Protein AF-A0A0G4E942-F1 (afdb_monomer)

Structure (mmCIF, N/CA/C/O backbone):
data_AF-A0A0G4E942-F1
#
_entry.id   AF-A0A0G4E942-F1
#
loop_
_atom_site.group_PDB
_atom_site.id
_atom_site.type_symbol
_atom_site.label_atom_id
_atom_site.label_alt_id
_atom_site.label_comp_id
_atom_site.label_asym_id
_atom_site.label_entity_id
_atom_site.label_seq_id
_atom_site.pdbx_PDB_ins_code
_atom_site.Cartn_x
_atom_site.Cartn_y
_atom_site.Cartn_z
_atom_site.occupancy
_atom_site.B_iso_or_equiv
_atom_site.auth_seq_id
_atom_site.auth_comp_id
_atom_site.auth_asym_id
_atom_site.auth_atom_id
_atom_site.pdbx_PDB_model_num
ATOM 1 N N . MET A 1 1 ? -21.384 -4.982 25.783 1.00 32.69 1 MET A N 1
ATOM 2 C CA . MET A 1 1 ? -20.305 -5.865 26.289 1.00 32.69 1 MET A CA 1
ATOM 3 C C . MET A 1 1 ? -19.121 -5.880 25.323 1.00 32.69 1 MET A C 1
ATOM 5 O O . MET A 1 1 ? -19.300 -6.269 24.175 1.00 32.69 1 MET A O 1
ATOM 9 N N . THR A 1 2 ? -17.884 -5.555 25.680 1.00 36.53 2 THR A N 1
ATOM 10 C CA . THR A 1 2 ? -17.347 -4.714 26.763 1.00 36.53 2 THR A CA 1
ATOM 11 C C . THR A 1 2 ? -15.890 -4.501 26.345 1.00 36.53 2 THR A C 1
ATOM 13 O O . THR A 1 2 ? -15.174 -5.492 26.202 1.00 36.53 2 THR A O 1
ATOM 16 N N . ARG A 1 3 ? -15.433 -3.266 26.097 1.00 50.38 3 ARG A N 1
ATOM 17 C CA . ARG A 1 3 ? -13.981 -3.026 26.116 1.00 50.38 3 ARG A CA 1
ATOM 18 C C . ARG A 1 3 ? -13.529 -3.217 27.571 1.00 50.38 3 ARG A C 1
ATOM 20 O O . ARG A 1 3 ? -14.278 -2.887 28.489 1.00 50.38 3 ARG A O 1
ATOM 27 N N . ALA A 1 4 ? -12.366 -3.821 27.793 1.00 58.59 4 ALA A N 1
ATOM 28 C CA . ALA A 1 4 ? -11.883 -4.058 29.150 1.00 58.59 4 ALA A CA 1
ATOM 29 C C . ALA A 1 4 ? -11.386 -2.742 29.763 1.00 58.59 4 ALA A C 1
ATOM 31 O O . ALA A 1 4 ? -10.468 -2.127 29.217 1.00 58.59 4 ALA A O 1
ATOM 32 N N . TRP A 1 5 ? -11.974 -2.334 30.890 1.00 66.88 5 TRP A N 1
ATOM 33 C CA . TRP A 1 5 ? -11.491 -1.202 31.679 1.00 66.88 5 TRP A CA 1
ATOM 34 C C . TRP A 1 5 ? -10.057 -1.460 32.144 1.00 66.88 5 TRP A C 1
ATOM 36 O O . TRP A 1 5 ? -9.740 -2.527 32.673 1.00 66.88 5 TRP A O 1
ATOM 46 N N . ARG A 1 6 ? -9.175 -0.483 31.938 1.00 71.12 6 ARG A N 1
ATOM 47 C CA . ARG A 1 6 ? -7.750 -0.585 32.263 1.00 71.12 6 ARG A CA 1
ATOM 48 C C . ARG A 1 6 ? -7.444 0.261 33.486 1.00 71.12 6 ARG A C 1
ATOM 50 O O . ARG A 1 6 ? -7.418 1.485 33.391 1.00 71.12 6 ARG A O 1
ATOM 57 N N . GLY A 1 7 ? -7.167 -0.397 34.608 1.00 70.62 7 GLY A N 1
ATOM 58 C CA . GLY A 1 7 ? -6.610 0.260 35.787 1.00 70.62 7 GLY A CA 1
ATOM 59 C C . GLY A 1 7 ? -5.262 0.913 35.463 1.00 70.62 7 GLY A C 1
ATOM 60 O O . GLY A 1 7 ? -4.386 0.305 34.838 1.00 70.62 7 GLY A O 1
ATOM 61 N N . ARG A 1 8 ? -5.093 2.167 35.873 1.00 73.62 8 ARG A N 1
ATOM 62 C CA . ARG A 1 8 ? -3.883 2.971 35.696 1.00 73.62 8 ARG A CA 1
ATOM 63 C C . ARG A 1 8 ? -3.548 3.650 37.017 1.00 73.62 8 ARG A C 1
ATOM 65 O O . ARG A 1 8 ? -4.421 4.197 37.684 1.00 73.62 8 ARG A O 1
ATOM 72 N N . ARG A 1 9 ? -2.257 3.681 37.350 1.00 67.25 9 ARG A N 1
ATOM 73 C CA . ARG A 1 9 ? -1.736 4.460 38.475 1.00 67.25 9 ARG A CA 1
ATOM 74 C C . ARG A 1 9 ? -0.484 5.230 38.090 1.00 67.25 9 ARG A C 1
ATOM 76 O O . ARG A 1 9 ? 0.413 4.692 37.441 1.00 67.25 9 ARG A O 1
ATOM 83 N N . LYS A 1 10 ? -0.408 6.479 38.539 1.00 51.34 10 LYS A N 1
ATOM 84 C CA . LYS A 1 10 ? 0.812 7.283 38.601 1.00 51.34 10 LYS A CA 1
ATOM 85 C C . LYS A 1 10 ? 0.985 7.693 40.063 1.00 51.34 10 LYS A C 1
ATOM 87 O O . LYS A 1 10 ? 0.473 8.725 40.481 1.00 51.34 10 LYS A O 1
ATOM 92 N N . LYS A 1 11 ? 1.687 6.819 40.795 1.00 54.22 11 LYS A N 1
ATOM 93 C CA . LYS A 1 11 ? 1.955 6.812 42.247 1.00 54.22 11 LYS A CA 1
ATOM 94 C C . LYS A 1 11 ? 0.771 6.541 43.191 1.00 54.22 11 LYS A C 1
ATOM 96 O O . LYS A 1 11 ? 0.967 5.743 44.098 1.00 54.22 11 LYS A O 1
ATOM 101 N N . GLY A 1 12 ? -0.419 7.088 42.931 1.00 56.59 12 GLY A N 1
ATOM 102 C CA . GLY A 1 12 ? -1.614 6.823 43.748 1.00 56.59 12 GLY A CA 1
ATOM 103 C C . GLY A 1 12 ? -2.004 5.337 43.814 1.00 56.59 12 GLY A C 1
ATOM 104 O O . GLY A 1 12 ? -1.646 4.546 42.932 1.00 56.59 12 GLY A O 1
ATOM 105 N N . GLU A 1 13 ? -2.744 4.952 44.853 1.00 68.88 13 GLU A N 1
ATOM 106 C CA . GLU A 1 13 ? -3.120 3.559 45.103 1.00 68.88 13 GLU A CA 1
ATOM 107 C C . GLU A 1 13 ? -4.432 3.169 44.403 1.00 68.88 13 GLU A C 1
ATOM 109 O O . GLU A 1 13 ? -5.412 3.912 44.382 1.00 68.88 13 GLU A O 1
ATOM 114 N N . LEU A 1 14 ? -4.412 1.977 43.808 1.00 79.38 14 LEU A N 1
ATOM 115 C CA . LEU A 1 14 ? -5.543 1.311 43.173 1.00 79.38 14 LEU A CA 1
ATOM 116 C C . LEU A 1 14 ? -5.418 -0.181 43.489 1.00 79.38 14 LEU A C 1
ATOM 118 O O . LEU A 1 14 ? -4.447 -0.809 43.046 1.00 79.38 14 LEU A O 1
ATOM 122 N N . THR A 1 15 ? -6.381 -0.731 44.224 1.00 77.19 15 THR A N 1
ATOM 123 C CA . THR A 1 15 ? -6.513 -2.171 44.494 1.00 77.19 15 THR A CA 1
ATOM 124 C C . THR A 1 15 ? -7.760 -2.730 43.809 1.00 77.19 15 THR A C 1
ATOM 126 O O . THR A 1 15 ? -8.695 -1.997 43.481 1.00 77.19 15 THR A O 1
ATOM 129 N N . ILE A 1 16 ? -7.739 -4.032 43.516 1.00 77.38 16 ILE A N 1
ATOM 130 C CA . ILE A 1 16 ? -8.835 -4.770 42.876 1.00 77.38 16 ILE A CA 1
ATOM 131 C C . ILE A 1 16 ? -8.910 -6.125 43.577 1.00 77.38 16 ILE A C 1
ATOM 133 O O . ILE A 1 16 ? -8.004 -6.944 43.419 1.00 77.38 16 ILE A O 1
ATOM 137 N N . GLU A 1 17 ? -9.958 -6.336 44.367 1.00 74.06 17 GLU A N 1
ATOM 138 C CA . GLU A 1 17 ? -10.120 -7.486 45.265 1.00 74.06 17 GLU A CA 1
ATOM 139 C C . GLU A 1 17 ? -11.578 -7.968 45.205 1.00 74.06 17 GLU A C 1
ATOM 141 O O . GLU A 1 17 ? -12.501 -7.159 45.132 1.00 74.06 17 GLU A O 1
ATOM 146 N N . ASP A 1 18 ? -11.779 -9.288 45.131 1.00 71.06 18 ASP A N 1
ATOM 147 C CA . ASP A 1 18 ? -13.080 -9.986 45.065 1.00 71.06 18 ASP A CA 1
ATOM 148 C C . ASP A 1 18 ? -14.130 -9.429 44.071 1.00 71.06 18 ASP A C 1
ATOM 150 O O . ASP A 1 18 ? -15.328 -9.685 44.179 1.00 71.06 18 ASP A O 1
ATOM 154 N N . GLY A 1 19 ? -13.669 -8.721 43.033 1.00 69.25 19 GLY A N 1
ATOM 155 C CA . GLY A 1 19 ? -14.494 -8.136 41.969 1.00 69.25 19 GLY A CA 1
ATOM 156 C C . GLY A 1 19 ? -14.849 -6.658 42.169 1.00 69.25 19 GLY A C 1
ATOM 157 O O . GLY A 1 19 ? -15.300 -6.025 41.214 1.00 69.25 19 GLY A O 1
ATOM 158 N N . GLY A 1 20 ? -14.595 -6.102 43.356 1.00 78.88 20 GLY A N 1
ATOM 159 C CA . GLY A 1 20 ? -14.619 -4.662 43.611 1.00 78.88 20 GLY A CA 1
ATOM 160 C C . GLY A 1 20 ? -13.271 -3.997 43.314 1.00 78.88 20 GLY A C 1
ATOM 161 O O . GLY A 1 20 ? -12.264 -4.660 43.042 1.00 78.88 20 GLY A O 1
ATOM 162 N N . ALA A 1 21 ? -13.242 -2.667 43.374 1.00 84.88 21 ALA A N 1
ATOM 163 C CA . ALA A 1 21 ? -12.014 -1.885 43.280 1.00 84.88 21 ALA A CA 1
ATOM 164 C C . ALA A 1 21 ? -12.030 -0.673 44.217 1.00 84.88 21 ALA A C 1
ATOM 166 O O . ALA A 1 21 ? -13.057 -0.008 44.362 1.00 84.88 21 ALA A O 1
ATOM 167 N N . THR A 1 22 ? -10.865 -0.352 44.778 1.00 85.62 22 THR A N 1
ATOM 168 C CA . THR A 1 22 ? -10.674 0.785 45.687 1.00 85.62 22 THR A CA 1
ATOM 169 C C . THR A 1 22 ? -9.637 1.740 45.113 1.00 85.62 22 THR A C 1
ATOM 171 O O . THR A 1 22 ? -8.541 1.320 44.736 1.00 85.62 22 THR A O 1
ATOM 174 N N . ILE A 1 23 ? -9.971 3.031 45.055 1.00 84.75 23 ILE A N 1
ATOM 175 C CA . ILE A 1 23 ? -9.045 4.112 44.691 1.00 84.75 23 ILE A CA 1
ATOM 176 C C . ILE A 1 23 ? -8.817 4.994 45.920 1.00 84.75 23 ILE A C 1
ATOM 178 O O . ILE A 1 23 ? -9.747 5.652 46.384 1.00 84.75 23 ILE A O 1
ATOM 182 N N . SER A 1 24 ? -7.580 5.045 46.416 1.00 83.62 24 SER A N 1
ATOM 183 C CA . SER A 1 24 ? -7.188 5.936 47.518 1.00 83.62 24 SER A CA 1
ATOM 184 C C . SER A 1 24 ? -6.648 7.255 46.938 1.00 83.62 24 SER A C 1
ATOM 186 O O . SER A 1 24 ? -5.640 7.226 46.219 1.00 83.62 24 SER A O 1
ATOM 188 N N . PRO A 1 25 ? -7.278 8.419 47.201 1.00 76.50 25 PRO A N 1
ATOM 189 C CA . PRO A 1 25 ? -6.762 9.717 46.771 1.00 76.50 25 PRO A CA 1
ATOM 190 C C . PRO A 1 25 ? -5.389 10.022 47.390 1.00 76.50 25 PRO A C 1
ATOM 192 O O . PRO A 1 25 ? -5.103 9.633 48.521 1.00 76.50 25 PRO A O 1
ATOM 195 N N . SER A 1 26 ? -4.539 10.740 46.654 1.00 72.62 26 SER A N 1
ATOM 196 C CA . SER A 1 26 ? -3.221 11.187 47.120 1.00 72.62 26 SER A CA 1
ATOM 197 C C . SER A 1 26 ? -2.867 12.537 46.466 1.00 72.62 26 SER A C 1
ATOM 199 O O . SER A 1 26 ? -3.140 12.709 45.270 1.00 72.62 26 SER A O 1
ATOM 201 N N . PRO A 1 27 ? -2.299 13.522 47.195 1.00 69.25 27 PRO A N 1
ATOM 202 C CA . PRO A 1 27 ? -2.132 14.884 46.685 1.00 69.25 27 PRO A CA 1
ATOM 203 C C . PRO A 1 27 ? -1.282 14.975 45.406 1.00 69.25 27 PRO A C 1
ATOM 205 O O . PRO A 1 27 ? -0.071 14.755 45.423 1.00 69.25 27 PRO A O 1
ATOM 208 N N . ASN A 1 28 ? -1.903 15.432 44.312 1.00 65.62 28 ASN A N 1
ATOM 209 C CA . ASN A 1 28 ? -1.323 15.549 42.960 1.00 65.62 28 ASN A CA 1
ATOM 210 C C . ASN A 1 28 ? -1.040 14.208 42.244 1.00 65.62 28 ASN A C 1
ATOM 212 O O . ASN A 1 28 ? -0.280 14.182 41.270 1.00 65.62 28 ASN A O 1
ATOM 216 N N . GLU A 1 29 ? -1.635 13.099 42.687 1.00 72.06 29 GLU A N 1
ATOM 217 C CA . GLU A 1 29 ? -1.400 11.764 42.124 1.00 72.06 29 GLU A CA 1
ATOM 218 C C . GLU A 1 29 ? -2.659 11.178 41.477 1.00 72.06 29 GLU A C 1
ATOM 220 O O . GLU A 1 29 ? -3.781 11.504 41.847 1.00 72.06 29 GLU A O 1
ATOM 225 N N . HIS A 1 30 ? -2.490 10.313 40.473 1.00 75.62 30 HIS A N 1
ATOM 226 C CA . HIS A 1 30 ? -3.616 9.825 39.670 1.00 75.62 30 HIS A CA 1
ATOM 227 C C . HIS A 1 30 ? -3.761 8.303 39.773 1.00 75.62 30 HIS A C 1
ATOM 229 O O . HIS A 1 30 ? -2.862 7.569 39.352 1.00 75.62 30 HIS A O 1
ATOM 235 N N . ALA A 1 31 ? -4.923 7.839 40.225 1.00 82.06 31 ALA A N 1
ATOM 236 C CA . ALA A 1 31 ? -5.378 6.452 40.156 1.00 82.06 31 ALA A CA 1
ATOM 237 C C . ALA A 1 31 ? -6.774 6.427 39.510 1.00 82.06 31 ALA A C 1
ATOM 239 O O . ALA A 1 31 ? -7.606 7.273 39.837 1.00 82.06 31 ALA A O 1
ATOM 240 N N . TYR A 1 32 ? -6.974 5.563 38.508 1.00 85.31 32 TYR A N 1
ATOM 241 C CA . TYR A 1 32 ? -8.142 5.622 37.620 1.00 85.31 32 TYR A CA 1
ATOM 242 C C . TYR A 1 32 ? -8.347 4.356 36.776 1.00 85.31 32 TYR A C 1
ATOM 244 O O . TYR A 1 32 ? -7.408 3.592 36.543 1.00 85.31 32 TYR A O 1
ATOM 252 N N . PHE A 1 33 ? -9.559 4.182 36.245 1.00 84.94 33 PHE A N 1
ATOM 253 C CA . PHE A 1 33 ? -9.889 3.208 35.203 1.00 84.94 33 PHE A CA 1
ATOM 254 C C . PHE A 1 33 ? -10.164 3.908 33.868 1.00 84.94 33 PHE A C 1
ATOM 256 O O . PHE A 1 33 ? -11.061 4.741 33.791 1.00 84.94 33 PHE A O 1
ATOM 263 N N . ASP A 1 34 ? -9.441 3.535 32.807 1.00 85.31 34 ASP A N 1
ATOM 264 C CA . ASP A 1 34 ? -9.713 3.985 31.431 1.00 85.31 34 ASP A CA 1
ATOM 265 C C . ASP A 1 34 ? -10.550 2.958 30.654 1.00 85.31 34 ASP A C 1
ATOM 267 O O . ASP A 1 34 ? -10.160 1.791 30.539 1.00 85.31 34 ASP A O 1
ATOM 271 N N . LEU A 1 35 ? -11.625 3.420 30.016 1.00 80.00 35 LEU A N 1
ATOM 272 C CA . LEU A 1 35 ? -12.243 2.779 28.860 1.00 80.00 35 LEU A CA 1
ATOM 273 C C . LEU A 1 35 ? -11.777 3.519 27.602 1.00 80.00 35 LEU A C 1
ATOM 275 O O . LEU A 1 35 ? -12.298 4.572 27.247 1.00 80.00 35 LEU A O 1
ATOM 279 N N . ASP A 1 36 ? -10.744 2.974 26.971 1.00 78.00 36 ASP A N 1
ATOM 280 C CA . ASP A 1 36 ? -10.077 3.521 25.785 1.00 78.00 36 ASP A CA 1
ATOM 281 C C . ASP A 1 36 ? -10.765 3.010 24.507 1.00 78.00 36 ASP A C 1
ATOM 283 O O . ASP A 1 36 ? -10.921 1.797 24.339 1.00 78.00 36 ASP A O 1
ATOM 287 N N . HIS A 1 37 ? -11.188 3.918 23.626 1.00 75.06 37 HIS A N 1
ATOM 288 C CA . HIS A 1 37 ? -11.894 3.674 22.361 1.00 75.06 37 HIS A CA 1
ATOM 289 C C . HIS A 1 37 ? -11.018 3.900 21.111 1.00 75.06 37 HIS A C 1
ATOM 291 O O . HIS A 1 37 ? -11.515 3.818 19.986 1.00 75.06 37 HIS A O 1
ATOM 297 N N . ASP A 1 38 ? -9.709 4.100 21.294 1.00 76.00 38 ASP A N 1
ATOM 298 C CA . ASP A 1 38 ? -8.731 4.457 20.260 1.00 76.00 38 ASP A CA 1
ATOM 299 C C . ASP A 1 38 ? -9.028 5.814 19.574 1.00 76.00 38 ASP A C 1
ATOM 301 O O . ASP A 1 38 ? -9.965 6.533 19.921 1.00 76.00 38 ASP A O 1
ATOM 305 N N . LEU A 1 39 ? -8.250 6.159 18.535 1.00 73.50 39 LEU A N 1
ATOM 306 C CA . LEU A 1 39 ? -8.498 7.326 17.662 1.00 73.50 39 LEU A CA 1
ATOM 307 C C . LEU A 1 39 ? -9.826 7.240 16.889 1.00 73.50 39 LEU A C 1
ATOM 309 O O . LEU A 1 39 ? -10.248 8.203 16.251 1.00 73.50 39 LEU A O 1
ATOM 313 N N . ALA A 1 40 ? -10.452 6.068 16.916 1.00 71.25 40 ALA A N 1
ATOM 314 C CA . ALA A 1 40 ? -11.780 5.808 16.402 1.00 71.25 40 ALA A CA 1
ATOM 315 C C . ALA A 1 40 ? -12.855 6.553 17.197 1.00 71.25 40 ALA A C 1
ATOM 317 O O . ALA A 1 40 ? -13.755 7.133 16.595 1.00 71.25 40 ALA A O 1
ATOM 318 N N . GLY A 1 41 ? -12.747 6.533 18.527 1.00 73.06 41 GLY A N 1
ATOM 319 C CA . GLY A 1 41 ? -13.809 6.954 19.428 1.00 73.06 41 GLY A CA 1
ATOM 320 C C . GLY A 1 41 ? -14.962 5.948 19.517 1.00 73.06 41 GLY A C 1
ATOM 321 O O . GLY A 1 41 ? -14.901 4.817 19.021 1.00 73.06 41 GLY A O 1
ATOM 322 N N . MET A 1 42 ? -16.041 6.342 20.182 1.00 73.62 42 MET A N 1
ATOM 323 C CA . MET A 1 42 ? -17.299 5.587 20.203 1.00 73.62 42 MET A CA 1
ATOM 324 C C . MET A 1 42 ? -17.945 5.527 18.793 1.00 73.62 42 MET A C 1
ATOM 326 O O . MET A 1 42 ? -17.480 6.205 17.874 1.00 73.62 42 MET A O 1
ATOM 330 N N . PRO A 1 43 ? -18.959 4.675 18.551 1.00 68.12 43 PRO A N 1
ATOM 331 C CA . PRO A 1 43 ? -19.759 4.726 17.322 1.00 68.12 43 PRO A CA 1
ATOM 332 C C . PRO A 1 43 ? -20.531 6.047 17.174 1.00 68.12 43 PRO A C 1
ATOM 334 O O . PRO A 1 43 ? -20.792 6.725 18.165 1.00 68.12 43 PRO A O 1
ATOM 337 N N . ASP A 1 44 ? -20.916 6.381 15.943 1.00 63.88 44 ASP A N 1
ATOM 338 C CA . ASP A 1 44 ? -21.736 7.555 15.616 1.00 63.88 44 ASP A CA 1
ATOM 339 C C . ASP A 1 44 ? -23.224 7.166 15.787 1.00 63.88 44 ASP A C 1
ATOM 341 O O . ASP A 1 44 ? -23.824 6.567 14.898 1.00 63.88 44 ASP A O 1
ATOM 345 N N . VAL A 1 45 ? -23.761 7.346 17.001 1.00 60.56 45 VAL A N 1
ATOM 346 C CA . VAL A 1 45 ? -25.092 6.875 17.450 1.00 60.56 45 VAL A CA 1
ATOM 347 C C . VAL A 1 45 ? -25.660 7.811 18.526 1.00 60.56 45 VAL A C 1
ATOM 349 O O . VAL A 1 45 ? -24.901 8.500 19.205 1.00 60.56 45 VAL A O 1
ATOM 352 N N . GLU A 1 46 ? -26.981 7.803 18.725 1.00 62.22 46 GLU A N 1
ATOM 353 C CA . GLU A 1 46 ? -27.686 8.794 19.559 1.00 62.22 46 GLU A CA 1
ATOM 354 C C . GLU A 1 46 ? -27.126 8.932 20.988 1.00 62.22 46 GLU A C 1
ATOM 356 O O . GLU A 1 46 ? -26.801 10.041 21.407 1.00 62.22 46 GLU A O 1
ATOM 361 N N . GLN A 1 47 ? -26.995 7.832 21.745 1.00 70.88 47 GLN A N 1
ATOM 362 C CA . GLN A 1 47 ? -26.649 7.871 23.176 1.00 70.88 47 GLN A CA 1
ATOM 363 C C . GLN A 1 47 ? -25.738 6.720 23.631 1.00 70.88 47 GLN A C 1
ATOM 365 O O . GLN A 1 47 ? -25.792 5.599 23.117 1.00 70.88 47 GLN A O 1
ATOM 370 N N . ALA A 1 48 ? -24.957 6.982 24.681 1.00 76.56 48 ALA A N 1
ATOM 371 C CA . ALA A 1 48 ? -24.267 5.984 25.498 1.00 76.56 48 ALA A CA 1
ATOM 372 C C . ALA A 1 48 ? -24.367 6.342 26.988 1.00 76.56 48 ALA A C 1
ATOM 374 O O . ALA A 1 48 ? -24.578 7.501 27.341 1.00 76.56 48 ALA A O 1
ATOM 375 N N . ALA A 1 49 ? -24.191 5.358 27.873 1.00 82.81 49 ALA A N 1
ATOM 376 C CA . ALA A 1 49 ? -24.285 5.579 29.315 1.00 82.81 49 ALA A CA 1
ATOM 377 C C . ALA A 1 49 ? -23.240 4.787 30.108 1.00 82.81 49 ALA A C 1
ATOM 379 O O . ALA A 1 49 ? -23.024 3.599 29.859 1.00 82.81 49 ALA A O 1
ATOM 380 N N . LEU A 1 50 ? -22.629 5.436 31.097 1.00 86.12 50 LEU A N 1
ATOM 381 C CA . LEU A 1 50 ? -21.855 4.782 32.148 1.00 86.12 50 LEU A CA 1
ATOM 382 C C . LEU A 1 50 ? -22.790 4.465 33.317 1.00 86.12 50 LEU A C 1
ATOM 384 O O . LEU A 1 50 ? -23.454 5.364 33.815 1.00 86.12 50 LEU A O 1
ATOM 388 N N . ALA A 1 51 ? -22.809 3.219 33.780 1.00 87.88 51 ALA A N 1
ATOM 389 C CA . ALA A 1 51 ? -23.477 2.811 35.012 1.00 87.88 51 ALA A CA 1
ATOM 390 C C . ALA A 1 51 ? -22.436 2.254 35.991 1.00 87.88 51 ALA A C 1
ATOM 392 O O . ALA A 1 51 ? -21.709 1.316 35.648 1.00 87.88 51 ALA A O 1
ATOM 393 N N . ALA A 1 52 ? -22.351 2.811 37.197 1.00 89.25 52 ALA A N 1
ATOM 394 C CA . ALA A 1 52 ? -21.403 2.377 38.217 1.00 89.25 52 ALA A CA 1
ATOM 395 C C . ALA A 1 52 ? -22.028 2.388 39.618 1.00 89.25 52 ALA A C 1
ATOM 397 O O . ALA A 1 52 ? -22.657 3.366 40.013 1.00 89.25 52 ALA A O 1
ATOM 398 N N . THR A 1 53 ? -21.809 1.310 40.372 1.00 91.81 53 THR A N 1
ATOM 399 C CA . THR A 1 53 ? -22.239 1.190 41.773 1.00 91.81 53 THR A CA 1
ATOM 400 C C . THR A 1 53 ? -21.082 1.638 42.663 1.00 91.81 53 THR A C 1
ATOM 402 O O . THR A 1 53 ? -20.026 0.995 42.650 1.00 91.81 53 THR A O 1
ATOM 405 N N . ILE A 1 54 ? -21.244 2.748 43.386 1.00 92.44 54 ILE A N 1
ATOM 406 C CA . ILE A 1 54 ? -20.148 3.479 44.046 1.00 92.44 54 ILE A CA 1
ATOM 407 C C . ILE A 1 54 ? -20.578 3.953 45.439 1.00 92.44 54 ILE A C 1
ATOM 409 O O . ILE A 1 54 ? -21.673 4.488 45.587 1.00 92.44 54 ILE A O 1
ATOM 413 N N . ASP A 1 55 ? -19.706 3.835 46.442 1.00 92.06 55 ASP A N 1
ATOM 414 C CA . ASP A 1 55 ? -19.835 4.607 47.689 1.00 92.06 55 ASP A CA 1
ATOM 415 C C . ASP A 1 55 ? -18.942 5.861 47.605 1.00 92.06 55 ASP A C 1
ATOM 417 O O . ASP A 1 55 ? -17.715 5.765 47.492 1.00 92.06 55 ASP A O 1
ATOM 421 N N . LEU A 1 56 ? -19.579 7.039 47.609 1.00 91.19 56 LEU A N 1
ATOM 422 C CA . LEU A 1 56 ? -18.919 8.351 47.596 1.00 91.19 56 LEU A CA 1
ATOM 423 C C . LEU A 1 56 ? -18.755 8.958 48.998 1.00 91.19 56 LEU A C 1
ATOM 425 O O . LEU A 1 56 ? -17.978 9.900 49.153 1.00 91.19 56 LEU A O 1
ATOM 429 N N . SER A 1 57 ? -19.436 8.430 50.018 1.00 87.50 57 SER A N 1
ATOM 430 C CA . SER A 1 57 ? -19.365 8.942 51.394 1.00 87.50 57 SER A CA 1
ATOM 431 C C . SER A 1 57 ? -18.005 8.660 52.050 1.00 87.50 57 SER A C 1
ATOM 433 O O . SER A 1 57 ? -17.532 9.454 52.865 1.00 87.50 57 SER A O 1
ATOM 435 N N . GLN A 1 58 ? -17.320 7.593 51.613 1.00 89.06 58 GLN A N 1
ATOM 436 C CA . GLN A 1 58 ? -15.953 7.245 52.029 1.00 89.06 58 GLN A CA 1
ATOM 437 C C . GLN A 1 58 ? -14.880 8.242 51.537 1.00 89.06 58 GLN A C 1
ATOM 439 O O . GLN A 1 58 ? -13.736 8.192 52.007 1.00 89.06 58 GLN A O 1
ATOM 444 N N . LEU A 1 59 ? -15.209 9.161 50.615 1.00 89.44 59 LEU A N 1
ATOM 445 C CA . LEU A 1 59 ? -14.308 10.241 50.210 1.00 89.44 59 LEU A CA 1
ATOM 446 C C . LEU A 1 59 ? -14.311 11.370 51.249 1.00 89.44 59 LEU A C 1
ATOM 448 O O . LEU A 1 59 ? -15.313 12.049 51.490 1.00 89.44 59 LEU A O 1
ATOM 452 N N . GLN A 1 60 ? -13.136 11.639 51.814 1.00 90.19 60 GLN A N 1
ATOM 453 C CA . GLN A 1 60 ? -12.925 12.730 52.762 1.00 90.19 60 GLN A CA 1
ATOM 454 C C . GLN A 1 60 ? -12.688 14.025 51.975 1.00 90.19 60 GLN A C 1
ATOM 456 O O . GLN A 1 60 ? -11.553 14.436 51.738 1.00 90.19 60 GLN A O 1
ATOM 461 N N . LEU A 1 61 ? -13.793 14.619 51.523 1.00 90.19 61 LEU A N 1
ATOM 462 C CA . LEU A 1 61 ? -13.863 15.867 50.760 1.00 90.19 61 LEU A CA 1
ATOM 463 C C . LEU A 1 61 ? -13.987 17.060 51.729 1.00 90.19 61 LEU A C 1
ATOM 465 O O . LEU A 1 61 ? -14.999 17.152 52.428 1.00 90.19 61 LEU A O 1
ATOM 469 N N . PRO A 1 62 ? -13.012 17.984 51.809 1.00 91.00 62 PRO A N 1
ATOM 470 C CA . PRO A 1 62 ? -13.149 19.166 52.658 1.00 91.00 62 PRO A CA 1
ATOM 471 C C . PRO A 1 62 ? -14.243 20.126 52.147 1.00 91.00 62 PRO A C 1
ATOM 473 O O . PRO A 1 62 ? -14.513 20.159 50.943 1.00 91.00 62 PRO A O 1
ATOM 476 N N . PRO A 1 63 ? -14.858 20.955 53.012 1.00 90.38 63 PRO A N 1
ATOM 477 C CA . PRO A 1 63 ? -15.903 21.885 52.585 1.00 90.38 63 PRO A CA 1
ATOM 478 C C . PRO A 1 63 ? -15.416 22.931 51.569 1.00 90.38 63 PRO A C 1
ATOM 480 O O . PRO A 1 63 ? -14.281 23.414 51.630 1.00 90.38 63 PRO A O 1
ATOM 483 N N . VAL A 1 64 ? -16.301 23.315 50.650 1.00 88.69 64 VAL A N 1
ATOM 484 C CA . VAL A 1 64 ? -16.096 24.375 49.652 1.00 88.69 64 VAL A CA 1
ATOM 485 C C . VAL A 1 64 ? -16.925 25.606 50.047 1.00 88.69 64 VAL A C 1
ATOM 487 O O . VAL A 1 64 ? -18.149 25.479 50.139 1.00 88.69 64 VAL A O 1
ATOM 490 N N . PRO A 1 65 ? -16.308 26.791 50.248 1.00 83.12 65 PRO A N 1
ATOM 491 C CA . PRO A 1 65 ? -17.038 27.997 50.636 1.00 83.12 65 PRO A CA 1
ATOM 492 C C . PRO A 1 65 ? -17.961 28.532 49.537 1.00 83.12 65 PRO A C 1
ATOM 494 O O . PRO A 1 65 ? -17.553 28.625 48.374 1.00 83.12 65 PRO A O 1
ATOM 497 N N . GLU A 1 66 ? -19.160 28.986 49.911 1.00 71.44 66 GLU A N 1
ATOM 498 C CA . GLU A 1 66 ? -20.250 29.333 48.972 1.00 71.44 66 GLU A CA 1
ATOM 499 C C . GLU A 1 66 ? -19.926 30.464 47.976 1.00 71.44 66 GLU A C 1
ATOM 501 O O . GLU A 1 66 ? -20.633 30.651 46.987 1.00 71.44 66 GLU A O 1
ATOM 506 N N . HIS A 1 67 ? -18.871 31.246 48.217 1.00 66.94 67 HIS A N 1
ATOM 507 C CA . HIS A 1 67 ? -18.486 32.395 47.383 1.00 66.94 67 HIS A CA 1
ATOM 508 C C . HIS A 1 67 ? -17.087 32.266 46.758 1.00 66.94 67 HIS A C 1
ATOM 510 O O . HIS A 1 67 ? -16.551 33.245 46.235 1.00 66.94 67 HIS A O 1
ATOM 516 N N . LYS A 1 68 ? -16.452 31.086 46.828 1.00 65.12 68 LYS A N 1
ATOM 517 C CA . LYS A 1 68 ? -15.083 30.871 46.317 1.00 65.12 68 LYS A CA 1
ATOM 518 C C . LYS A 1 68 ? -14.952 29.609 45.462 1.00 65.12 68 LYS A C 1
ATOM 520 O O . LYS A 1 68 ? -13.991 28.862 45.600 1.00 65.12 68 LYS A O 1
ATOM 525 N N . TRP A 1 69 ? -15.913 29.418 44.562 1.00 64.75 69 TRP A N 1
ATOM 526 C CA . TRP A 1 69 ? -16.093 28.234 43.717 1.00 64.75 69 TRP A CA 1
ATOM 527 C C . TRP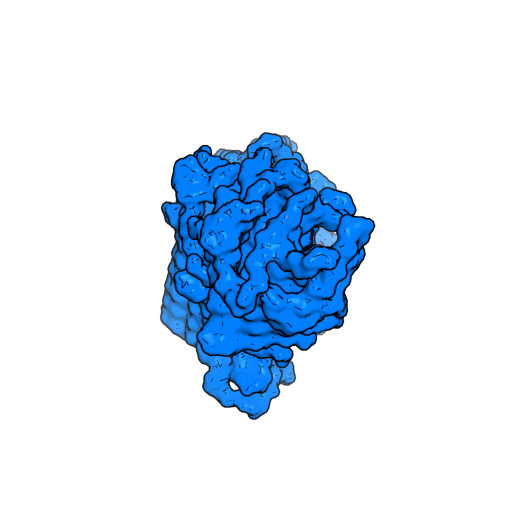 A 1 69 ? -14.795 27.641 43.111 1.00 64.75 69 TRP A C 1
ATOM 529 O O . TRP A 1 69 ? -14.239 26.688 43.663 1.00 64.75 69 TRP A O 1
ATOM 539 N N . SER A 1 70 ? -14.287 28.221 42.015 1.00 68.81 70 SER A N 1
ATOM 540 C CA . SER A 1 70 ? -13.314 27.555 41.128 1.00 68.81 70 SER A CA 1
ATOM 541 C C . SER A 1 70 ? -12.031 27.025 41.800 1.00 68.81 70 SER A C 1
ATOM 543 O O . SER A 1 70 ? -11.720 25.845 41.624 1.00 68.81 70 SER A O 1
ATOM 545 N N . PRO A 1 71 ? -11.264 27.806 42.599 1.00 72.62 71 PRO A N 1
ATOM 546 C CA . PRO A 1 71 ? -10.050 27.273 43.217 1.00 72.62 71 PRO A CA 1
ATOM 547 C C . PRO A 1 71 ? -10.346 26.296 44.364 1.00 72.62 71 PRO A C 1
ATOM 549 O O . PRO A 1 71 ? -9.593 25.345 44.544 1.00 72.62 71 PRO A O 1
ATOM 552 N N . HIS A 1 72 ? -11.440 26.466 45.117 1.00 78.19 72 HIS A N 1
ATOM 553 C CA . HIS A 1 72 ? -11.725 25.579 46.250 1.00 78.19 72 HIS A CA 1
ATOM 554 C C . HIS A 1 72 ? -12.317 24.233 45.813 1.00 78.19 72 HIS A C 1
ATOM 556 O O . HIS A 1 72 ? -11.944 23.221 46.399 1.00 78.19 72 HIS A O 1
ATOM 562 N N . ILE A 1 73 ? -13.143 24.162 44.757 1.00 79.38 73 ILE A N 1
ATOM 563 C CA . ILE A 1 73 ? -13.494 22.859 44.152 1.00 79.38 73 ILE A CA 1
ATOM 564 C C . ILE A 1 73 ? -12.246 22.184 43.582 1.00 79.38 73 ILE A C 1
ATOM 566 O O . ILE A 1 73 ? -12.056 20.984 43.765 1.00 79.38 73 ILE A O 1
ATOM 570 N N . LYS A 1 74 ? -11.356 22.949 42.944 1.00 80.38 74 LYS A N 1
ATOM 571 C CA . LYS A 1 74 ? -10.110 22.413 42.392 1.00 80.38 74 LYS A CA 1
ATOM 572 C C . LYS A 1 74 ? -9.164 21.836 43.464 1.00 80.38 74 LYS A C 1
ATOM 574 O O . LYS A 1 74 ? -8.386 20.934 43.161 1.00 80.38 74 LYS A O 1
ATOM 579 N N . ASP A 1 75 ? -9.238 22.298 44.709 1.00 84.06 75 ASP A N 1
ATOM 580 C CA . ASP A 1 75 ? -8.379 21.798 45.790 1.00 84.06 75 ASP A CA 1
ATOM 581 C C . ASP A 1 75 ? -9.090 20.795 46.730 1.00 84.06 75 ASP A C 1
ATOM 583 O O . ASP A 1 75 ? -8.413 19.949 47.317 1.00 84.06 75 ASP A O 1
ATOM 587 N N . ASN A 1 76 ? -10.430 20.818 46.823 1.00 88.56 76 ASN A N 1
ATOM 588 C CA . ASN A 1 76 ? -11.224 20.012 47.772 1.00 88.56 76 ASN A CA 1
ATOM 589 C C . ASN A 1 76 ? -12.224 19.021 47.126 1.00 88.56 76 ASN A C 1
ATOM 591 O O . ASN A 1 76 ? -12.811 18.209 47.840 1.00 88.56 76 ASN A O 1
ATOM 595 N N . GLY A 1 77 ? -12.456 19.090 45.812 1.00 87.69 77 GLY A N 1
ATOM 596 C CA . GLY A 1 77 ? -13.313 18.171 45.050 1.00 87.69 77 GLY A CA 1
ATOM 597 C C . GLY A 1 77 ? -12.527 17.050 44.357 1.00 87.69 77 GLY A C 1
ATOM 598 O O . GLY A 1 77 ? -11.307 17.121 44.229 1.00 87.69 77 GLY A O 1
ATOM 599 N N . PHE A 1 78 ? -13.227 16.016 43.885 1.00 88.06 78 PHE A N 1
ATOM 600 C CA . PHE A 1 78 ? -12.638 14.826 43.247 1.00 88.06 78 PHE A CA 1
ATOM 601 C C . PHE A 1 78 ? -13.159 14.681 41.805 1.00 88.06 78 PHE A C 1
ATOM 603 O O . PHE A 1 78 ? -14.367 14.714 41.598 1.00 88.06 78 PHE A O 1
ATOM 610 N N . GLU A 1 79 ? -12.298 14.520 40.789 1.00 87.25 79 GLU A N 1
ATOM 611 C CA . GLU A 1 79 ? -12.722 14.428 39.372 1.00 87.25 79 GLU A CA 1
ATOM 612 C C . GLU A 1 79 ? -13.217 13.000 39.045 1.00 87.25 79 GLU A C 1
ATOM 614 O O . GLU A 1 79 ? -12.565 12.236 38.338 1.00 87.25 79 GLU A O 1
ATOM 619 N N . LEU A 1 80 ? -14.374 12.627 39.612 1.00 88.31 80 LEU A N 1
ATOM 620 C CA . LEU A 1 80 ? -14.929 11.265 39.620 1.00 88.31 80 LEU A CA 1
ATOM 621 C C . LEU A 1 80 ? -15.038 10.630 38.238 1.00 88.31 80 LEU A C 1
ATOM 623 O O . LEU A 1 80 ? -14.713 9.457 38.081 1.00 88.31 80 LEU A O 1
ATOM 627 N N . LEU A 1 81 ? -15.524 11.378 37.257 1.00 87.31 81 LEU A N 1
ATOM 628 C CA . LEU A 1 81 ? -15.723 10.889 35.900 1.00 87.31 81 LEU A CA 1
ATOM 629 C C . LEU A 1 81 ? -15.228 11.942 34.929 1.00 87.31 81 LEU A C 1
ATOM 631 O O . LEU A 1 81 ? -15.598 13.103 35.067 1.00 87.31 81 LEU A O 1
ATOM 635 N N . ARG A 1 82 ? -14.435 11.536 33.939 1.00 85.25 82 ARG A N 1
ATOM 636 C CA . ARG A 1 82 ? -13.888 12.425 32.912 1.00 85.25 82 ARG A CA 1
ATOM 637 C C . ARG A 1 82 ? -14.031 11.826 31.519 1.00 85.25 82 ARG A C 1
ATOM 639 O O . ARG A 1 82 ? -13.683 10.669 31.286 1.00 85.25 82 ARG A O 1
ATOM 646 N N . VAL A 1 83 ? -14.513 12.645 30.591 1.00 80.88 83 VAL A N 1
ATOM 647 C CA . VAL A 1 83 ? -14.725 12.310 29.181 1.00 80.88 83 VAL A CA 1
ATOM 648 C C . VAL A 1 83 ? -13.683 13.038 28.330 1.00 80.88 83 VAL A C 1
ATOM 650 O O . VAL A 1 83 ? -13.450 14.242 28.487 1.00 80.88 83 VAL A O 1
ATOM 653 N N . HIS A 1 84 ? -13.042 12.300 27.429 1.00 79.75 84 HIS A N 1
ATOM 654 C CA . HIS A 1 84 ? -11.993 12.790 26.541 1.00 79.75 84 HIS A CA 1
ATOM 655 C C . HIS A 1 84 ? -12.391 12.641 25.070 1.00 79.75 84 HIS A C 1
ATOM 657 O O . HIS A 1 84 ? -12.831 11.571 24.653 1.00 79.75 84 HIS A O 1
ATOM 663 N N . GLY A 1 85 ? -12.160 13.686 24.274 1.00 71.12 85 GLY A N 1
ATOM 664 C CA . GLY A 1 85 ? -12.198 13.623 22.810 1.00 71.12 85 GLY A CA 1
ATOM 665 C C . GLY A 1 85 ? -10.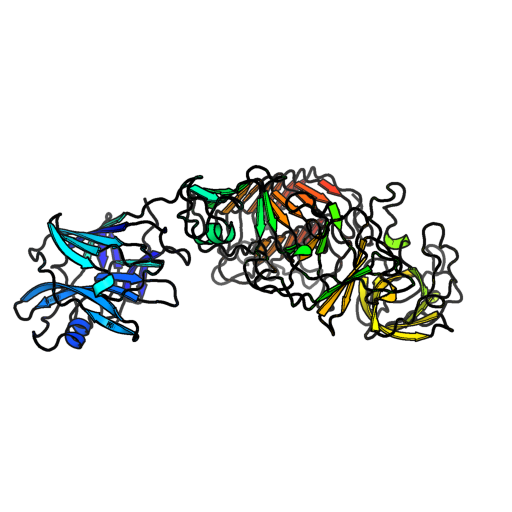862 13.120 22.243 1.00 71.12 85 GLY A C 1
ATOM 666 O O . GLY A 1 85 ? -10.031 12.602 22.997 1.00 71.12 85 GLY A O 1
ATOM 667 N N . PRO A 1 86 ? -10.592 13.284 20.938 1.00 64.56 86 PRO A N 1
ATOM 668 C CA . PRO A 1 86 ? -9.281 12.985 20.360 1.00 64.56 86 PRO A CA 1
ATOM 669 C C . PRO A 1 86 ? -8.168 13.880 20.953 1.00 64.56 86 PRO A C 1
ATOM 671 O O . PRO A 1 86 ? -8.470 14.885 21.607 1.00 64.56 86 PRO A O 1
ATOM 674 N N . PRO A 1 87 ? -6.872 13.591 20.706 1.00 58.22 87 PRO A N 1
ATOM 675 C CA . PRO A 1 87 ? -5.752 14.336 21.301 1.00 58.22 87 PRO A CA 1
ATOM 676 C C . PRO A 1 87 ? -5.753 15.857 21.066 1.00 58.22 87 PRO A C 1
ATOM 678 O O . PRO A 1 87 ? -5.144 16.584 21.844 1.00 58.22 87 PRO A O 1
ATOM 681 N N . SER A 1 88 ? -6.443 16.339 20.028 1.00 55.25 88 SER A N 1
ATOM 682 C CA . SER A 1 88 ? -6.644 17.762 19.725 1.00 55.25 88 SER A CA 1
ATOM 683 C C . SER A 1 88 ? -7.715 18.460 20.577 1.00 55.25 88 SER A C 1
ATOM 685 O O . SER A 1 88 ? -7.696 19.682 20.654 1.00 55.25 88 SER A O 1
ATOM 687 N N . ASN A 1 89 ? -8.630 17.715 21.211 1.00 57.81 89 ASN A N 1
ATOM 688 C CA . ASN A 1 89 ? -9.737 18.250 22.022 1.00 57.81 89 ASN A CA 1
ATOM 689 C C . ASN A 1 89 ? -9.570 18.004 23.535 1.00 57.81 89 ASN A C 1
ATOM 691 O O . ASN A 1 89 ? -10.093 18.750 24.358 1.00 57.81 89 ASN A O 1
ATOM 695 N N . GLY A 1 90 ? -8.801 16.991 23.942 1.00 69.00 90 GLY A N 1
ATOM 696 C CA . GLY A 1 90 ? -8.362 16.850 25.334 1.00 69.00 90 GLY A CA 1
ATOM 697 C C . GLY A 1 90 ? -9.471 16.469 26.326 1.00 69.00 90 GLY A C 1
ATOM 698 O O . GLY A 1 90 ? -9.801 15.290 26.442 1.00 69.00 90 GLY A O 1
ATOM 699 N N . ARG A 1 91 ? -9.959 17.429 27.124 1.00 76.69 91 ARG A N 1
ATOM 700 C CA . ARG A 1 91 ? -10.983 17.249 28.178 1.00 76.69 91 ARG A CA 1
ATOM 701 C C . ARG A 1 91 ? -12.295 17.842 27.677 1.00 76.69 91 ARG A C 1
ATOM 703 O O . ARG A 1 91 ? -12.342 19.040 27.432 1.00 76.69 91 ARG A O 1
ATOM 710 N N . VAL A 1 92 ? -13.332 17.017 27.564 1.00 74.12 92 VAL A N 1
ATOM 711 C CA . VAL A 1 92 ? -14.659 17.451 27.101 1.00 74.12 92 VAL A CA 1
ATOM 712 C C . VAL A 1 92 ? -15.485 17.882 28.310 1.00 74.12 92 VAL A C 1
ATOM 714 O O . VAL A 1 92 ? -15.726 19.069 28.512 1.00 74.12 92 VAL A O 1
ATOM 717 N N . ALA A 1 93 ? -15.824 16.923 29.173 1.00 80.19 93 ALA A N 1
ATOM 718 C CA . ALA A 1 93 ? -16.607 17.148 30.381 1.00 80.19 93 ALA A CA 1
ATOM 719 C C . ALA A 1 93 ? -16.147 16.238 31.528 1.00 80.19 93 ALA A C 1
ATOM 721 O O . ALA A 1 93 ? -15.601 15.158 31.285 1.00 80.19 93 ALA A O 1
ATOM 722 N N . SER A 1 94 ? -16.408 16.660 32.765 1.00 83.81 94 SER A N 1
ATOM 723 C CA . SER A 1 94 ? -16.189 15.857 33.968 1.00 83.81 94 SER A CA 1
ATOM 724 C C . SER A 1 94 ? -17.237 16.116 35.048 1.00 83.81 94 SER A C 1
ATOM 726 O O . SER A 1 94 ? -17.626 17.265 35.276 1.00 83.81 94 SER A O 1
ATOM 728 N N . LEU A 1 95 ? -17.615 15.065 35.776 1.00 87.62 95 LEU A N 1
ATOM 729 C CA . LEU A 1 95 ? -18.383 15.167 37.019 1.00 87.62 95 LEU A CA 1
ATOM 730 C C . LEU A 1 95 ? -17.441 15.266 38.220 1.00 87.62 95 LEU A C 1
ATOM 732 O O . LEU A 1 95 ? -16.468 14.513 38.314 1.00 87.62 95 LEU A O 1
ATOM 736 N N . VAL A 1 96 ? -17.755 16.179 39.139 1.00 89.44 96 VAL A N 1
ATOM 737 C CA . VAL A 1 96 ? -16.937 16.484 40.317 1.00 89.44 96 VAL A CA 1
ATOM 738 C C . VAL A 1 96 ? -17.806 16.477 41.582 1.00 89.44 96 VAL A C 1
ATOM 740 O O . VAL A 1 96 ? -18.505 17.462 41.835 1.00 89.44 96 VAL A O 1
ATOM 743 N N . PRO A 1 97 ? -17.807 15.395 42.384 1.00 91.00 97 PRO A N 1
ATOM 744 C CA . PRO A 1 97 ? -18.289 15.434 43.759 1.00 91.00 97 PRO A CA 1
ATOM 745 C C . PRO A 1 97 ? -17.432 16.335 44.666 1.00 91.00 97 PRO A C 1
ATOM 747 O O . PRO A 1 97 ? -16.200 16.357 44.574 1.00 91.00 97 PRO A O 1
ATOM 750 N N . TYR A 1 98 ? -18.102 17.067 45.557 1.00 91.25 98 TYR A N 1
ATOM 751 C CA . TYR A 1 98 ? -17.525 17.937 46.587 1.00 91.25 98 TYR A CA 1
ATOM 752 C C . TYR A 1 98 ? -18.513 18.114 47.758 1.00 91.25 98 TYR A C 1
ATOM 754 O O . TYR A 1 98 ? -19.689 17.774 47.637 1.00 91.25 98 TYR A O 1
ATOM 762 N N . ARG A 1 99 ? -18.069 18.669 48.895 1.00 92.06 99 ARG A N 1
ATOM 763 C CA . ARG A 1 99 ? -18.971 19.056 49.999 1.00 92.06 99 ARG A CA 1
ATOM 764 C C . ARG A 1 99 ? -19.201 20.566 50.030 1.00 92.06 99 ARG A C 1
ATOM 766 O O . ARG A 1 99 ? -18.246 21.341 49.966 1.00 92.06 99 ARG A O 1
ATOM 773 N N . LYS A 1 100 ? -20.463 20.986 50.160 1.00 90.25 100 LYS A N 1
ATOM 774 C CA . LYS A 1 100 ? -20.851 22.381 50.451 1.00 90.25 100 LYS A CA 1
ATOM 775 C C . LYS A 1 100 ? -20.329 22.803 51.837 1.00 90.25 100 LYS A C 1
ATOM 777 O O . LYS A 1 100 ? -20.028 21.956 52.676 1.00 90.25 100 LYS A O 1
ATOM 782 N N . GLU A 1 101 ? -20.287 24.106 52.116 1.00 87.94 101 GLU A N 1
ATOM 783 C CA . GLU A 1 101 ? -19.981 24.644 53.457 1.00 87.94 101 GLU A CA 1
ATOM 784 C C . GLU A 1 101 ? -20.983 24.164 54.532 1.00 87.94 101 GLU A C 1
ATOM 786 O O . GLU A 1 101 ? -20.617 23.989 55.691 1.00 87.94 101 GLU A O 1
ATOM 791 N N . SER A 1 102 ? -22.209 23.804 54.125 1.00 87.62 102 SER A N 1
ATOM 792 C CA . SER A 1 102 ? -23.218 23.103 54.938 1.00 87.62 102 SER A CA 1
ATOM 793 C C . SER A 1 102 ? -22.874 21.647 55.306 1.00 87.62 102 SER A C 1
ATOM 795 O O . SER A 1 102 ? -23.659 20.990 55.987 1.00 87.62 102 SER A O 1
ATOM 797 N N . GLY A 1 103 ? -21.757 21.101 54.812 1.00 86.94 103 GLY A N 1
ATOM 798 C CA . GLY A 1 103 ? -21.351 19.696 54.951 1.00 86.94 103 GLY A CA 1
ATOM 799 C C . GLY A 1 103 ? -21.983 18.735 53.933 1.00 86.94 103 GLY A C 1
ATOM 800 O O . GLY A 1 103 ? -21.455 17.641 53.723 1.00 86.94 103 GLY A O 1
ATOM 801 N N . SER A 1 104 ? -23.068 19.147 53.268 1.00 90.50 104 SER A N 1
ATOM 802 C CA . SER A 1 104 ? -23.828 18.340 52.303 1.00 90.50 104 SER A CA 1
ATOM 803 C C . SER A 1 104 ? -22.957 17.874 51.130 1.00 90.50 104 SER A C 1
ATOM 805 O O . SER A 1 104 ? -22.310 18.701 50.478 1.00 90.50 104 SER A O 1
ATOM 807 N N . LEU A 1 105 ? -22.967 16.568 50.846 1.00 92.56 105 LEU A N 1
ATOM 808 C CA . LEU A 1 105 ? -22.308 15.986 49.677 1.00 92.56 105 LEU A CA 1
ATOM 809 C C . LEU A 1 105 ? -23.110 16.291 48.407 1.00 92.56 105 LEU A C 1
ATOM 811 O O . LEU A 1 105 ? -24.318 16.063 48.351 1.00 92.56 105 LEU A O 1
ATOM 815 N N . VAL A 1 106 ? -22.430 16.810 47.388 1.00 91.81 106 VAL A N 1
ATOM 816 C CA . VAL A 1 106 ? -23.028 17.214 46.113 1.00 91.81 106 VAL A CA 1
ATOM 817 C C . VAL A 1 106 ? -22.103 16.912 44.938 1.00 91.81 106 VAL A C 1
ATOM 819 O O . VAL A 1 106 ? -20.919 16.649 45.133 1.00 91.81 106 VAL A O 1
ATOM 822 N N . MET A 1 107 ? -22.614 16.987 43.708 1.00 89.75 107 MET A N 1
ATOM 823 C CA . MET A 1 107 ? -21.837 16.794 42.481 1.00 89.75 107 MET A CA 1
ATOM 824 C C . MET A 1 107 ? -22.207 17.808 41.399 1.00 89.75 107 MET A C 1
ATOM 826 O O . MET A 1 107 ? -23.382 18.040 41.127 1.00 89.75 107 MET A O 1
ATOM 830 N N . ILE A 1 108 ? -21.196 18.389 40.751 1.00 86.94 108 ILE A N 1
ATOM 831 C CA . ILE A 1 108 ? -21.357 19.359 39.658 1.00 86.94 108 ILE A CA 1
ATOM 832 C C . ILE A 1 108 ? -20.788 18.811 38.344 1.00 86.94 108 ILE A C 1
ATOM 834 O O . ILE A 1 108 ? -19.785 18.092 38.336 1.00 86.94 108 ILE A O 1
ATOM 838 N N . LEU A 1 109 ? -21.435 19.149 37.226 1.00 84.38 109 LEU A N 1
ATOM 839 C CA . LEU A 1 109 ? -20.937 18.879 35.877 1.00 84.38 109 LEU A CA 1
ATOM 840 C C . LEU A 1 109 ? -20.126 20.083 35.381 1.00 84.38 109 LEU A C 1
ATOM 842 O O . LEU A 1 109 ? -20.591 21.222 35.396 1.00 84.38 109 LEU A O 1
ATOM 846 N N . THR A 1 110 ? -18.903 19.808 34.939 1.00 82.06 110 THR A N 1
ATOM 847 C CA . THR A 1 110 ? -17.933 20.799 34.460 1.00 82.06 110 THR A CA 1
ATOM 848 C C . THR A 1 110 ? -17.474 20.449 33.053 1.00 82.06 110 THR A C 1
ATOM 850 O O . THR A 1 110 ? -17.425 19.277 32.684 1.00 82.06 110 THR A O 1
ATOM 853 N N . TYR A 1 111 ? -17.104 21.451 32.267 1.00 78.56 111 TYR A N 1
ATOM 854 C CA . TYR A 1 111 ? -16.728 21.300 30.863 1.00 78.56 111 TYR A CA 1
ATOM 855 C C . TYR A 1 111 ? -15.617 22.283 30.484 1.00 78.56 111 TYR A C 1
ATOM 857 O O . TYR A 1 111 ? -15.239 23.139 31.286 1.00 78.56 111 TYR A O 1
ATOM 865 N N . ASN A 1 112 ? -15.051 22.135 29.290 1.00 74.56 112 ASN A N 1
ATOM 866 C CA . ASN A 1 112 ? -14.136 23.121 28.716 1.00 74.56 112 ASN A CA 1
ATOM 867 C C . ASN A 1 112 ? -14.894 24.016 27.719 1.00 74.56 112 ASN A C 1
ATOM 869 O O . ASN A 1 112 ? -15.647 23.501 26.897 1.00 74.56 112 ASN A O 1
ATOM 873 N N . SER A 1 113 ? -14.681 25.334 27.768 1.00 67.94 113 SER A N 1
ATOM 874 C CA . SER A 1 113 ? -15.168 26.271 26.747 1.00 67.94 113 SER A CA 1
ATOM 875 C C . SER A 1 113 ? -14.244 26.329 25.529 1.00 67.94 113 SER A C 1
ATOM 877 O O . SER A 1 113 ? -13.083 25.922 25.598 1.00 67.9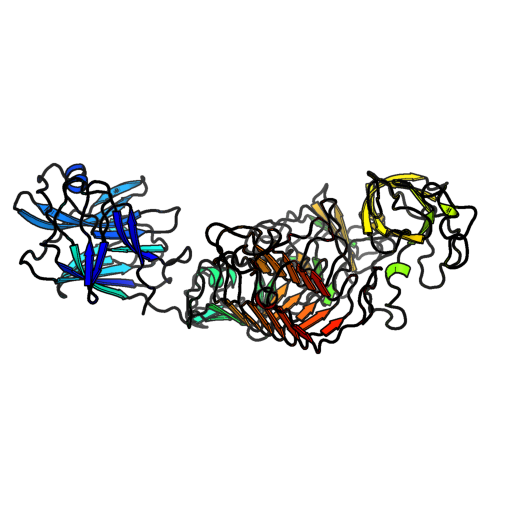4 113 SER A O 1
ATOM 879 N N . ASP A 1 114 ? -14.729 26.940 24.445 1.00 62.91 114 ASP A N 1
ATOM 880 C CA . ASP A 1 114 ? -13.964 27.218 23.216 1.00 62.91 114 ASP A CA 1
ATOM 881 C C . ASP A 1 114 ? -12.685 28.046 23.466 1.00 62.91 114 ASP A C 1
ATOM 883 O O . ASP A 1 114 ? -11.725 27.991 22.703 1.00 62.91 114 ASP A O 1
ATOM 887 N N . GLU A 1 115 ? -12.657 28.794 24.572 1.00 63.06 115 GLU A N 1
ATOM 888 C CA . GLU A 1 115 ? -11.530 29.616 25.039 1.00 63.06 115 GLU A CA 1
ATOM 889 C C . GLU A 1 115 ? -10.468 28.790 25.801 1.00 63.06 115 GLU A C 1
ATOM 891 O O . GLU A 1 115 ? -9.464 29.330 26.263 1.00 63.06 115 GLU A O 1
ATOM 896 N N . GLY A 1 116 ? -10.690 27.482 25.986 1.00 65.06 116 GLY A N 1
ATOM 897 C CA . GLY A 1 116 ? -9.828 26.594 26.773 1.00 65.06 116 GLY A CA 1
ATOM 898 C C . GLY A 1 116 ? -9.969 26.756 28.292 1.00 65.06 116 GLY A C 1
ATOM 899 O O . GLY A 1 116 ? -9.159 26.215 29.049 1.00 65.06 116 GLY A O 1
ATOM 900 N N . HIS A 1 117 ? -10.981 27.492 28.759 1.00 71.44 117 HIS A N 1
ATOM 901 C CA . HIS A 1 117 ? -11.271 27.686 30.179 1.00 71.44 117 HIS A CA 1
ATOM 902 C C . HIS A 1 117 ? -12.250 26.634 30.703 1.00 71.44 117 HIS A C 1
ATOM 904 O O . HIS A 1 117 ? -13.082 26.110 29.967 1.00 71.44 117 HIS A O 1
ATOM 910 N N . ILE A 1 118 ? -12.156 26.321 31.994 1.00 74.25 118 ILE A N 1
ATOM 911 C CA . ILE A 1 118 ? -13.071 25.382 32.647 1.00 74.25 118 ILE A CA 1
ATOM 912 C C . ILE A 1 118 ? -14.330 26.154 33.044 1.00 74.25 118 ILE A C 1
ATOM 914 O O . ILE A 1 118 ? -14.237 27.171 33.732 1.00 74.25 118 ILE A O 1
ATOM 918 N N . LYS A 1 119 ? -15.488 25.673 32.594 1.00 77.06 119 LYS A N 1
ATOM 919 C CA . LYS A 1 119 ? -16.815 26.189 32.940 1.00 77.06 119 LYS A CA 1
ATOM 920 C C . LYS A 1 119 ? -17.645 25.098 33.617 1.00 77.06 119 LYS A C 1
ATOM 922 O O . LYS A 1 119 ? -17.245 23.934 33.714 1.00 77.06 119 LYS A O 1
ATOM 927 N N . GLU A 1 120 ? -18.779 25.517 34.146 1.00 77.25 120 GLU A N 1
ATOM 928 C CA . GLU A 1 120 ? -19.602 24.777 35.093 1.00 77.25 120 GLU A CA 1
ATOM 929 C C . GLU A 1 120 ? -21.081 25.026 34.759 1.00 77.25 120 GLU A C 1
ATOM 931 O O . GLU A 1 120 ? -21.406 25.927 33.980 1.00 77.25 120 GLU A O 1
ATOM 936 N N . LEU A 1 121 ? -21.971 24.185 35.285 1.00 74.50 121 LEU A N 1
ATOM 937 C CA . LEU A 1 121 ? -23.420 24.386 35.224 1.00 74.50 121 LEU A CA 1
ATOM 938 C C . LEU A 1 121 ? -23.915 24.898 36.577 1.00 74.50 121 LEU A C 1
ATOM 940 O O . LEU A 1 121 ? -23.534 24.352 37.609 1.00 74.50 121 LEU A O 1
ATOM 944 N N . ASP A 1 122 ? -24.818 25.882 36.567 1.00 69.19 122 ASP A N 1
ATOM 945 C CA . ASP A 1 122 ? -25.285 26.626 37.755 1.00 69.19 122 ASP A CA 1
ATOM 946 C C . ASP A 1 122 ? -26.004 25.775 38.829 1.00 69.19 122 ASP A C 1
ATOM 948 O O . ASP A 1 122 ? -26.475 26.295 39.838 1.00 69.19 122 ASP A O 1
ATOM 952 N N . THR A 1 123 ? -26.166 24.468 38.607 1.00 78.75 123 THR A N 1
ATOM 953 C CA . THR A 1 123 ? -26.905 23.543 39.473 1.00 78.75 123 THR A CA 1
ATOM 954 C C . THR A 1 123 ? -26.040 22.338 39.828 1.00 78.75 123 THR A C 1
ATOM 956 O O . THR A 1 123 ? -25.763 21.485 38.984 1.00 78.75 123 THR A O 1
ATOM 959 N N . ALA A 1 124 ? -25.650 22.248 41.100 1.00 85.31 124 ALA A N 1
ATOM 960 C CA . ALA A 1 124 ? -25.079 21.037 41.680 1.00 85.31 124 ALA A CA 1
ATOM 961 C C . ALA A 1 124 ? -26.196 20.076 42.125 1.00 85.31 124 ALA A C 1
ATOM 963 O O . ALA A 1 124 ? -27.213 20.499 42.673 1.00 85.31 124 ALA A O 1
ATOM 964 N N . ILE A 1 125 ? -25.975 18.782 41.909 1.00 89.06 125 ILE A N 1
ATOM 965 C CA . ILE A 1 125 ? -26.836 17.673 42.327 1.00 89.06 125 ILE A CA 1
ATOM 966 C C . ILE A 1 125 ? -26.572 17.368 43.804 1.00 89.06 125 ILE A C 1
ATOM 968 O O . ILE A 1 125 ? -25.416 17.152 44.158 1.00 89.06 125 ILE A O 1
ATOM 972 N N . ASP A 1 126 ? -27.602 17.271 44.645 1.00 90.94 126 ASP A N 1
ATOM 973 C CA . ASP A 1 126 ? -27.451 16.720 45.999 1.00 90.94 126 ASP A CA 1
ATOM 974 C C . ASP A 1 126 ? -27.339 15.183 45.961 1.00 90.94 126 ASP A C 1
ATOM 976 O O . ASP A 1 126 ? -28.076 14.517 45.227 1.00 90.94 126 ASP A O 1
ATOM 980 N N . LEU A 1 127 ? -26.398 14.620 46.729 1.00 91.12 127 LEU A N 1
ATOM 981 C CA . LEU A 1 127 ? -26.055 13.193 46.714 1.00 91.12 127 LEU A CA 1
ATOM 982 C C . LEU A 1 127 ? -26.422 12.462 48.020 1.00 91.12 127 LEU A C 1
ATOM 984 O O . LEU A 1 127 ? -26.436 13.087 49.082 1.00 91.12 127 LEU A O 1
ATOM 988 N N . PRO A 1 128 ? -26.656 11.134 47.964 1.00 91.25 128 PRO A N 1
ATOM 989 C CA . PRO A 1 128 ? -26.674 10.277 49.148 1.00 91.25 128 PRO A CA 1
ATOM 990 C C . PRO A 1 128 ? -25.339 10.307 49.905 1.00 91.25 128 PRO A C 1
ATOM 992 O O . PRO A 1 128 ? -24.274 10.412 49.298 1.00 91.25 128 PRO A O 1
ATOM 995 N N . ASP A 1 129 ? -25.408 10.207 51.232 1.00 91.19 129 ASP A N 1
ATOM 996 C CA . ASP A 1 129 ? -24.269 10.351 52.148 1.00 91.19 129 ASP A CA 1
ATOM 997 C C . ASP A 1 129 ? -24.510 9.539 53.438 1.00 91.19 129 ASP A C 1
ATOM 999 O O . ASP A 1 129 ? -24.489 10.067 54.549 1.00 91.19 129 ASP A O 1
ATOM 1003 N N . ASP A 1 130 ? -24.853 8.256 53.282 1.00 91.88 130 ASP A N 1
ATOM 1004 C CA . ASP A 1 130 ? -25.352 7.376 54.355 1.00 91.88 130 ASP A CA 1
ATOM 1005 C C . ASP A 1 130 ? -24.432 6.178 54.686 1.00 91.88 130 ASP A C 1
ATOM 1007 O O . ASP A 1 130 ? -24.753 5.362 55.556 1.00 91.88 130 ASP A O 1
ATOM 1011 N N . GLY A 1 131 ? -23.274 6.078 54.024 1.00 88.75 131 GLY A N 1
ATOM 1012 C CA . GLY A 1 131 ? -22.335 4.966 54.179 1.00 88.75 131 GLY A CA 1
ATOM 1013 C C . GLY A 1 131 ? -22.635 3.739 53.315 1.00 88.75 131 GLY A C 1
ATOM 1014 O O . GLY A 1 131 ? -22.095 2.673 53.621 1.00 88.75 131 GLY A O 1
ATOM 1015 N N . GLN A 1 132 ? -23.516 3.836 52.309 1.00 91.25 132 GLN A N 1
ATOM 1016 C CA . GLN A 1 132 ? -23.823 2.750 51.374 1.00 91.25 132 GLN A CA 1
ATOM 1017 C C . GLN A 1 132 ? -23.324 3.018 49.934 1.00 91.25 132 GLN A C 1
ATOM 1019 O O . GLN A 1 132 ? -23.081 4.160 49.537 1.00 91.25 132 GLN A O 1
ATOM 1024 N N . PRO A 1 133 ? -23.178 1.965 49.104 1.00 92.00 133 PRO A N 1
ATOM 1025 C CA . PRO A 1 133 ? -22.970 2.099 47.664 1.00 92.00 133 PRO A CA 1
ATOM 1026 C C . PRO A 1 133 ? -24.287 2.375 46.919 1.00 92.00 133 PRO A C 1
ATOM 1028 O O . PRO A 1 133 ? -25.245 1.618 47.068 1.00 92.00 133 PRO A O 1
ATOM 1031 N N . HIS A 1 134 ? -24.291 3.382 46.044 1.00 93.94 134 HIS A N 1
ATOM 1032 C CA . HIS A 1 134 ? -25.442 3.798 45.225 1.00 93.94 134 HIS A CA 1
ATOM 1033 C C . HIS A 1 134 ? -25.188 3.573 43.728 1.00 93.94 134 HIS A C 1
ATOM 1035 O O . HIS A 1 134 ? -24.034 3.540 43.286 1.00 93.94 134 HIS A O 1
ATOM 1041 N N . ASP A 1 135 ? -26.254 3.428 42.934 1.00 92.19 135 ASP A N 1
ATOM 1042 C CA . ASP A 1 135 ? -26.174 3.218 41.482 1.00 92.19 135 ASP A CA 1
ATOM 1043 C C . ASP A 1 135 ? -26.198 4.560 40.728 1.00 92.19 135 ASP A C 1
ATOM 1045 O O . ASP A 1 135 ? -27.240 5.198 40.561 1.00 92.19 135 ASP A O 1
ATOM 1049 N N . TYR A 1 136 ? -25.034 4.972 40.220 1.00 90.81 136 TYR A N 1
ATOM 1050 C CA . TYR A 1 136 ? -24.854 6.178 39.412 1.00 90.81 136 TYR A CA 1
ATOM 1051 C C . TYR A 1 136 ? -24.932 5.835 37.926 1.00 90.81 136 TYR A C 1
ATOM 1053 O O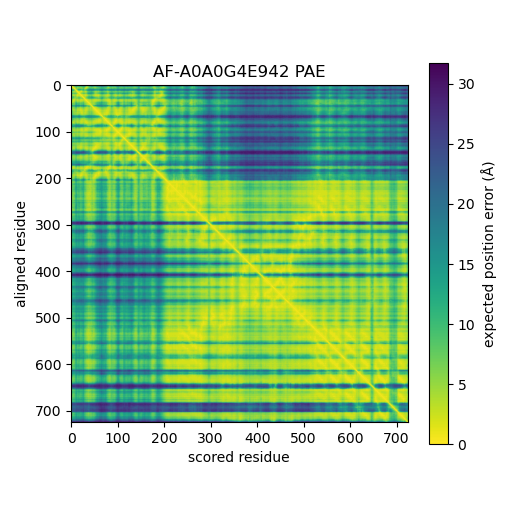 . TYR A 1 136 ? -24.103 5.076 37.417 1.00 90.81 136 TYR A O 1
ATOM 1061 N N . ILE A 1 137 ? -25.888 6.430 37.211 1.00 89.06 137 ILE A N 1
ATOM 1062 C CA . ILE A 1 137 ? -25.992 6.327 35.750 1.00 89.06 137 ILE A CA 1
ATOM 1063 C C . ILE A 1 137 ? -25.751 7.706 35.146 1.00 89.06 137 ILE A C 1
ATOM 1065 O O . ILE A 1 137 ? -26.454 8.659 35.468 1.00 89.06 137 ILE A O 1
ATOM 1069 N N . VAL A 1 138 ? -24.774 7.810 34.249 1.00 85.56 138 VAL A N 1
ATOM 1070 C CA . VAL A 1 138 ? -24.425 9.045 33.542 1.00 85.56 138 VAL A CA 1
ATOM 1071 C C . VAL A 1 138 ? -24.557 8.804 32.046 1.00 85.56 138 VAL A C 1
ATOM 1073 O O . VAL A 1 138 ? -23.817 7.997 31.480 1.00 85.56 138 VAL A O 1
ATOM 1076 N N . GLY A 1 139 ? -25.519 9.476 31.421 1.00 80.88 139 GLY A N 1
ATOM 1077 C CA . GLY A 1 139 ? -25.786 9.396 29.990 1.00 80.88 139 GLY A CA 1
ATOM 1078 C C . GLY A 1 139 ? -25.187 10.568 29.224 1.00 80.88 139 GLY A C 1
ATOM 1079 O O . GLY A 1 139 ? -25.204 11.704 29.699 1.00 80.88 139 GLY A O 1
ATOM 1080 N N . PHE A 1 140 ? -24.687 10.287 28.022 1.00 75.88 140 PHE A N 1
ATOM 1081 C CA . PHE A 1 140 ? -24.127 11.274 27.104 1.00 75.88 140 PHE A CA 1
ATOM 1082 C C . PHE A 1 140 ? -24.661 11.021 25.687 1.00 75.88 140 PHE A C 1
ATOM 1084 O O . PHE A 1 140 ? -24.636 9.869 25.233 1.00 75.88 140 PHE A O 1
ATOM 1091 N N . PRO A 1 141 ? -25.077 12.063 24.949 1.00 67.25 141 PRO A N 1
ATOM 1092 C CA . PRO A 1 141 ? -25.202 11.963 23.503 1.00 67.25 141 PRO A CA 1
ATOM 1093 C C . PRO A 1 141 ? -23.814 11.780 22.880 1.00 67.25 141 PRO A C 1
ATOM 1095 O O . PRO A 1 141 ? -22.832 12.323 23.395 1.00 67.25 141 PRO A O 1
ATOM 1098 N N . MET A 1 142 ? -23.709 11.025 21.783 1.00 62.59 142 MET A N 1
ATOM 1099 C CA . MET A 1 142 ? -22.408 10.814 21.123 1.00 62.59 142 MET A CA 1
ATOM 1100 C C . MET A 1 142 ? -22.250 11.581 19.813 1.00 62.59 142 MET A C 1
ATOM 1102 O O . MET A 1 142 ? -21.122 11.955 19.484 1.00 62.59 142 MET A O 1
ATOM 1106 N N . LYS A 1 143 ? -23.351 11.924 19.127 1.00 58.97 143 LYS A N 1
ATOM 1107 C CA . LYS A 1 143 ? -23.357 12.988 18.115 1.00 58.97 143 LYS A CA 1
ATOM 1108 C C . LYS A 1 143 ? -24.756 13.463 17.737 1.00 58.97 143 LYS A C 1
ATOM 1110 O O . LYS A 1 143 ? -25.700 12.685 17.703 1.00 58.97 143 LYS A O 1
ATOM 1115 N N . GLY A 1 144 ? -24.819 14.727 17.340 1.00 51.50 144 GLY A N 1
ATOM 1116 C CA . GLY A 1 144 ? -25.923 15.345 16.617 1.00 51.50 144 GLY A CA 1
ATOM 1117 C C . GLY A 1 144 ? -25.379 16.606 15.954 1.00 51.50 144 GLY A C 1
ATOM 1118 O O . GLY A 1 144 ? -24.746 17.419 16.625 1.00 51.50 144 GLY A O 1
ATOM 1119 N N . LYS A 1 145 ? -25.559 16.762 14.636 1.00 42.56 145 LYS A N 1
ATOM 1120 C CA . LYS A 1 145 ? -24.938 17.863 13.870 1.00 42.56 145 LYS A CA 1
ATOM 1121 C C . LYS A 1 145 ? -25.443 19.248 14.302 1.00 42.56 145 LYS A C 1
ATOM 1123 O O . LYS A 1 145 ? -24.725 20.233 14.150 1.00 42.56 145 LYS A O 1
ATOM 1128 N N . ASP A 1 146 ? -26.635 19.271 14.889 1.00 47.06 146 ASP A N 1
ATOM 1129 C CA . ASP A 1 146 ? -27.379 20.454 15.314 1.00 47.06 146 ASP A CA 1
ATOM 1130 C C . ASP A 1 146 ? -27.528 20.541 16.854 1.00 47.06 146 ASP A C 1
ATOM 1132 O O . ASP A 1 146 ? -28.236 21.402 17.370 1.00 47.06 146 ASP A O 1
ATOM 1136 N N . GLY A 1 147 ? -26.815 19.686 17.604 1.00 49.41 147 GLY A N 1
ATOM 1137 C CA . GLY A 1 147 ? -26.738 19.739 19.072 1.00 49.41 147 GLY A CA 1
ATOM 1138 C C . GLY A 1 147 ? -27.835 18.991 19.839 1.00 49.41 147 GLY A C 1
ATOM 1139 O O . GLY A 1 147 ? -27.943 19.180 21.052 1.00 49.41 147 GLY A O 1
ATOM 1140 N N . ASP A 1 148 ? -28.623 18.147 19.166 1.00 54.44 148 ASP A N 1
ATOM 1141 C CA . ASP A 1 148 ? -29.640 17.306 19.805 1.00 54.44 148 ASP A CA 1
ATOM 1142 C C . ASP A 1 148 ? -29.031 16.322 20.819 1.00 54.44 148 ASP A C 1
ATOM 1144 O O . ASP A 1 148 ? -28.082 15.590 20.523 1.00 54.44 148 ASP A O 1
ATOM 1148 N N . GLY A 1 149 ? -29.613 16.297 22.021 1.00 62.59 149 GLY A N 1
ATOM 1149 C CA . GLY A 1 149 ? -29.216 15.425 23.125 1.00 62.59 149 GLY A CA 1
ATOM 1150 C C . GLY A 1 149 ? -28.825 16.170 24.406 1.00 62.59 149 GLY A C 1
ATOM 1151 O O . GLY A 1 149 ? -28.143 17.198 24.389 1.00 62.59 149 GLY A O 1
ATOM 1152 N N . ASP A 1 150 ? -29.233 15.603 25.540 1.00 73.94 150 ASP A N 1
ATOM 1153 C CA . ASP A 1 150 ? -28.908 16.095 26.878 1.00 73.94 150 ASP A CA 1
ATOM 1154 C C . ASP A 1 150 ? -27.925 15.150 27.580 1.00 73.94 150 ASP A C 1
ATOM 1156 O O . ASP A 1 150 ? -28.067 13.927 27.519 1.00 73.94 150 ASP A O 1
ATOM 1160 N N . VAL A 1 151 ? -26.960 15.709 28.315 1.00 78.62 151 VAL A N 1
ATOM 1161 C CA . VAL A 1 151 ? -26.222 14.950 29.334 1.00 78.62 151 VAL A CA 1
ATOM 1162 C C . VAL A 1 151 ? -27.145 14.772 30.535 1.00 78.62 151 VAL A C 1
ATOM 1164 O O . VAL A 1 151 ? -27.716 15.751 31.027 1.00 78.62 151 VAL A O 1
ATOM 1167 N N . PHE A 1 152 ? -27.279 13.542 31.030 1.00 84.56 152 PHE A N 1
ATOM 1168 C CA . PHE A 1 152 ? -28.131 13.238 32.178 1.00 84.56 152 PHE A CA 1
ATOM 1169 C C . PHE A 1 152 ? -27.397 12.466 33.273 1.00 84.56 152 PHE A C 1
ATOM 1171 O O . PHE A 1 152 ? -26.464 11.709 33.007 1.00 84.56 152 PHE A O 1
ATOM 1178 N N . VAL A 1 153 ? -27.844 12.654 34.516 1.00 87.94 153 VAL A N 1
ATOM 1179 C CA . VAL A 1 153 ? -27.379 11.891 35.681 1.00 87.94 153 VAL A CA 1
ATOM 1180 C C . VAL A 1 153 ? -28.590 11.350 36.426 1.00 87.94 153 VAL A C 1
ATOM 1182 O O . VAL A 1 153 ? -29.446 12.129 36.854 1.00 87.94 153 VAL A O 1
ATOM 1185 N N . CYS A 1 154 ? -28.621 10.037 36.631 1.00 90.31 154 CYS A N 1
ATOM 1186 C CA . CYS A 1 154 ? -29.523 9.380 37.566 1.00 90.31 154 CYS A CA 1
ATOM 1187 C C . CYS A 1 154 ? -28.742 8.812 38.758 1.00 90.31 154 CYS A C 1
ATOM 1189 O O . CYS A 1 154 ? -27.608 8.355 38.598 1.00 90.31 154 CYS A O 1
ATOM 1191 N N . VAL A 1 155 ? -29.370 8.809 39.933 1.00 92.31 155 VAL A N 1
ATOM 1192 C CA . VAL A 1 155 ? -28.859 8.171 41.157 1.00 92.31 155 VAL A CA 1
ATOM 1193 C C . VAL A 1 155 ? -29.966 7.275 41.702 1.00 92.31 155 VAL A C 1
ATOM 1195 O O . VAL A 1 155 ? -31.078 7.753 41.912 1.00 92.31 155 VAL A O 1
ATOM 1198 N N . ASP A 1 156 ? -29.689 5.979 41.847 1.00 92.31 156 ASP A N 1
ATOM 1199 C CA . ASP A 1 156 ? -30.647 4.927 42.238 1.00 92.31 156 ASP A CA 1
ATOM 1200 C C . ASP A 1 156 ? -31.913 4.862 41.356 1.00 92.31 156 ASP A C 1
ATOM 1202 O O . ASP A 1 156 ? -32.987 4.440 41.779 1.00 92.31 156 ASP A O 1
ATOM 1206 N N . GLY A 1 157 ? -31.781 5.283 40.094 1.00 88.44 157 GLY A N 1
ATOM 1207 C CA . GLY A 1 157 ? -32.866 5.354 39.109 1.00 88.44 157 GLY A CA 1
ATOM 1208 C C . GLY A 1 157 ? -33.590 6.704 39.041 1.00 88.44 157 GLY A C 1
ATOM 1209 O O . GLY A 1 157 ? -34.159 7.018 37.997 1.00 88.44 157 GLY A O 1
ATOM 1210 N N . ASP A 1 158 ? -33.502 7.544 40.076 1.00 92.00 158 ASP A N 1
ATOM 1211 C CA . ASP A 1 158 ? -34.030 8.912 40.044 1.00 92.00 158 ASP A CA 1
ATOM 1212 C C . ASP A 1 158 ? -33.187 9.793 39.117 1.00 92.00 158 ASP A C 1
ATOM 1214 O O . ASP A 1 158 ? -31.989 9.967 39.345 1.00 92.00 158 ASP A O 1
ATOM 1218 N N . LEU A 1 159 ? -33.819 10.437 38.136 1.00 90.81 159 LEU A N 1
ATOM 1219 C CA . LEU A 1 159 ? -33.199 11.474 37.310 1.00 90.81 159 LEU A CA 1
ATOM 1220 C C . LEU A 1 159 ? -32.919 12.730 38.156 1.00 90.81 159 LEU A C 1
ATOM 1222 O O . LEU A 1 159 ? -33.851 13.408 38.587 1.00 90.81 159 LEU A O 1
ATOM 1226 N N . LYS A 1 160 ? -31.639 13.045 38.395 1.00 89.62 160 LYS A N 1
ATOM 1227 C CA . LYS A 1 160 ? -31.206 14.190 39.220 1.00 89.62 160 LYS A CA 1
ATOM 1228 C C . LYS A 1 160 ? -30.703 15.387 38.401 1.00 89.62 160 LYS A C 1
ATOM 1230 O O . LYS A 1 160 ? -30.779 16.515 38.877 1.00 89.62 160 LYS A O 1
ATOM 1235 N N . LEU A 1 161 ? -30.188 15.160 37.188 1.00 86.38 161 LEU A N 1
ATOM 1236 C CA . LEU A 1 161 ? -29.740 16.216 36.268 1.00 86.38 161 LEU A CA 1
ATOM 1237 C C . LEU A 1 161 ? -30.116 15.884 34.824 1.00 86.38 161 LEU A C 1
ATOM 1239 O O . LEU A 1 161 ? -30.018 14.737 34.390 1.00 86.38 161 LEU A O 1
ATOM 1243 N N . THR A 1 162 ? -30.466 16.915 34.060 1.00 84.38 162 THR A N 1
ATOM 1244 C CA . THR A 1 162 ? -30.569 16.878 32.597 1.00 84.38 162 THR A CA 1
ATOM 1245 C C . THR A 1 162 ? -30.135 18.237 32.055 1.00 84.38 162 THR A C 1
ATOM 1247 O O . THR A 1 162 ? -30.653 19.266 32.494 1.00 84.38 162 THR A O 1
ATOM 1250 N N . ALA A 1 163 ? -29.157 18.266 31.150 1.00 75.88 163 ALA A N 1
ATOM 1251 C CA . ALA A 1 163 ? -28.608 19.507 30.610 1.00 75.88 163 ALA A CA 1
ATOM 1252 C C . ALA A 1 163 ? -28.180 19.355 29.140 1.00 75.88 163 ALA A C 1
ATOM 1254 O O . ALA A 1 163 ? -27.343 18.517 28.808 1.00 75.88 163 ALA A O 1
ATOM 1255 N N . SER A 1 164 ? -28.730 20.209 28.274 1.00 72.38 164 SER A N 1
ATOM 1256 C CA . SER A 1 164 ? -28.467 20.199 26.829 1.00 72.38 164 SER A CA 1
ATOM 1257 C C . SER A 1 164 ? -27.051 20.628 26.475 1.00 72.38 164 SER A C 1
ATOM 1259 O O . SER A 1 164 ? -26.550 21.623 27.008 1.00 72.38 164 SER A O 1
ATOM 1261 N N . LEU A 1 165 ? -26.449 19.934 25.501 1.00 64.19 165 LEU A N 1
ATOM 1262 C CA . LEU A 1 165 ? -25.168 20.305 24.886 1.00 64.19 165 LEU A CA 1
ATOM 1263 C C . LEU A 1 165 ? -25.135 21.773 24.440 1.00 64.19 165 LEU A C 1
ATOM 1265 O O . LEU A 1 165 ? -24.137 22.463 24.653 1.00 64.19 165 LEU A O 1
ATOM 1269 N N . SER A 1 166 ? -26.250 22.262 23.886 1.00 61.81 166 SER A N 1
ATOM 1270 C CA . SER A 1 166 ? -26.414 23.642 23.411 1.00 61.81 166 SER A CA 1
ATOM 1271 C C . SER A 1 166 ? -26.167 24.701 24.495 1.00 61.81 166 SER A C 1
ATOM 1273 O O . SER A 1 166 ? -25.698 25.793 24.190 1.00 61.81 166 SER A O 1
ATOM 1275 N N . LYS A 1 167 ? -26.414 24.376 25.773 1.00 60.88 167 LYS A N 1
ATOM 1276 C CA . LYS A 1 167 ? -26.136 25.261 26.920 1.00 60.88 167 LYS A CA 1
ATOM 1277 C C . LYS A 1 167 ? -24.676 25.220 27.381 1.00 60.88 167 LYS A C 1
ATOM 1279 O O . LYS A 1 167 ? -24.271 26.083 28.152 1.00 60.88 167 LYS A O 1
ATOM 1284 N N . MET A 1 168 ? -23.904 24.223 26.949 1.00 61.00 168 MET A N 1
ATOM 1285 C CA . MET A 1 168 ? -22.509 24.016 27.358 1.00 61.00 168 MET A CA 1
ATOM 1286 C C . MET A 1 168 ? -21.497 24.452 26.288 1.00 61.00 168 MET A C 1
ATOM 1288 O O . MET A 1 168 ? -20.298 24.359 26.523 1.00 61.00 168 MET A O 1
ATOM 1292 N N . ASN A 1 169 ? -21.946 24.873 25.098 1.00 56.16 169 ASN A N 1
ATOM 1293 C CA . ASN A 1 169 ? -21.083 25.093 23.925 1.00 56.16 169 ASN A CA 1
ATOM 1294 C C . ASN A 1 169 ? -20.195 23.876 23.562 1.00 56.16 169 ASN A C 1
ATOM 1296 O O . ASN A 1 169 ? -19.201 23.999 22.849 1.00 56.16 169 ASN A O 1
ATOM 1300 N N . LEU A 1 170 ? -20.551 22.677 24.036 1.00 56.69 170 LEU A N 1
ATOM 1301 C CA . LEU A 1 170 ? -19.781 21.465 23.788 1.00 56.69 170 LEU A CA 1
ATOM 1302 C C . LEU A 1 170 ? -19.988 21.006 22.346 1.00 56.69 170 LEU A C 1
ATOM 1304 O O . LEU A 1 170 ? -20.990 20.366 22.023 1.00 56.69 170 LEU A O 1
ATOM 1308 N N . THR A 1 171 ? -19.011 21.293 21.485 1.00 53.75 171 THR A N 1
ATOM 1309 C CA . THR A 1 171 ? -18.950 20.671 20.159 1.00 53.75 171 THR A CA 1
ATOM 1310 C C . THR A 1 171 ? -18.925 19.145 20.311 1.00 53.75 171 THR A C 1
ATOM 1312 O O . THR A 1 171 ? -18.164 18.589 21.111 1.00 53.75 171 THR A O 1
ATOM 1315 N N . THR A 1 172 ? -19.793 18.446 19.573 1.00 53.25 172 THR A N 1
ATOM 1316 C CA . THR A 1 172 ? -19.927 16.985 19.667 1.00 53.25 172 THR A CA 1
ATOM 1317 C C . THR A 1 172 ? -18.658 16.322 19.141 1.00 53.25 172 THR A C 1
ATOM 1319 O O . THR A 1 172 ? -18.416 16.291 17.932 1.00 53.25 172 THR A O 1
ATOM 1322 N N . THR A 1 173 ? -17.827 15.829 20.053 1.00 56.22 173 THR A N 1
ATOM 1323 C CA . THR A 1 173 ? -16.488 15.315 19.757 1.00 56.22 173 THR A CA 1
ATOM 1324 C C . THR A 1 173 ? -16.434 13.806 19.938 1.00 56.22 173 THR A C 1
ATOM 1326 O O . THR A 1 173 ? -16.968 13.277 20.909 1.00 56.22 173 THR A O 1
ATOM 1329 N N . ASP A 1 174 ? -15.768 13.114 19.006 1.00 65.81 174 ASP A N 1
ATOM 1330 C CA . ASP A 1 174 ? -15.637 11.653 19.010 1.00 65.81 174 ASP A CA 1
ATOM 1331 C C . ASP A 1 174 ? -15.014 11.176 20.349 1.00 65.81 174 ASP A C 1
ATOM 1333 O O . ASP A 1 174 ? -13.804 11.303 20.565 1.00 65.81 174 ASP A O 1
ATOM 1337 N N . VAL A 1 175 ? -15.831 10.657 21.276 1.00 74.88 175 VAL A N 1
ATOM 1338 C CA . VAL A 1 175 ? -15.384 10.290 22.634 1.00 74.88 175 VAL A CA 1
ATOM 1339 C C . VAL A 1 175 ? -14.378 9.141 22.556 1.00 74.88 175 VAL A C 1
ATOM 1341 O O . VAL A 1 175 ? -14.737 8.015 22.211 1.00 74.88 175 VAL A O 1
ATOM 1344 N N . SER A 1 176 ? -13.114 9.432 22.876 1.00 76.88 176 SER A N 1
ATOM 1345 C CA . SER A 1 176 ? -11.975 8.515 22.744 1.00 76.88 176 SER A CA 1
ATOM 1346 C C . SER A 1 176 ? -11.615 7.802 24.046 1.00 76.88 176 SER A C 1
ATOM 1348 O O . SER A 1 176 ? -11.167 6.661 24.003 1.00 76.88 176 SER A O 1
ATOM 1350 N N . VAL A 1 177 ? -11.838 8.426 25.209 1.00 81.56 177 VAL A N 1
ATOM 1351 C CA . VAL A 1 177 ? -11.644 7.782 26.519 1.00 81.56 177 VAL A CA 1
ATOM 1352 C C . VAL A 1 177 ? -12.727 8.231 27.495 1.00 81.56 177 VAL A C 1
ATOM 1354 O O . VAL A 1 177 ? -12.969 9.428 27.658 1.00 81.56 177 VAL A O 1
ATOM 1357 N N . VAL A 1 178 ? -13.330 7.270 28.193 1.00 82.44 178 VAL A N 1
ATOM 1358 C CA . VAL A 1 178 ? -14.124 7.510 29.408 1.00 82.44 178 VAL A CA 1
ATOM 1359 C C . VAL A 1 178 ? -13.303 7.035 30.604 1.00 82.44 178 VAL A C 1
ATOM 1361 O O . VAL A 1 178 ? -12.767 5.928 30.579 1.00 82.44 178 VAL A O 1
ATOM 1364 N N . ARG A 1 179 ? -13.173 7.868 31.638 1.00 87.00 179 ARG A N 1
ATOM 1365 C CA . ARG A 1 179 ? -12.322 7.608 32.806 1.00 87.00 179 ARG A CA 1
ATOM 1366 C C . ARG A 1 179 ? -13.111 7.676 34.107 1.00 87.00 179 ARG A C 1
ATOM 1368 O O . ARG A 1 179 ? -13.635 8.743 34.410 1.00 87.00 179 ARG A O 1
ATOM 1375 N N . LEU A 1 180 ? -13.139 6.588 34.883 1.00 87.56 180 LEU A N 1
ATOM 1376 C CA . LEU A 1 180 ? -13.761 6.544 36.215 1.00 87.56 180 LEU A CA 1
ATOM 1377 C C . LEU A 1 180 ? -12.702 6.525 37.331 1.00 87.56 180 LEU A C 1
ATOM 1379 O O . LEU A 1 180 ? -11.747 5.744 37.284 1.00 87.56 180 LEU A O 1
ATOM 1383 N N . GLY A 1 181 ? -12.904 7.392 38.326 1.00 80.31 181 GLY A N 1
ATOM 1384 C CA . GLY A 1 181 ? -11.914 7.840 39.305 1.00 80.31 181 GLY A CA 1
ATOM 1385 C C . GLY A 1 181 ? -10.846 8.719 38.647 1.00 80.31 181 GLY A C 1
ATOM 1386 O O . GLY A 1 181 ? -10.295 8.324 37.625 1.00 80.31 181 GLY A O 1
ATOM 1387 N N . PHE A 1 182 ? -10.535 9.901 39.193 1.00 71.81 182 PHE A N 1
ATOM 1388 C CA . PHE A 1 182 ? -9.361 10.696 38.802 1.00 71.81 182 PHE A CA 1
ATOM 1389 C C . PHE A 1 182 ? -9.104 11.861 39.780 1.00 71.81 182 PHE A C 1
ATOM 1391 O O . PHE A 1 182 ? -10.035 12.469 40.298 1.00 71.81 182 PHE A O 1
ATOM 1398 N N . VAL A 1 183 ? -7.830 12.216 39.998 1.00 66.50 183 VAL A N 1
ATOM 1399 C CA . VAL A 1 183 ? -7.411 13.337 40.869 1.00 66.50 183 VAL A CA 1
ATOM 1400 C C . VAL A 1 183 ? -6.250 14.093 40.212 1.00 66.50 183 VAL A C 1
ATOM 1402 O O . VAL A 1 183 ? -5.080 13.830 40.467 1.00 66.50 183 VAL A O 1
ATOM 1405 N N . THR A 1 184 ? -6.545 15.025 39.301 1.00 63.06 184 THR A N 1
ATOM 1406 C CA . THR A 1 184 ? -5.599 16.128 38.974 1.00 63.06 184 THR A CA 1
ATOM 1407 C C . THR A 1 184 ? -5.865 17.361 39.841 1.00 63.06 184 THR A C 1
ATOM 1409 O O . THR A 1 184 ? -4.991 18.204 40.025 1.00 63.06 184 THR A O 1
ATOM 1412 N N . TRP A 1 185 ? -7.078 17.429 40.378 1.00 69.38 185 TRP A N 1
ATOM 1413 C CA . TRP A 1 185 ? -7.638 18.419 41.285 1.00 69.38 185 TRP A CA 1
ATOM 1414 C C . TRP A 1 185 ? -8.161 17.639 42.500 1.00 69.38 185 TRP A C 1
ATOM 1416 O O . TRP A 1 185 ? -8.554 16.483 42.327 1.00 69.38 185 TRP A O 1
ATOM 1426 N N . GLY A 1 186 ? -8.096 18.226 43.695 1.00 73.00 186 GLY A N 1
ATOM 1427 C CA . GLY A 1 186 ? -8.328 17.539 44.970 1.00 73.00 186 GLY A CA 1
ATOM 1428 C C . GLY A 1 186 ? -7.068 17.387 45.831 1.00 73.00 186 GLY A C 1
ATOM 1429 O O . GLY A 1 186 ? -6.829 16.324 46.395 1.00 73.00 186 GLY A O 1
ATOM 1430 N N . ALA A 1 187 ? -6.234 18.430 45.921 1.00 78.69 187 ALA A N 1
ATOM 1431 C CA . ALA A 1 187 ? -4.999 18.426 46.716 1.00 78.69 187 ALA A CA 1
ATOM 1432 C C . ALA A 1 187 ? -5.210 18.116 48.215 1.00 78.69 187 ALA A C 1
ATOM 1434 O O . ALA A 1 187 ? -4.287 17.629 48.865 1.00 78.69 187 ALA A O 1
ATOM 1435 N N . ASN A 1 188 ? -6.414 18.373 48.738 1.00 85.38 188 ASN A N 1
ATOM 1436 C CA . ASN A 1 188 ? -6.796 18.165 50.135 1.00 85.38 188 ASN A CA 1
ATOM 1437 C C . ASN A 1 188 ? -7.752 16.967 50.338 1.00 85.38 188 ASN A C 1
ATOM 1439 O O . ASN A 1 188 ? -8.292 16.805 51.431 1.00 85.38 188 ASN A O 1
ATOM 1443 N N . VAL A 1 189 ? -8.012 16.160 49.301 1.00 86.12 189 VAL A N 1
ATOM 1444 C CA . VAL A 1 189 ? -8.966 15.037 49.358 1.00 86.12 189 VAL A CA 1
ATOM 1445 C C . VAL A 1 189 ? -8.298 13.782 49.920 1.00 86.12 189 VAL A C 1
ATOM 1447 O O . VAL A 1 189 ? -7.202 13.417 49.498 1.00 86.12 189 VAL A O 1
ATOM 1450 N N . GLY A 1 190 ? -8.983 13.102 50.842 1.00 86.75 190 GLY A N 1
ATOM 1451 C CA . GLY A 1 190 ? -8.553 11.828 51.428 1.00 86.75 190 GLY A CA 1
ATOM 1452 C C . GLY A 1 190 ? -9.638 10.748 51.391 1.00 86.75 190 GLY A C 1
ATOM 1453 O O . GLY A 1 190 ? -10.606 10.833 50.633 1.00 86.75 190 GLY A O 1
ATOM 1454 N N . GLY A 1 191 ? -9.504 9.741 52.255 1.00 88.06 191 GLY A N 1
ATOM 1455 C CA . GLY A 1 191 ? -10.430 8.608 52.323 1.00 88.06 191 GLY A CA 1
ATOM 1456 C C . GLY A 1 191 ? -10.201 7.597 51.199 1.00 88.06 191 GLY A C 1
ATOM 1457 O O . GLY A 1 191 ? -9.060 7.287 50.856 1.00 88.06 191 GLY A O 1
ATOM 1458 N N . SER A 1 192 ? -11.273 7.045 50.637 1.00 87.62 192 SER A N 1
ATOM 1459 C CA . SER A 1 192 ? -11.208 6.100 49.513 1.00 87.62 192 SER A CA 1
ATOM 1460 C C . SER A 1 192 ? -12.486 6.148 48.680 1.00 87.62 192 SER A C 1
ATOM 1462 O O . SER A 1 192 ? -13.551 6.462 49.194 1.00 87.62 192 SER A O 1
ATOM 1464 N N . LEU A 1 193 ? -12.388 5.818 47.395 1.00 88.12 193 LEU A N 1
ATOM 1465 C CA . LEU A 1 193 ? -13.524 5.580 46.508 1.00 88.12 193 LEU A CA 1
ATOM 1466 C C . LEU A 1 193 ? -13.718 4.068 46.359 1.00 88.12 193 LEU A C 1
ATOM 1468 O O . LEU A 1 193 ? -12.818 3.401 45.841 1.00 88.12 193 LEU A O 1
ATOM 1472 N N . LEU A 1 194 ? -14.875 3.542 46.769 1.00 88.19 194 LEU A N 1
ATOM 1473 C CA . LEU A 1 194 ? -15.235 2.133 46.577 1.00 88.19 194 LEU A CA 1
ATOM 1474 C C . LEU A 1 194 ? -16.100 1.980 45.323 1.00 88.19 194 LEU A C 1
ATOM 1476 O O . LEU A 1 194 ? -17.137 2.631 45.198 1.00 88.19 194 LEU A O 1
ATOM 1480 N N . ILE A 1 195 ? -15.682 1.112 44.401 1.00 89.25 195 ILE A N 1
ATOM 1481 C CA . ILE A 1 195 ? -16.382 0.811 43.147 1.00 89.25 195 ILE A CA 1
ATOM 1482 C C . ILE A 1 195 ? -16.759 -0.674 43.158 1.00 89.25 195 ILE A C 1
ATOM 1484 O O . ILE A 1 195 ? -15.913 -1.545 42.948 1.00 89.25 195 ILE A O 1
ATOM 1488 N N . ASN A 1 196 ? -18.043 -0.965 43.363 1.00 87.56 196 ASN A N 1
ATOM 1489 C CA . ASN A 1 196 ? -18.562 -2.336 43.425 1.00 87.56 196 ASN A CA 1
ATOM 1490 C C . ASN A 1 196 ? -18.906 -2.899 42.038 1.00 87.56 196 ASN A C 1
ATOM 1492 O O . ASN A 1 196 ? -19.003 -4.112 41.857 1.00 87.56 196 ASN A O 1
ATOM 1496 N N . LYS A 1 197 ? -19.156 -2.023 41.058 1.00 85.56 197 LYS A N 1
ATOM 1497 C CA . LYS A 1 197 ? -19.623 -2.396 39.718 1.00 85.56 197 LYS A CA 1
ATOM 1498 C C . LYS A 1 197 ? -19.369 -1.255 38.740 1.00 85.56 197 LYS A C 1
ATOM 1500 O O . LYS A 1 197 ? -19.509 -0.093 39.109 1.00 85.56 197 LYS A O 1
ATOM 1505 N N . MET A 1 198 ? -19.071 -1.575 37.484 1.00 83.81 198 MET A N 1
ATOM 1506 C CA . MET A 1 198 ? -18.889 -0.582 36.422 1.00 83.81 198 MET A CA 1
ATOM 1507 C C . MET A 1 198 ? -19.209 -1.194 35.051 1.00 83.81 198 MET A C 1
ATOM 1509 O O . MET A 1 198 ? -18.606 -2.190 34.649 1.00 83.81 198 MET A O 1
ATOM 1513 N N . LEU A 1 199 ? -20.144 -0.594 34.313 1.00 81.44 199 LEU A N 1
ATOM 1514 C CA . LEU A 1 199 ? -20.538 -0.990 32.960 1.00 81.44 199 LEU A CA 1
ATOM 1515 C C . LEU A 1 199 ? -20.660 0.245 32.070 1.00 81.44 199 LEU A C 1
ATOM 1517 O O . LEU A 1 199 ? -21.274 1.227 32.465 1.00 81.44 199 LEU A O 1
ATOM 1521 N N . MET A 1 200 ? -20.169 0.161 30.835 1.00 80.00 200 MET A N 1
ATOM 1522 C CA . MET A 1 200 ? -20.513 1.132 29.796 1.00 80.00 200 MET A CA 1
ATOM 1523 C C . MET A 1 200 ? -21.505 0.492 28.822 1.00 80.00 200 MET A C 1
ATOM 1525 O O . MET A 1 200 ? -21.196 -0.529 28.193 1.00 80.00 200 MET A O 1
ATOM 1529 N N . TYR A 1 201 ? -22.684 1.094 28.688 1.00 75.75 201 TYR A N 1
ATOM 1530 C CA . TYR A 1 201 ? -23.570 0.866 27.558 1.00 75.75 201 TYR A CA 1
ATOM 1531 C C . TYR A 1 201 ? -23.081 1.707 26.382 1.00 75.75 201 TYR A C 1
ATOM 1533 O O . TYR A 1 201 ? -23.098 2.934 26.429 1.00 75.75 201 TYR A O 1
ATOM 1541 N N . VAL A 1 202 ? -22.636 1.020 25.335 1.00 70.31 202 VAL A N 1
ATOM 1542 C CA . VAL A 1 202 ? -22.246 1.594 24.047 1.00 70.31 202 VAL A CA 1
ATOM 1543 C C . VAL A 1 202 ? -22.971 0.761 22.994 1.00 70.31 202 VAL A C 1
ATOM 1545 O O . VAL A 1 202 ? -22.789 -0.466 23.014 1.00 70.31 202 VAL A O 1
ATOM 1548 N N . PRO A 1 203 ? -23.792 1.361 22.114 1.00 66.50 203 PRO A N 1
ATOM 1549 C CA . PRO A 1 203 ? -24.432 0.626 21.031 1.00 66.50 203 PRO A CA 1
ATOM 1550 C C . PRO A 1 203 ? -23.399 -0.091 20.156 1.00 66.50 203 PRO A C 1
ATOM 1552 O O . PRO A 1 203 ? -22.271 0.371 19.979 1.00 66.50 203 PRO A O 1
ATOM 1555 N N . SER A 1 204 ? -23.761 -1.256 19.630 1.00 71.12 204 SER A N 1
ATOM 1556 C CA . SER A 1 204 ? -22.909 -1.999 18.703 1.00 71.12 204 SER A CA 1
ATOM 1557 C C . SER A 1 204 ? -23.070 -1.471 17.283 1.00 71.12 204 SER A C 1
ATOM 1559 O O . SER A 1 204 ? -24.198 -1.327 16.824 1.00 71.12 204 SER A O 1
ATOM 1561 N N . LEU A 1 205 ? -21.953 -1.320 16.570 1.00 80.94 205 LEU A N 1
ATOM 1562 C CA . LEU A 1 205 ? -21.910 -1.170 15.114 1.00 80.94 205 LEU A CA 1
ATOM 1563 C C . LEU A 1 205 ? -21.369 -2.487 14.511 1.00 80.94 205 LEU A C 1
ATOM 1565 O O . LEU A 1 205 ? -20.168 -2.576 14.234 1.00 80.94 205 LEU A O 1
ATOM 1569 N N . PRO A 1 206 ? -22.189 -3.560 14.448 1.00 88.31 206 PRO A N 1
ATOM 1570 C CA . PRO A 1 206 ? -21.747 -4.886 14.005 1.00 88.31 206 PRO A CA 1
ATOM 1571 C C . PRO A 1 206 ? -21.490 -4.936 12.498 1.00 88.31 206 PRO A C 1
ATOM 1573 O O . PRO A 1 206 ? -20.631 -5.691 12.052 1.00 88.31 206 PRO A O 1
ATOM 1576 N N . ASP A 1 207 ? -22.180 -4.092 11.738 1.00 94.94 207 ASP A N 1
ATOM 1577 C CA . ASP A 1 207 ? -22.169 -4.049 10.285 1.00 94.94 207 ASP A CA 1
ATOM 1578 C C . ASP A 1 207 ? -22.065 -2.587 9.828 1.00 94.94 207 ASP A C 1
ATOM 1580 O O . ASP A 1 207 ? -22.620 -1.691 10.466 1.00 94.94 207 ASP A O 1
ATOM 1584 N N . VAL A 1 208 ? -21.325 -2.349 8.744 1.00 95.81 208 VAL A N 1
ATOM 1585 C CA . VAL A 1 208 ? -21.227 -1.060 8.043 1.00 95.81 208 VAL A CA 1
ATOM 1586 C C . VAL A 1 208 ? -21.317 -1.330 6.546 1.00 95.81 208 VAL A C 1
ATOM 1588 O O . VAL A 1 208 ? -20.529 -2.112 6.023 1.00 95.81 208 VAL A O 1
ATOM 1591 N N . TYR A 1 209 ? -22.240 -0.685 5.845 1.00 97.81 209 TYR A N 1
ATOM 1592 C CA . TYR A 1 209 ? -22.455 -0.850 4.407 1.00 97.81 209 TYR A CA 1
ATOM 1593 C C . TYR A 1 209 ? -21.845 0.315 3.622 1.00 97.81 209 TYR A C 1
ATOM 1595 O O . TYR A 1 209 ? -21.903 1.465 4.065 1.00 97.81 209 TYR A O 1
ATOM 1603 N N . VAL A 1 210 ? -21.258 0.027 2.455 1.00 98.12 210 VAL A N 1
ATOM 1604 C CA . VAL A 1 210 ? -20.577 1.021 1.608 1.00 98.12 210 VAL A CA 1
ATOM 1605 C C . VAL A 1 210 ? -20.933 0.823 0.130 1.00 98.12 210 VAL A C 1
ATOM 1607 O O . VAL A 1 210 ? -20.637 -0.227 -0.442 1.00 98.12 210 VAL A O 1
ATOM 1610 N N . ASP A 1 211 ? -21.498 1.841 -0.518 1.00 97.12 211 ASP A N 1
ATOM 1611 C CA . ASP A 1 211 ? -21.894 1.830 -1.934 1.00 97.12 211 ASP A CA 1
ATOM 1612 C C . ASP A 1 211 ? -21.504 3.156 -2.612 1.00 97.12 211 ASP A C 1
ATOM 1614 O O . ASP A 1 211 ? -21.960 4.226 -2.214 1.00 97.12 211 ASP A O 1
ATOM 1618 N N . ASP A 1 212 ? -20.663 3.089 -3.649 1.00 92.44 212 ASP A N 1
ATOM 1619 C CA . ASP A 1 212 ? -20.093 4.258 -4.343 1.00 92.44 212 ASP A CA 1
ATOM 1620 C C . ASP A 1 212 ? -21.081 4.991 -5.275 1.00 92.44 212 ASP A C 1
ATOM 1622 O O . ASP A 1 212 ? -20.715 5.997 -5.883 1.00 92.44 212 ASP A O 1
ATOM 1626 N N . LYS A 1 213 ? -22.326 4.507 -5.406 1.00 93.00 213 LYS A N 1
ATOM 1627 C CA . LYS A 1 213 ? -23.357 5.057 -6.312 1.00 93.00 213 LYS A CA 1
ATOM 1628 C C . LYS A 1 213 ? -24.578 5.599 -5.572 1.00 93.00 213 LYS A C 1
ATOM 1630 O O . LYS A 1 213 ? -25.243 6.496 -6.083 1.00 93.00 213 LYS A O 1
ATOM 1635 N N . THR A 1 214 ? -24.902 5.026 -4.415 1.00 94.69 214 THR A N 1
ATOM 1636 C CA . THR A 1 214 ? -26.121 5.312 -3.641 1.00 94.69 214 THR A CA 1
ATOM 1637 C C . THR A 1 214 ? -25.851 5.712 -2.189 1.00 94.69 214 THR A C 1
ATOM 1639 O O . THR A 1 214 ? -26.734 6.294 -1.560 1.00 94.69 214 THR A O 1
ATOM 1642 N N . GLY A 1 215 ? -24.653 5.447 -1.658 1.00 95.31 215 GLY A N 1
ATOM 1643 C CA . GLY A 1 215 ? -24.266 5.839 -0.306 1.00 95.31 215 GLY A CA 1
ATOM 1644 C C . GLY A 1 215 ? -23.916 7.324 -0.160 1.00 95.31 215 GLY A C 1
ATOM 1645 O O . GLY A 1 215 ? -23.714 8.049 -1.136 1.00 95.31 215 GLY A O 1
ATOM 1646 N N . ALA A 1 216 ? -23.802 7.779 1.089 1.00 92.50 216 ALA A N 1
ATOM 1647 C CA . ALA A 1 216 ? -23.299 9.106 1.442 1.00 92.50 216 ALA A CA 1
ATOM 1648 C C . ALA A 1 216 ? -22.530 9.053 2.769 1.00 92.50 216 ALA A C 1
ATOM 1650 O O . ALA A 1 216 ? -23.001 8.477 3.745 1.00 92.50 216 ALA A O 1
ATOM 1651 N N . ASP A 1 217 ? -21.371 9.712 2.852 1.00 90.44 217 ASP A N 1
ATOM 1652 C CA . ASP A 1 217 ? -20.533 9.723 4.071 1.00 90.44 217 ASP A CA 1
ATOM 1653 C C . ASP A 1 217 ? -21.114 10.561 5.231 1.00 90.44 217 ASP A C 1
ATOM 1655 O O . ASP A 1 217 ? -20.516 10.657 6.305 1.00 90.44 217 ASP A O 1
ATOM 1659 N N . THR A 1 218 ? -22.292 11.155 5.018 1.00 87.44 218 THR A N 1
ATOM 1660 C CA . THR A 1 218 ? -23.157 11.756 6.043 1.00 87.44 218 THR A CA 1
ATOM 1661 C C . THR A 1 218 ? -24.103 10.758 6.714 1.00 87.44 218 THR A C 1
ATOM 1663 O O . THR A 1 218 ? -24.758 11.134 7.682 1.00 87.44 218 THR A O 1
ATOM 1666 N N . ASN A 1 219 ? -24.215 9.534 6.194 1.00 87.56 219 ASN A N 1
ATOM 1667 C CA . ASN A 1 219 ? -25.059 8.484 6.758 1.00 87.56 219 ASN A CA 1
ATOM 1668 C C . ASN A 1 219 ? -24.333 7.742 7.899 1.00 87.56 219 ASN A C 1
ATOM 1670 O O . ASN A 1 219 ? -23.125 7.894 8.088 1.00 87.56 219 ASN A O 1
ATOM 1674 N N . ASP A 1 220 ? -25.062 6.906 8.642 1.00 82.19 220 ASP A N 1
ATOM 1675 C CA . ASP A 1 220 ? -24.506 6.070 9.718 1.00 82.19 220 ASP A CA 1
ATOM 1676 C C . ASP A 1 220 ? -23.756 4.819 9.209 1.00 82.19 220 ASP A C 1
ATOM 1678 O O . ASP A 1 220 ? -22.913 4.265 9.916 1.00 82.19 220 ASP A O 1
ATOM 1682 N N . GLY A 1 221 ? -24.039 4.373 7.980 1.00 90.69 221 GLY A N 1
ATOM 1683 C CA . GLY A 1 221 ? -23.557 3.110 7.426 1.00 90.69 221 GLY A CA 1
ATOM 1684 C C . GLY A 1 221 ? -24.267 1.866 7.970 1.00 90.69 221 GLY A C 1
ATOM 1685 O O . GLY A 1 221 ? -23.920 0.767 7.554 1.00 90.69 221 GLY A O 1
ATOM 1686 N N . ALA A 1 222 ? -25.236 1.988 8.881 1.00 88.75 222 ALA A N 1
ATOM 1687 C CA . ALA A 1 222 ? -25.779 0.865 9.653 1.00 88.75 222 ALA A CA 1
ATOM 1688 C C . ALA A 1 222 ? -26.687 -0.082 8.843 1.00 88.75 222 ALA A C 1
ATOM 1690 O O . ALA A 1 222 ? -26.935 -1.213 9.262 1.00 88.75 222 ALA A O 1
ATOM 1691 N N . THR A 1 223 ? -27.180 0.353 7.679 1.00 92.69 223 THR A N 1
ATOM 1692 C CA . THR A 1 223 ? -28.011 -0.449 6.767 1.00 92.69 223 THR A CA 1
ATOM 1693 C C . THR A 1 223 ? -27.595 -0.230 5.308 1.00 92.69 223 THR A C 1
ATOM 1695 O O . THR A 1 223 ? -27.002 0.805 5.001 1.00 92.69 223 THR A O 1
ATOM 1698 N N . PRO A 1 224 ? -27.953 -1.123 4.363 1.00 95.31 224 PRO A N 1
ATOM 1699 C CA . PRO A 1 224 ? -27.748 -0.871 2.934 1.00 95.31 224 PRO A CA 1
ATOM 1700 C C . PRO A 1 224 ? -28.451 0.400 2.429 1.00 95.31 224 PRO A C 1
ATOM 1702 O O . PRO A 1 224 ? -27.981 1.034 1.493 1.00 95.31 224 PRO A O 1
ATOM 1705 N N . GLN A 1 225 ? -29.568 0.791 3.052 1.00 94.75 225 GLN A N 1
ATOM 1706 C CA . GLN A 1 225 ? -30.321 2.008 2.725 1.00 94.75 225 GLN A CA 1
ATOM 1707 C C . GLN A 1 225 ? -29.663 3.283 3.278 1.00 94.75 225 GLN A C 1
ATOM 1709 O O . GLN A 1 225 ? -29.931 4.372 2.778 1.00 94.75 225 GLN A O 1
ATOM 1714 N N . THR A 1 226 ? -28.802 3.146 4.287 1.00 93.19 226 THR A N 1
ATOM 1715 C CA . THR A 1 226 ? -28.027 4.224 4.915 1.00 93.19 226 THR A CA 1
ATOM 1716 C C . THR A 1 226 ? -26.522 4.022 4.709 1.00 93.19 226 THR A C 1
ATOM 1718 O O . THR A 1 226 ? -25.709 4.438 5.530 1.00 93.19 226 THR A O 1
ATOM 1721 N N . ALA A 1 227 ? -26.130 3.389 3.598 1.00 96.25 227 ALA A N 1
ATOM 1722 C CA . ALA A 1 227 ? -24.736 3.085 3.292 1.00 96.25 227 ALA A CA 1
ATOM 1723 C C . ALA A 1 227 ? -23.857 4.347 3.198 1.00 96.25 227 ALA A C 1
ATOM 1725 O O . ALA A 1 227 ? -24.310 5.425 2.799 1.00 96.25 227 ALA A O 1
ATOM 1726 N N . LEU A 1 228 ? -22.576 4.193 3.530 1.00 95.50 228 LEU A N 1
ATOM 1727 C CA . LEU A 1 228 ? -21.530 5.190 3.295 1.00 95.50 228 LEU A CA 1
ATOM 1728 C C . LEU A 1 228 ? -21.162 5.233 1.804 1.00 95.50 228 LEU A C 1
ATOM 1730 O O . LEU A 1 228 ? -21.321 4.237 1.098 1.00 95.50 228 LEU A O 1
ATOM 1734 N N . ALA A 1 229 ? -20.629 6.357 1.323 1.00 94.19 229 ALA A N 1
ATOM 1735 C CA . ALA A 1 229 ? -20.117 6.458 -0.045 1.00 94.19 229 ALA A CA 1
ATOM 1736 C C . ALA A 1 229 ? -18.690 5.900 -0.158 1.00 94.19 229 ALA A C 1
ATOM 1738 O O . ALA A 1 229 ? -18.342 5.259 -1.152 1.00 94.19 229 ALA A O 1
ATOM 1739 N N . SER A 1 230 ? -17.847 6.138 0.854 1.00 94.06 230 SER A N 1
ATOM 1740 C CA . SER A 1 230 ? -16.428 5.789 0.819 1.00 94.06 230 SER A CA 1
ATOM 1741 C C . SER A 1 230 ? -16.030 4.725 1.844 1.00 94.06 230 SER A C 1
ATOM 1743 O O . SER A 1 230 ? -16.366 4.761 3.031 1.00 94.06 230 SER A O 1
ATOM 1745 N N . VAL A 1 231 ? -15.195 3.788 1.388 1.00 95.00 231 VAL A N 1
ATOM 1746 C CA . VAL A 1 231 ? -14.522 2.825 2.271 1.00 95.00 231 VAL A CA 1
ATOM 1747 C C . VAL A 1 231 ? -13.479 3.513 3.170 1.00 95.00 231 VAL A C 1
ATOM 1749 O O . VAL A 1 231 ? -13.140 2.995 4.232 1.00 95.00 231 VAL A O 1
ATOM 1752 N N . VAL A 1 232 ? -13.034 4.725 2.802 1.00 93.44 232 VAL A N 1
ATOM 1753 C CA . VAL A 1 232 ? -12.234 5.613 3.661 1.00 93.44 232 VAL A CA 1
ATOM 1754 C C . VAL A 1 232 ? -13.025 5.958 4.924 1.00 93.44 232 VAL A C 1
ATOM 1756 O O . VAL A 1 232 ? -12.542 5.692 6.024 1.00 93.44 232 VAL A O 1
ATOM 1759 N N . ARG A 1 233 ? -14.266 6.455 4.793 1.00 91.62 233 ARG A N 1
ATOM 1760 C CA . ARG A 1 233 ? -15.141 6.749 5.938 1.00 91.62 233 ARG A CA 1
ATOM 1761 C C . ARG A 1 233 ? -15.458 5.490 6.744 1.00 91.62 233 ARG A C 1
ATOM 1763 O O . ARG A 1 233 ? -15.404 5.533 7.973 1.00 91.62 233 ARG A O 1
ATOM 1770 N N . ALA A 1 234 ? -15.685 4.354 6.082 1.00 94.00 234 ALA A N 1
ATOM 1771 C CA . ALA A 1 234 ? -15.879 3.069 6.759 1.00 94.00 234 ALA A CA 1
ATOM 1772 C C . ALA A 1 234 ? -14.672 2.667 7.637 1.00 94.00 234 ALA A C 1
ATOM 1774 O O . ALA A 1 234 ? -14.847 2.248 8.782 1.00 94.00 234 ALA A O 1
ATOM 1775 N N . ALA A 1 235 ? -13.442 2.871 7.151 1.00 94.06 235 ALA A N 1
ATOM 1776 C CA . ALA A 1 235 ? -12.207 2.630 7.906 1.00 94.06 235 ALA A CA 1
ATOM 1777 C C . ALA A 1 235 ? -12.014 3.579 9.113 1.00 94.06 235 ALA A C 1
ATOM 1779 O O . ALA A 1 235 ? -11.260 3.259 10.040 1.00 94.06 235 ALA A O 1
ATOM 1780 N N . GLU A 1 236 ? -12.711 4.721 9.142 1.00 88.88 236 GLU A N 1
ATOM 1781 C CA . GLU A 1 236 ? -12.765 5.610 10.307 1.00 88.88 236 GLU A CA 1
ATOM 1782 C C . GLU A 1 236 ? -13.787 5.174 11.361 1.00 88.88 236 GLU A C 1
ATOM 1784 O O . GLU A 1 236 ? -13.513 5.304 12.558 1.00 88.88 236 GLU A O 1
ATOM 1789 N N . VAL A 1 237 ? -14.963 4.690 10.941 1.00 85.81 237 VAL A N 1
ATOM 1790 C CA . VAL A 1 237 ? -16.081 4.343 11.845 1.00 85.81 237 VAL A CA 1
ATOM 1791 C C . VAL A 1 237 ? -16.070 2.888 12.322 1.00 85.81 237 VAL A C 1
ATOM 1793 O O . VAL A 1 237 ? -16.712 2.581 13.323 1.00 85.81 237 VAL A O 1
ATOM 1796 N N . ALA A 1 238 ? -15.294 2.001 11.695 1.00 90.81 238 ALA A N 1
ATOM 1797 C CA . ALA A 1 238 ? -15.165 0.609 12.125 1.00 90.81 238 ALA A CA 1
ATOM 1798 C C . ALA A 1 238 ? -14.587 0.460 13.554 1.00 90.81 238 ALA A C 1
ATOM 1800 O O . ALA A 1 238 ? -13.751 1.255 14.003 1.00 90.81 238 ALA A O 1
ATOM 1801 N N . ARG A 1 239 ? -15.044 -0.570 14.279 1.00 88.12 239 ARG A N 1
ATOM 1802 C CA . ARG A 1 239 ? -14.729 -0.880 15.691 1.00 88.12 239 ARG A CA 1
ATOM 1803 C C . ARG A 1 239 ? -14.500 -2.400 15.863 1.00 88.12 239 ARG A C 1
ATOM 1805 O O . ARG A 1 239 ? -14.866 -3.157 14.966 1.00 88.12 239 ARG A O 1
ATOM 1812 N N . PRO A 1 240 ? -13.943 -2.897 16.991 1.00 88.81 240 PRO A N 1
ATOM 1813 C CA . PRO A 1 240 ? -13.780 -4.337 17.212 1.00 88.81 240 PRO A CA 1
ATOM 1814 C C . PRO A 1 240 ? -15.116 -5.093 17.112 1.00 88.81 240 PRO A C 1
ATOM 1816 O O . PRO A 1 240 ? -16.009 -4.892 17.940 1.00 88.81 240 PRO A O 1
ATOM 1819 N N . GLY A 1 241 ? -15.233 -5.988 16.129 1.00 91.81 241 GLY A N 1
ATOM 1820 C CA . GLY A 1 241 ? -16.449 -6.738 15.810 1.00 91.81 241 GLY A CA 1
ATOM 1821 C C . GLY A 1 241 ? -17.258 -6.197 14.625 1.00 91.81 241 GLY A C 1
ATOM 1822 O O . GLY A 1 241 ? -18.230 -6.847 14.256 1.00 91.81 241 GLY A O 1
ATOM 1823 N N . THR A 1 242 ? -16.887 -5.056 14.031 1.00 94.88 242 THR A N 1
ATOM 1824 C CA . THR A 1 242 ? -17.547 -4.517 12.830 1.00 94.88 242 THR A CA 1
ATOM 1825 C C . THR A 1 242 ? -17.177 -5.315 11.576 1.00 94.88 242 THR A C 1
ATOM 1827 O O . THR A 1 242 ? -15.995 -5.562 11.317 1.00 94.88 242 THR A O 1
ATOM 1830 N N . THR A 1 243 ? -18.179 -5.635 10.759 1.00 98.19 243 THR A N 1
ATOM 1831 C CA . THR A 1 243 ? -18.040 -6.120 9.382 1.00 98.19 243 THR A CA 1
ATOM 1832 C C . THR A 1 243 ? -18.391 -5.003 8.408 1.00 98.19 243 THR A C 1
ATOM 1834 O O . THR A 1 243 ? -19.529 -4.550 8.355 1.00 98.19 243 THR A O 1
ATOM 1837 N N . VAL A 1 244 ? -17.412 -4.545 7.634 1.00 98.44 244 VAL A N 1
ATOM 1838 C CA . VAL A 1 244 ? -17.617 -3.572 6.560 1.00 98.44 244 VAL A CA 1
ATOM 1839 C C . VAL A 1 244 ? -17.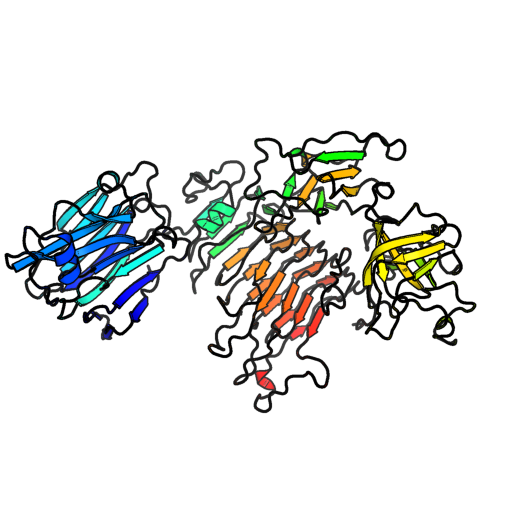950 -4.328 5.274 1.00 98.44 244 VAL A C 1
ATOM 1841 O O . VAL A 1 244 ? -17.082 -4.988 4.702 1.00 98.44 244 VAL A O 1
ATOM 1844 N N . HIS A 1 245 ? -19.201 -4.231 4.830 1.00 98.44 245 HIS A N 1
ATOM 1845 C CA . HIS A 1 245 ? -19.717 -4.793 3.582 1.00 98.44 245 HIS A CA 1
ATOM 1846 C C . HIS A 1 245 ? -19.566 -3.761 2.464 1.00 98.44 245 HIS A C 1
ATOM 1848 O O . HIS A 1 245 ? -20.157 -2.681 2.519 1.00 98.44 245 HIS A O 1
ATOM 1854 N N . ILE A 1 246 ? -18.763 -4.082 1.454 1.00 98.44 246 ILE A N 1
ATOM 1855 C CA . ILE A 1 246 ? -18.385 -3.162 0.380 1.00 98.44 246 ILE A CA 1
ATOM 1856 C C . ILE A 1 246 ? -18.998 -3.664 -0.930 1.00 98.44 246 ILE A C 1
ATOM 1858 O O . ILE A 1 246 ? -18.648 -4.743 -1.419 1.00 98.44 246 ILE A O 1
ATOM 1862 N N . ALA A 1 247 ? -19.911 -2.875 -1.498 1.00 97.94 247 ALA A N 1
ATOM 1863 C CA . ALA A 1 247 ? -20.615 -3.194 -2.735 1.00 97.94 247 ALA A CA 1
ATOM 1864 C C . ALA A 1 247 ? -19.678 -3.244 -3.965 1.00 97.94 247 ALA A C 1
ATOM 1866 O O . ALA A 1 247 ? -18.456 -3.077 -3.888 1.00 97.94 247 ALA A O 1
ATOM 1867 N N . LYS A 1 248 ? -20.248 -3.523 -5.141 1.00 96.81 248 LYS A N 1
ATOM 1868 C CA . LYS A 1 248 ? -19.499 -3.638 -6.404 1.00 96.81 248 LYS A CA 1
ATOM 1869 C C . LYS A 1 248 ? -19.184 -2.253 -6.973 1.00 96.81 248 LYS A C 1
ATOM 1871 O O . LYS A 1 248 ? -20.026 -1.659 -7.650 1.00 96.81 248 LYS A O 1
ATOM 1876 N N . GLY A 1 249 ? -17.984 -1.743 -6.705 1.00 94.38 249 GLY A N 1
ATOM 1877 C CA . GLY A 1 249 ? -17.583 -0.364 -6.999 1.00 94.38 249 GLY A CA 1
ATOM 1878 C C . GLY A 1 249 ? -16.069 -0.149 -7.090 1.00 94.38 249 GLY A C 1
ATOM 1879 O O . GLY A 1 249 ? -15.281 -1.086 -6.910 1.00 94.38 249 GLY A O 1
ATOM 1880 N N . ILE A 1 250 ? -15.671 1.096 -7.374 1.00 93.31 250 ILE A N 1
ATOM 1881 C CA . ILE A 1 250 ? -14.268 1.548 -7.414 1.00 93.31 250 ILE A CA 1
ATOM 1882 C C . ILE A 1 250 ? -14.085 2.658 -6.377 1.00 93.31 250 ILE A C 1
ATOM 1884 O O . ILE A 1 250 ? -14.309 3.840 -6.642 1.00 93.31 250 ILE A O 1
ATOM 1888 N N . TYR A 1 251 ? -13.648 2.266 -5.186 1.00 94.06 251 TYR A N 1
ATOM 1889 C CA . TYR A 1 251 ? -13.509 3.153 -4.038 1.00 94.06 251 TYR A CA 1
ATOM 1890 C C . TYR A 1 251 ? -12.106 3.769 -4.021 1.00 94.06 251 TYR A C 1
ATOM 1892 O O . TYR A 1 251 ? -11.107 3.057 -4.121 1.00 94.06 251 TYR A O 1
ATOM 1900 N N . ARG A 1 252 ? -12.009 5.097 -3.919 1.00 92.25 252 ARG A N 1
ATOM 1901 C CA . ARG A 1 252 ? -10.744 5.833 -4.096 1.00 92.25 252 ARG A CA 1
ATOM 1902 C C . ARG A 1 252 ? -10.183 6.336 -2.766 1.00 92.25 252 ARG A C 1
ATOM 1904 O O . ARG A 1 252 ? -10.939 6.844 -1.939 1.00 92.25 252 ARG A O 1
ATOM 1911 N N . GLY A 1 253 ? -8.864 6.238 -2.603 1.00 90.94 253 GLY A N 1
ATOM 1912 C CA . GLY A 1 253 ? -8.118 6.791 -1.467 1.00 90.94 253 GLY A CA 1
ATOM 1913 C C . GLY A 1 253 ? -7.539 5.752 -0.496 1.00 90.94 253 GLY A C 1
ATOM 1914 O O . GLY A 1 253 ? -7.980 4.604 -0.420 1.00 90.94 253 GLY A O 1
ATOM 1915 N N . ALA A 1 254 ? -6.523 6.179 0.253 1.00 93.44 254 ALA A N 1
ATOM 1916 C CA . ALA A 1 254 ? -5.800 5.390 1.250 1.00 93.44 254 ALA A CA 1
ATOM 1917 C C . ALA A 1 254 ? -6.580 5.198 2.564 1.00 93.44 254 ALA A C 1
ATOM 1919 O O . ALA A 1 254 ? -7.183 6.137 3.093 1.00 93.44 254 ALA A O 1
ATOM 1920 N N . LEU A 1 255 ? -6.502 3.999 3.154 1.00 94.38 255 LEU A N 1
ATOM 1921 C CA . LEU A 1 255 ? -7.240 3.644 4.370 1.00 94.38 255 LEU A CA 1
ATOM 1922 C C . LEU A 1 255 ? -6.376 3.789 5.624 1.00 94.38 255 LEU A C 1
ATOM 1924 O O . LEU A 1 255 ? -5.429 3.037 5.870 1.00 94.38 255 LEU A O 1
ATOM 1928 N N . LYS A 1 256 ? -6.760 4.752 6.464 1.00 90.00 256 LYS A N 1
ATOM 1929 C CA . LYS A 1 256 ? -6.125 5.057 7.751 1.00 90.00 256 LYS A CA 1
ATOM 1930 C C . LYS A 1 256 ? -7.036 4.571 8.878 1.00 90.00 256 LYS A C 1
ATOM 1932 O O . LYS A 1 256 ? -7.774 5.352 9.471 1.00 90.00 256 LYS A O 1
ATOM 1937 N N . LEU A 1 257 ? -6.995 3.260 9.141 1.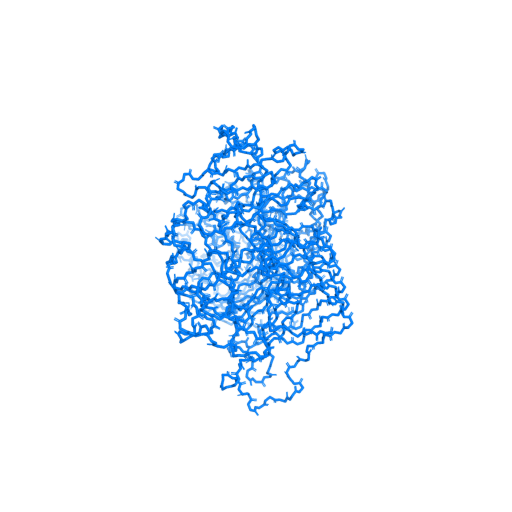00 91.62 257 LEU A N 1
ATOM 1938 C CA . LEU A 1 257 ? -7.794 2.605 10.185 1.00 91.62 257 LEU A CA 1
ATOM 1939 C C . LEU A 1 257 ? -7.656 3.344 11.527 1.00 91.62 257 LEU A C 1
ATOM 1941 O O . LEU A 1 257 ? -6.549 3.468 12.060 1.00 91.62 257 LEU A O 1
ATOM 1945 N N . ARG A 1 258 ? -8.775 3.810 12.095 1.00 88.00 258 ARG A N 1
ATOM 1946 C CA . ARG A 1 258 ? -8.769 4.529 13.384 1.00 88.00 258 ARG A CA 1
ATOM 1947 C C . ARG A 1 258 ? -8.863 3.607 14.614 1.00 88.00 258 ARG A C 1
ATOM 1949 O O . ARG A 1 258 ? -8.449 4.008 15.700 1.00 88.00 258 ARG A O 1
ATOM 1956 N N . SER A 1 259 ? -9.350 2.374 14.440 1.00 88.31 259 SER A N 1
ATOM 1957 C CA . SER A 1 259 ? -9.428 1.317 15.468 1.00 88.31 259 SER A CA 1
ATOM 1958 C C . SER A 1 259 ? -8.659 0.056 15.047 1.00 88.31 259 SER A C 1
ATOM 1960 O O . SER A 1 259 ? -8.077 0.003 13.963 1.00 88.31 259 SER A O 1
ATOM 1962 N N . PHE A 1 260 ? -8.662 -0.966 15.900 1.00 90.38 260 PHE A N 1
ATOM 1963 C CA . PHE A 1 260 ? -8.156 -2.312 15.629 1.00 90.38 260 PHE A CA 1
ATOM 1964 C C . PHE A 1 260 ? -9.068 -3.364 16.277 1.00 90.38 260 PHE A C 1
ATOM 1966 O O . PHE A 1 260 ? -9.838 -3.050 17.182 1.00 90.38 260 PHE A O 1
ATOM 1973 N N . GLY A 1 261 ? -9.020 -4.608 15.802 1.00 90.81 261 GLY A N 1
ATOM 1974 C CA . GLY A 1 261 ? -9.857 -5.692 16.314 1.00 90.81 261 GLY A CA 1
ATOM 1975 C C . GLY A 1 261 ? -9.349 -6.281 17.633 1.00 90.81 261 GLY A C 1
ATOM 1976 O O . GLY A 1 261 ? -8.300 -5.913 18.162 1.00 90.81 261 GLY A O 1
ATOM 1977 N N . GLN A 1 262 ? -10.104 -7.232 18.176 1.00 88.62 262 GLN A N 1
ATOM 1978 C CA . GLN A 1 262 ? -9.794 -7.939 19.421 1.00 88.62 262 GLN A CA 1
ATOM 1979 C C . GLN A 1 262 ? -10.001 -9.457 19.247 1.00 88.62 262 GLN A C 1
ATOM 1981 O O . GLN A 1 262 ? -10.706 -9.871 18.322 1.00 88.62 262 GLN A O 1
ATOM 1986 N N . PRO A 1 263 ? -9.444 -10.313 20.128 1.00 89.50 263 PRO A N 1
ATOM 1987 C CA . PRO A 1 263 ? -9.733 -11.747 20.128 1.00 89.50 263 PRO A CA 1
ATOM 1988 C C . PRO A 1 263 ? -11.244 -12.031 20.131 1.00 89.50 263 PRO A C 1
ATOM 1990 O O . PRO A 1 263 ? -11.976 -11.531 20.983 1.00 89.50 263 PRO A O 1
ATOM 1993 N N . GLY A 1 264 ? -11.720 -12.804 19.150 1.00 91.88 264 GLY A N 1
ATOM 1994 C CA . GLY A 1 264 ? -13.150 -13.092 18.954 1.00 91.88 264 GLY A CA 1
ATOM 1995 C C . GLY A 1 264 ? -13.999 -11.919 18.433 1.00 91.88 264 GLY A C 1
ATOM 1996 O O . GLY A 1 264 ? -15.205 -12.078 18.273 1.00 91.88 264 GLY A O 1
ATOM 1997 N N . LYS A 1 265 ? -13.391 -10.755 18.166 1.00 92.00 265 LYS A N 1
ATOM 1998 C CA . LYS A 1 265 ? -14.020 -9.541 17.617 1.00 92.00 265 LYS A CA 1
ATOM 1999 C C . LYS A 1 265 ? -13.084 -8.841 16.615 1.00 92.00 265 LYS A C 1
ATOM 2001 O O . LYS A 1 265 ? -12.620 -7.727 16.889 1.00 92.00 265 LYS A O 1
ATOM 2006 N N . PRO A 1 266 ? -12.756 -9.490 15.484 1.00 96.56 266 PRO A N 1
ATOM 2007 C CA . PRO A 1 266 ? -11.970 -8.862 14.427 1.00 96.56 266 PRO A CA 1
ATOM 2008 C C . PRO A 1 266 ? -12.701 -7.651 13.832 1.00 96.56 266 PRO A C 1
ATOM 2010 O O . PRO A 1 266 ? -13.905 -7.490 14.029 1.00 96.56 266 PRO A O 1
ATOM 2013 N N . ILE A 1 267 ? -11.984 -6.814 13.083 1.00 97.69 267 ILE A N 1
ATOM 2014 C CA . ILE A 1 267 ? -12.604 -5.884 12.128 1.00 97.69 267 ILE A CA 1
ATOM 2015 C C . ILE A 1 267 ? -12.501 -6.526 10.748 1.00 97.69 267 ILE A C 1
ATOM 2017 O O . ILE A 1 267 ? -11.393 -6.830 10.307 1.00 97.69 267 ILE A O 1
ATOM 2021 N N . LYS A 1 268 ? -13.632 -6.749 10.082 1.00 98.56 268 LYS A N 1
ATOM 2022 C CA . LYS A 1 268 ? -13.689 -7.375 8.755 1.00 98.56 268 LYS A CA 1
ATOM 2023 C C . LYS A 1 268 ? -13.957 -6.323 7.681 1.00 98.56 268 LYS A C 1
ATOM 2025 O O . LYS A 1 268 ? -14.785 -5.444 7.892 1.00 98.56 268 LYS A O 1
ATOM 2030 N N . PHE A 1 269 ? -13.326 -6.458 6.521 1.00 98.62 269 PHE A N 1
ATOM 2031 C CA . PHE A 1 269 ? -13.638 -5.715 5.298 1.00 98.62 269 PHE A CA 1
ATOM 2032 C C . PHE A 1 269 ? -13.889 -6.726 4.179 1.00 98.62 269 PHE A C 1
ATOM 2034 O O . PHE A 1 269 ? -12.980 -7.467 3.802 1.00 98.62 269 PHE A O 1
ATOM 2041 N N . VAL A 1 270 ? -15.125 -6.780 3.685 1.00 98.62 270 VAL A N 1
ATOM 2042 C CA . VAL A 1 270 ? -15.620 -7.829 2.786 1.00 98.62 270 VAL A CA 1
ATOM 2043 C C . VAL A 1 270 ? -16.187 -7.185 1.526 1.00 98.62 270 VAL A C 1
ATOM 2045 O O . VAL A 1 270 ? -17.151 -6.425 1.599 1.00 98.62 270 VAL A O 1
ATOM 2048 N N . GLY A 1 271 ? -15.595 -7.482 0.370 1.00 97.44 271 GLY A N 1
ATOM 2049 C CA . GLY A 1 271 ? -16.129 -7.062 -0.926 1.00 97.44 271 GLY A CA 1
ATOM 2050 C C . GLY A 1 271 ? -17.157 -8.047 -1.481 1.00 97.44 271 GLY A C 1
ATOM 2051 O O . GLY A 1 271 ? -17.027 -9.259 -1.299 1.00 97.44 271 GLY A O 1
ATOM 2052 N N . GLU A 1 272 ? -18.127 -7.558 -2.258 1.00 92.31 272 GLU A N 1
ATOM 2053 C CA . GLU A 1 272 ? -19.091 -8.379 -3.016 1.00 92.31 272 GLU A CA 1
ATOM 2054 C C . GLU A 1 272 ? -18.475 -9.151 -4.215 1.00 92.31 272 GLU A C 1
ATOM 2056 O O . GLU A 1 272 ? -19.132 -9.415 -5.229 1.00 92.31 272 GLU A O 1
ATOM 2061 N N . GLY A 1 273 ? -17.204 -9.540 -4.100 1.00 83.44 273 GLY A N 1
ATOM 2062 C CA . GLY A 1 273 ? -16.432 -10.289 -5.084 1.00 83.44 273 GLY A CA 1
ATOM 2063 C C . GLY A 1 273 ? -15.180 -9.533 -5.525 1.00 83.44 273 GLY A C 1
ATOM 2064 O O . GLY A 1 273 ? -15.259 -8.432 -6.063 1.00 83.44 273 GLY A O 1
ATOM 2065 N N . ARG A 1 274 ? -14.013 -10.174 -5.379 1.00 85.25 274 ARG A N 1
ATOM 2066 C CA . ARG A 1 274 ? -12.684 -9.585 -5.651 1.00 85.25 274 ARG A CA 1
ATOM 2067 C C . ARG A 1 274 ? -12.527 -8.966 -7.042 1.00 85.25 274 ARG A C 1
ATOM 2069 O O . ARG A 1 274 ? -11.767 -8.023 -7.207 1.00 85.25 274 ARG A O 1
ATOM 2076 N N . ASP A 1 275 ? -13.221 -9.515 -8.037 1.00 89.31 275 ASP A N 1
ATOM 2077 C CA . ASP A 1 275 ? -13.167 -9.094 -9.440 1.00 89.31 275 ASP A CA 1
ATOM 2078 C C . ASP A 1 275 ? -14.214 -7.996 -9.765 1.00 89.31 275 ASP A C 1
ATOM 2080 O O . ASP A 1 275 ? -14.319 -7.567 -10.912 1.00 89.31 275 ASP A O 1
ATOM 2084 N N . ALA A 1 276 ? -14.987 -7.542 -8.766 1.00 94.19 276 ALA A N 1
ATOM 2085 C CA . ALA A 1 276 ? -16.056 -6.541 -8.881 1.00 94.19 276 ALA A CA 1
ATOM 2086 C C . ALA A 1 276 ? -15.998 -5.409 -7.827 1.00 94.19 276 ALA A C 1
ATOM 2088 O O . ALA A 1 276 ? -16.663 -4.390 -8.007 1.00 94.19 276 ALA A O 1
ATOM 2089 N N . THR A 1 277 ? -15.205 -5.560 -6.761 1.00 96.94 277 THR A N 1
ATOM 2090 C CA . THR A 1 277 ? -14.980 -4.538 -5.726 1.00 96.94 277 THR A CA 1
ATOM 2091 C C . THR A 1 277 ? -13.488 -4.219 -5.625 1.00 96.94 277 THR A C 1
ATOM 2093 O O . THR A 1 277 ? -12.681 -5.097 -5.299 1.00 96.94 277 THR A O 1
ATOM 2096 N N . ALA A 1 278 ? -13.119 -2.961 -5.882 1.00 96.25 278 ALA A N 1
ATOM 2097 C CA . ALA A 1 278 ? -11.728 -2.512 -5.858 1.00 96.25 278 ALA A CA 1
ATOM 2098 C C . ALA A 1 278 ? -11.513 -1.225 -5.051 1.00 96.25 278 ALA A C 1
ATOM 2100 O O . ALA A 1 278 ? -12.367 -0.339 -5.025 1.00 96.25 278 ALA A O 1
ATOM 2101 N N . ILE A 1 279 ? -10.334 -1.121 -4.437 1.00 96.25 279 ILE A N 1
ATOM 2102 C CA . ILE A 1 279 ? -9.860 0.039 -3.677 1.00 96.25 279 ILE A CA 1
ATOM 2103 C C . ILE A 1 279 ? -8.594 0.565 -4.367 1.00 96.25 279 ILE A C 1
ATOM 2105 O O . ILE A 1 279 ? -7.660 -0.210 -4.592 1.00 96.25 279 ILE A O 1
ATOM 2109 N N . VAL A 1 280 ? -8.570 1.847 -4.753 1.00 94.75 280 VAL A N 1
ATOM 2110 C CA . VAL A 1 280 ? -7.550 2.385 -5.677 1.00 94.75 280 VAL A CA 1
ATOM 2111 C C . VAL A 1 280 ? -6.889 3.703 -5.250 1.00 94.75 280 VAL A C 1
ATOM 2113 O O . VAL A 1 280 ? -7.535 4.599 -4.703 1.00 94.75 280 VAL A O 1
ATOM 2116 N N . GLY A 1 281 ? -5.594 3.828 -5.563 1.00 92.94 281 GLY A N 1
ATOM 2117 C CA . GLY A 1 281 ? -4.742 5.008 -5.327 1.00 92.94 281 GLY A CA 1
ATOM 2118 C C . GLY A 1 281 ? -4.658 6.006 -6.494 1.00 92.94 281 GLY A C 1
ATOM 2119 O O . GLY A 1 281 ? -3.667 6.726 -6.623 1.00 92.94 281 GLY A O 1
ATOM 2120 N N . SER A 1 282 ? -5.659 6.023 -7.377 1.00 93.50 282 SER A N 1
ATOM 2121 C CA . SER A 1 282 ? -5.617 6.713 -8.673 1.00 93.50 282 SER A CA 1
ATOM 2122 C C . SER A 1 282 ? -6.803 7.646 -8.941 1.00 93.50 282 SER A C 1
ATOM 2124 O O . SER A 1 282 ? -7.869 7.542 -8.322 1.00 93.50 282 SER A O 1
ATOM 2126 N N . ILE A 1 283 ? -6.631 8.528 -9.929 1.00 93.00 283 ILE A N 1
ATOM 2127 C CA . ILE A 1 283 ? -7.721 9.218 -10.641 1.00 93.00 283 ILE A CA 1
ATOM 2128 C C . ILE A 1 283 ? -7.952 8.579 -12.012 1.00 93.00 283 ILE A C 1
ATOM 2130 O O . ILE A 1 283 ? -7.019 8.049 -12.613 1.00 93.00 283 ILE A O 1
ATOM 2134 N N . ARG A 1 284 ? -9.152 8.755 -12.571 1.00 93.38 284 ARG A N 1
ATOM 2135 C CA . ARG A 1 284 ? -9.360 8.602 -14.018 1.00 93.38 284 ARG A CA 1
ATOM 2136 C C . ARG A 1 284 ? -8.767 9.783 -14.779 1.00 93.38 284 ARG A C 1
ATOM 2138 O O . ARG A 1 284 ? -8.891 10.932 -14.351 1.00 93.38 284 ARG A O 1
ATOM 2145 N N . ALA A 1 285 ? -8.205 9.518 -15.950 1.00 95.31 285 ALA A N 1
ATOM 2146 C CA . ALA A 1 285 ? -7.626 10.518 -16.834 1.00 95.31 285 ALA A CA 1
ATOM 2147 C C . ALA A 1 285 ? -8.660 11.547 -17.322 1.00 95.31 285 ALA A C 1
ATOM 2149 O O . ALA A 1 285 ? -8.296 12.699 -17.554 1.00 95.31 285 ALA A O 1
ATOM 2150 N N . ASP A 1 286 ? -9.949 11.203 -17.415 1.00 94.62 286 ASP A N 1
ATOM 2151 C CA . ASP A 1 286 ? -11.017 12.165 -17.721 1.00 94.62 286 ASP A CA 1
ATOM 2152 C C . ASP A 1 286 ? -11.248 13.224 -16.627 1.00 94.62 286 ASP A C 1
ATOM 2154 O O . ASP A 1 286 ? -11.884 14.244 -16.903 1.00 94.62 286 ASP A O 1
ATOM 2158 N N . SER A 1 287 ? -10.643 13.079 -15.442 1.00 94.75 287 SER A N 1
ATOM 2159 C CA . SER A 1 287 ? -10.532 14.153 -14.441 1.00 94.75 287 SER A CA 1
ATOM 2160 C C . SER A 1 287 ? -9.573 15.279 -14.858 1.00 94.75 287 SER A C 1
ATOM 2162 O O . SER A 1 287 ? -9.600 16.350 -14.252 1.00 94.75 287 SER A O 1
ATOM 2164 N N . LEU A 1 288 ? -8.752 15.075 -15.895 1.00 96.06 288 LEU A N 1
ATOM 2165 C CA . LEU A 1 288 ? -7.825 16.059 -16.461 1.00 96.06 288 LEU A CA 1
ATOM 2166 C C . LEU A 1 288 ? -8.325 16.613 -17.805 1.00 96.06 288 LEU A C 1
ATOM 2168 O O . LEU A 1 288 ? -9.216 16.059 -18.458 1.00 96.06 288 LEU A O 1
ATOM 2172 N N . THR A 1 289 ? -7.754 17.741 -18.231 1.00 96.06 289 THR A N 1
ATOM 2173 C CA . THR A 1 289 ? -8.055 18.358 -19.534 1.00 96.06 289 THR A CA 1
ATOM 2174 C C . THR A 1 289 ? -6.939 18.052 -20.525 1.00 96.06 289 THR A C 1
ATOM 2176 O O . THR A 1 289 ? -5.873 18.662 -20.481 1.00 96.06 289 THR A O 1
ATOM 2179 N N . TRP A 1 290 ? -7.198 17.094 -21.415 1.00 96.12 290 TRP A N 1
ATOM 2180 C CA . TRP A 1 290 ? -6.258 16.653 -22.443 1.00 96.12 290 TRP A CA 1
ATOM 2181 C C . TRP A 1 290 ? -6.290 17.562 -23.669 1.00 96.12 290 TRP A C 1
ATOM 2183 O O . TRP A 1 290 ? -7.349 17.986 -24.131 1.00 96.12 290 TRP A O 1
ATOM 2193 N N . THR A 1 291 ? -5.109 17.832 -24.214 1.00 95.25 291 THR A N 1
ATOM 2194 C CA . THR A 1 291 ? -4.904 18.609 -25.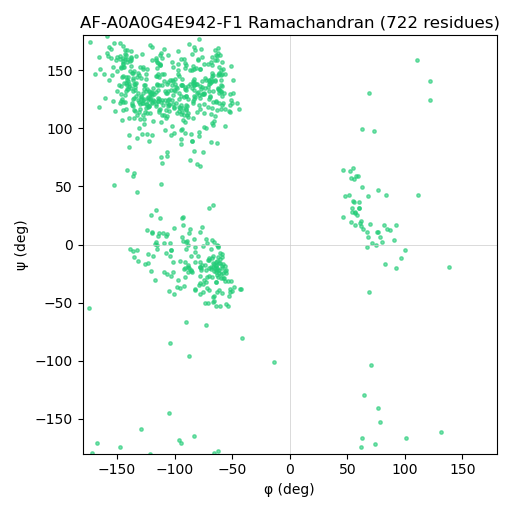440 1.00 95.25 291 THR A CA 1
ATOM 2195 C C . THR A 1 291 ? -4.077 17.795 -26.425 1.00 95.25 291 THR A C 1
ATOM 2197 O O . THR A 1 291 ? -3.115 17.140 -26.025 1.00 95.25 291 THR A O 1
ATOM 2200 N N . LEU A 1 292 ? -4.450 17.807 -27.707 1.00 92.94 292 LEU A N 1
ATOM 2201 C CA . LEU A 1 292 ? -3.692 17.119 -28.754 1.00 92.94 292 LEU A CA 1
ATOM 2202 C C . LEU A 1 292 ? -2.324 17.793 -28.927 1.00 92.94 292 LEU A C 1
ATOM 2204 O O . LEU A 1 292 ? -2.250 18.990 -29.223 1.00 92.94 292 LEU A O 1
ATOM 2208 N N . HIS A 1 293 ? -1.246 17.031 -28.765 1.00 89.94 293 HIS A N 1
ATOM 2209 C CA . HIS A 1 293 ? 0.109 17.490 -29.023 1.00 89.94 293 HIS A CA 1
ATOM 2210 C C . HIS A 1 293 ? 0.506 17.107 -30.450 1.00 89.94 293 HIS A C 1
ATOM 2212 O O . HIS A 1 293 ? 0.879 15.974 -30.729 1.00 89.94 293 HIS A O 1
ATOM 2218 N N . LYS A 1 294 ? 0.398 18.077 -31.362 1.00 75.62 294 LYS A N 1
ATOM 2219 C CA . LYS A 1 294 ? 0.694 17.894 -32.786 1.00 75.62 294 LYS A CA 1
ATOM 2220 C C . LYS A 1 294 ? 2.201 17.832 -33.052 1.00 75.62 294 LYS A C 1
ATOM 2222 O O . LYS A 1 294 ? 2.783 18.820 -33.498 1.00 75.62 294 LYS A O 1
ATOM 2227 N N . ASP A 1 295 ? 2.802 16.677 -32.794 1.00 65.25 295 ASP A N 1
ATOM 2228 C CA . ASP A 1 295 ? 4.091 16.292 -33.370 1.00 65.25 295 ASP A CA 1
ATOM 2229 C C . ASP A 1 295 ? 3.850 15.539 -34.691 1.00 65.25 295 ASP A C 1
ATOM 2231 O O . ASP A 1 295 ? 3.014 14.639 -34.770 1.00 65.25 295 ASP A O 1
ATOM 2235 N N . THR A 1 296 ? 4.578 15.907 -35.745 1.00 53.38 296 THR A N 1
ATOM 2236 C CA . THR A 1 296 ? 4.495 15.269 -37.068 1.00 53.38 296 THR A CA 1
ATOM 2237 C C . THR A 1 296 ? 4.937 13.804 -37.087 1.00 53.38 296 THR A C 1
ATOM 2239 O O . THR A 1 296 ? 4.596 13.094 -38.030 1.00 53.38 296 THR A O 1
ATOM 2242 N N . CYS A 1 297 ? 5.680 13.349 -36.078 1.00 55.00 297 CYS A N 1
ATOM 2243 C CA . CYS A 1 297 ? 6.129 11.964 -35.949 1.00 55.00 297 CYS A CA 1
ATOM 2244 C C . CYS A 1 297 ? 5.124 11.064 -35.208 1.00 55.00 297 CYS A C 1
ATOM 2246 O O . CYS A 1 297 ? 5.202 9.848 -35.347 1.00 55.00 297 CYS A O 1
ATOM 2248 N N . ALA A 1 298 ? 4.190 11.639 -34.438 1.00 55.31 298 ALA A N 1
ATOM 2249 C CA . ALA A 1 298 ? 3.390 10.901 -33.453 1.00 55.31 298 ALA A CA 1
ATOM 2250 C C . ALA A 1 298 ? 1.932 10.600 -33.866 1.00 55.31 298 ALA A C 1
ATOM 2252 O O . ALA A 1 298 ? 1.156 10.028 -33.099 1.00 55.31 298 ALA A O 1
ATOM 2253 N N . GLY A 1 299 ? 1.532 11.011 -35.072 1.00 59.03 299 GLY A N 1
ATOM 2254 C CA . GLY A 1 299 ? 0.142 10.923 -35.525 1.00 59.03 299 GLY A CA 1
ATOM 2255 C C . GLY A 1 299 ? -0.831 11.761 -34.680 1.00 59.03 299 GLY A C 1
ATOM 2256 O O . GLY A 1 299 ? -0.437 12.621 -33.894 1.00 59.03 299 GLY A O 1
ATOM 2257 N N . ASP A 1 300 ? -2.131 11.514 -34.843 1.00 71.19 300 ASP A N 1
ATOM 2258 C CA . ASP A 1 300 ? -3.195 12.299 -34.194 1.00 71.19 300 ASP A CA 1
ATOM 2259 C C . ASP A 1 300 ? -3.589 11.799 -32.779 1.00 71.19 300 ASP A C 1
ATOM 2261 O O . ASP A 1 300 ? -4.568 12.291 -32.217 1.00 71.19 300 ASP A O 1
ATOM 2265 N N . ASN A 1 301 ? -2.837 10.859 -32.179 1.00 86.88 301 ASN A N 1
ATOM 2266 C CA . ASN A 1 301 ? -3.176 10.211 -30.892 1.00 86.88 301 ASN A CA 1
ATOM 2267 C C . ASN A 1 301 ? -2.201 10.505 -29.724 1.00 86.88 301 ASN A C 1
ATOM 2269 O O . ASN A 1 301 ? -2.358 9.947 -28.632 1.00 86.88 301 ASN A O 1
ATOM 2273 N N . LEU A 1 302 ? -1.232 11.412 -29.903 1.00 92.62 302 LEU A N 1
ATOM 2274 C CA . LEU A 1 302 ? -0.369 11.901 -28.820 1.00 92.62 302 LEU A CA 1
ATOM 2275 C C . LEU A 1 302 ? -0.996 13.114 -28.115 1.00 92.62 302 LEU A C 1
ATOM 2277 O O . LEU A 1 302 ? -1.110 14.202 -28.678 1.00 92.62 302 LEU A O 1
ATOM 2281 N N . TYR A 1 303 ? -1.374 12.955 -26.848 1.00 95.31 303 TYR A N 1
ATOM 2282 C CA . TYR A 1 303 ? -2.013 14.004 -26.048 1.00 95.31 303 TYR A CA 1
ATOM 2283 C C . TYR A 1 303 ? -1.155 14.425 -24.862 1.00 95.31 303 TYR A C 1
ATOM 2285 O O . TYR A 1 303 ? -0.297 13.676 -24.402 1.00 95.31 303 TYR A O 1
ATOM 2293 N N . LYS A 1 304 ? -1.436 15.611 -24.315 1.00 96.50 304 LYS A N 1
ATOM 2294 C CA . LYS A 1 304 ? -0.866 16.072 -23.047 1.00 96.50 304 LYS A CA 1
ATOM 2295 C C . LYS A 1 304 ? -1.879 16.755 -22.135 1.00 96.50 304 LYS A C 1
ATOM 2297 O O . LYS A 1 304 ? -2.780 17.450 -22.618 1.00 96.50 304 LYS A O 1
ATOM 2302 N N . ALA A 1 305 ? -1.684 16.603 -20.830 1.00 97.75 305 ALA A N 1
ATOM 2303 C CA . ALA A 1 305 ? -2.455 17.263 -19.783 1.00 97.75 305 ALA A CA 1
ATOM 2304 C C . ALA A 1 305 ? -1.549 17.820 -18.676 1.00 97.75 305 ALA A C 1
ATOM 2306 O O . ALA A 1 305 ? -0.497 17.266 -18.365 1.00 97.75 305 ALA A O 1
ATOM 2307 N N . ASP A 1 306 ? -1.997 18.915 -18.068 1.00 97.06 306 ASP A N 1
ATOM 2308 C CA . ASP A 1 306 ? -1.409 19.500 -16.864 1.00 97.06 306 ASP A CA 1
ATOM 2309 C C . ASP A 1 306 ? -1.978 18.787 -15.634 1.00 97.06 306 ASP A C 1
ATOM 2311 O O . ASP A 1 306 ? -3.157 18.948 -15.303 1.00 97.06 306 ASP A O 1
ATOM 2315 N N . VAL A 1 307 ? -1.148 17.980 -14.967 1.00 95.44 307 VAL A N 1
ATOM 2316 C CA . VAL A 1 307 ? -1.592 17.122 -13.854 1.00 95.44 307 VAL A CA 1
ATOM 2317 C C . VAL A 1 307 ? -1.947 17.913 -12.593 1.00 95.44 307 VAL A C 1
ATOM 2319 O O . VAL A 1 307 ? -2.610 17.374 -11.709 1.00 95.44 307 VAL A O 1
ATOM 2322 N N . THR A 1 308 ? -1.577 19.197 -12.512 1.00 93.75 308 THR A N 1
ATOM 2323 C CA . THR A 1 308 ? -1.950 20.076 -11.390 1.00 93.75 308 THR A CA 1
ATOM 2324 C C . THR A 1 308 ? -3.395 20.575 -11.490 1.00 93.75 308 THR A C 1
ATOM 2326 O O . THR A 1 308 ? -3.949 21.068 -10.507 1.00 93.75 308 THR A O 1
ATOM 2329 N N . LYS A 1 309 ? -4.033 20.444 -12.665 1.00 92.56 309 LYS A N 1
ATOM 2330 C CA . LYS A 1 309 ? -5.349 21.024 -12.980 1.00 92.56 309 LYS A CA 1
ATOM 2331 C C . LYS A 1 309 ? -6.439 19.958 -13.118 1.00 92.56 309 LYS A C 1
ATOM 2333 O O . LYS A 1 309 ? -6.969 19.719 -14.206 1.00 92.56 309 LYS A O 1
ATOM 2338 N N . LEU A 1 310 ? -6.811 19.355 -11.986 1.00 91.38 310 LEU A N 1
ATOM 2339 C CA . LEU A 1 310 ? -8.031 18.547 -11.886 1.00 91.38 310 LEU A CA 1
ATOM 2340 C C . LEU A 1 310 ? -9.278 19.383 -12.214 1.00 91.38 310 LEU A C 1
ATOM 2342 O O . LEU A 1 310 ? -9.404 20.538 -11.800 1.00 91.38 310 LEU A O 1
ATOM 2346 N N . LYS A 1 311 ? -10.242 18.771 -12.904 1.00 91.44 311 LYS A N 1
ATOM 2347 C CA . LYS A 1 311 ? -11.598 19.308 -13.060 1.00 91.44 311 LYS A CA 1
ATOM 2348 C C . LYS A 1 311 ? -12.328 19.303 -11.715 1.00 91.44 311 LYS A C 1
ATOM 2350 O O . LYS A 1 311 ? -12.177 18.380 -10.914 1.00 91.44 311 LYS A O 1
ATOM 2355 N N . ALA A 1 312 ? -13.172 20.309 -11.492 1.00 84.56 312 ALA A N 1
ATOM 2356 C CA . ALA A 1 312 ? -14.085 20.320 -10.355 1.00 84.56 312 ALA A CA 1
ATOM 2357 C C . ALA A 1 312 ? -15.032 19.107 -10.417 1.00 84.56 312 ALA A C 1
ATOM 2359 O O . ALA A 1 312 ? -15.548 18.781 -11.484 1.00 84.56 312 ALA A O 1
ATOM 2360 N N . GLY A 1 313 ? -15.262 18.449 -9.277 1.00 74.38 313 GLY A N 1
ATOM 2361 C CA . GLY A 1 313 ? -16.117 17.258 -9.202 1.00 74.38 313 GLY A CA 1
ATOM 2362 C C . GLY A 1 313 ? -15.448 15.936 -9.605 1.00 74.38 313 GLY A C 1
ATOM 2363 O O . GLY A 1 313 ? -16.157 14.962 -9.822 1.00 74.38 313 GLY A O 1
ATOM 2364 N N . SER A 1 314 ? -14.112 15.862 -9.665 1.00 71.00 314 SER A N 1
ATOM 2365 C CA . SER A 1 314 ? -13.347 14.640 -9.993 1.00 71.00 314 SER A CA 1
ATOM 2366 C C . SER A 1 314 ? -13.533 13.445 -9.036 1.00 71.00 314 SER A C 1
ATOM 2368 O O . SER A 1 314 ? -13.007 12.367 -9.300 1.00 71.00 314 SER A O 1
ATOM 2370 N N . GLY A 1 315 ? -14.240 13.615 -7.912 1.00 67.81 315 GLY A N 1
ATOM 2371 C CA . GLY A 1 315 ? -14.553 12.540 -6.958 1.00 67.81 315 GLY A CA 1
ATOM 2372 C C . GLY A 1 315 ? -13.355 11.975 -6.180 1.00 67.81 315 GLY A C 1
ATOM 2373 O O . GLY A 1 315 ? -13.506 10.994 -5.457 1.00 67.81 315 GLY A O 1
ATOM 2374 N N . TYR A 1 316 ? -12.166 12.563 -6.321 1.00 74.62 316 TYR A N 1
ATOM 2375 C CA . TYR A 1 316 ? -10.962 12.104 -5.635 1.00 74.62 316 TYR A CA 1
ATOM 2376 C C . TYR A 1 316 ? -10.939 12.547 -4.162 1.00 74.62 316 TYR A C 1
ATOM 2378 O O . TYR A 1 316 ? -11.239 13.699 -3.844 1.00 74.62 316 TYR A O 1
ATOM 2386 N N . VAL A 1 317 ? -10.559 11.629 -3.268 1.00 72.50 317 VAL A N 1
ATOM 2387 C CA . VAL A 1 317 ? -10.558 11.820 -1.811 1.00 72.50 317 VAL A CA 1
ATOM 2388 C C . VAL A 1 317 ? -9.118 11.858 -1.293 1.00 72.50 317 VAL A C 1
ATOM 2390 O O . VAL A 1 317 ? -8.371 10.899 -1.459 1.00 72.50 317 VAL A O 1
ATOM 2393 N N . GLY A 1 318 ? -8.744 12.953 -0.624 1.00 80.81 318 GLY A N 1
ATOM 2394 C CA . GLY A 1 318 ? -7.395 13.178 -0.088 1.00 80.81 318 GLY A CA 1
ATOM 2395 C C . GLY A 1 318 ? -6.543 14.111 -0.955 1.00 80.81 318 GLY A C 1
ATOM 2396 O O . GLY A 1 318 ? -7.056 14.810 -1.828 1.00 80.81 318 GLY A O 1
ATOM 2397 N N . THR A 1 319 ? -5.232 14.148 -0.705 1.00 88.25 319 THR A N 1
ATOM 2398 C CA . THR A 1 319 ? -4.299 14.997 -1.465 1.00 88.25 319 THR A CA 1
ATOM 2399 C C . THR A 1 319 ? -4.008 14.391 -2.837 1.00 88.25 319 THR A C 1
ATOM 2401 O O . THR A 1 319 ? -3.662 13.211 -2.940 1.00 88.25 319 THR A O 1
ATOM 2404 N N . TRP A 1 320 ? -4.138 15.181 -3.902 1.00 90.88 320 TRP A N 1
ATOM 2405 C CA . TRP A 1 320 ? -3.678 14.808 -5.242 1.00 90.88 320 TRP A CA 1
ATOM 2406 C C . TRP A 1 320 ? -2.309 15.433 -5.512 1.00 90.88 320 TRP A C 1
ATOM 2408 O O . TRP A 1 320 ? -2.105 16.612 -5.219 1.00 90.88 320 TRP A O 1
ATOM 2418 N N . SER A 1 321 ? -1.383 14.649 -6.061 1.00 91.56 321 SER A N 1
ATOM 2419 C CA . SER A 1 321 ? -0.050 15.099 -6.452 1.00 91.56 321 SER A CA 1
ATOM 2420 C C . SER A 1 321 ? 0.519 14.173 -7.528 1.00 91.56 321 SER A C 1
ATOM 2422 O O . SER A 1 321 ? 0.320 12.961 -7.468 1.00 91.56 321 SER A O 1
ATOM 2424 N N . VAL A 1 322 ? 1.223 14.755 -8.498 1.00 93.31 322 VAL A N 1
ATOM 2425 C CA . VAL A 1 322 ? 2.129 14.072 -9.431 1.00 93.31 322 VAL A CA 1
ATOM 2426 C C . VAL A 1 322 ? 3.268 15.057 -9.710 1.00 93.31 322 VAL A C 1
ATOM 2428 O O . VAL A 1 322 ? 3.056 16.072 -10.370 1.00 93.31 322 VAL A O 1
ATOM 2431 N N . THR A 1 323 ? 4.446 14.777 -9.156 1.00 92.50 323 THR A N 1
ATOM 2432 C CA . THR A 1 323 ? 5.680 15.588 -9.242 1.00 92.50 323 THR A CA 1
ATOM 2433 C C . THR A 1 323 ? 6.847 14.835 -9.883 1.00 92.50 323 THR A C 1
ATOM 2435 O O . THR A 1 323 ? 7.742 15.458 -10.446 1.00 92.50 323 THR A O 1
ATOM 2438 N N . LYS A 1 324 ? 6.802 13.499 -9.842 1.00 91.44 324 LYS A N 1
ATOM 2439 C CA . LYS A 1 324 ? 7.609 12.554 -10.633 1.00 91.44 324 LYS A CA 1
ATOM 2440 C C . LYS A 1 324 ? 6.721 11.856 -11.667 1.00 91.44 324 LYS A C 1
ATOM 2442 O O . LYS A 1 324 ? 5.493 11.903 -11.569 1.00 91.44 324 LYS A O 1
ATOM 2447 N N . ALA A 1 325 ? 7.324 11.147 -12.620 1.00 91.38 325 ALA A N 1
ATOM 2448 C CA . ALA A 1 325 ? 6.582 10.267 -13.526 1.00 91.38 325 ALA A CA 1
ATOM 2449 C C . ALA A 1 325 ? 5.659 9.289 -12.745 1.00 91.38 325 ALA A C 1
ATOM 2451 O O . ALA A 1 325 ? 6.137 8.616 -11.827 1.00 91.38 325 ALA A O 1
ATOM 2452 N N . PRO A 1 326 ? 4.353 9.174 -13.078 1.00 93.25 326 PRO A N 1
ATOM 2453 C CA . PRO A 1 326 ? 3.455 8.228 -12.410 1.00 93.25 326 PRO A CA 1
ATOM 2454 C C . PRO A 1 326 ? 3.916 6.778 -12.594 1.00 93.25 326 PRO A C 1
ATOM 2456 O O . PRO A 1 326 ? 4.192 6.371 -13.720 1.00 93.25 326 PRO A O 1
ATOM 2459 N N . HIS A 1 327 ? 3.934 5.977 -11.524 1.00 89.44 327 HIS A N 1
ATOM 2460 C CA . HIS A 1 327 ? 4.260 4.539 -11.598 1.00 89.44 327 HIS A CA 1
ATOM 2461 C C . HIS A 1 327 ? 3.241 3.742 -12.430 1.00 89.44 327 HIS A C 1
ATOM 2463 O O . HIS A 1 327 ? 3.590 2.765 -13.099 1.00 89.44 327 HIS A O 1
ATOM 2469 N N . PHE A 1 328 ? 1.972 4.168 -12.403 1.00 93.00 328 PHE A N 1
ATOM 2470 C CA . PHE A 1 328 ? 0.875 3.532 -13.128 1.00 93.00 328 PHE A CA 1
ATOM 2471 C C . PHE A 1 328 ? 0.077 4.557 -13.926 1.00 93.00 328 PHE A C 1
ATOM 2473 O O . PHE A 1 328 ? -0.598 5.422 -13.368 1.00 93.00 328 PHE A O 1
ATOM 2480 N N . VAL A 1 329 ? 0.114 4.386 -15.245 1.00 95.81 329 VAL A N 1
ATOM 2481 C CA . VAL A 1 329 ? -0.908 4.847 -16.184 1.00 95.81 329 VAL A CA 1
ATOM 2482 C C . VAL A 1 329 ? -1.475 3.566 -16.808 1.00 95.81 329 VAL A C 1
ATOM 2484 O O . VAL A 1 329 ? -0.713 2.764 -17.344 1.00 95.81 329 VAL A O 1
ATOM 2487 N N . CYS A 1 330 ? -2.769 3.285 -16.651 1.00 95.12 330 CYS A N 1
ATOM 2488 C CA . CYS A 1 330 ? -3.326 1.940 -16.879 1.00 95.12 330 CYS A CA 1
ATOM 2489 C C . CYS A 1 330 ? -4.750 1.975 -17.442 1.00 95.12 330 CYS A C 1
ATOM 2491 O O . CYS A 1 330 ? -5.626 2.586 -16.842 1.00 95.12 330 CYS A O 1
ATOM 2493 N N . GLU A 1 331 ? -5.028 1.247 -18.525 1.00 94.62 331 GLU A N 1
ATOM 2494 C CA . GLU A 1 331 ? -6.411 0.963 -18.938 1.00 94.62 331 GLU A CA 1
ATOM 2495 C C . GLU A 1 331 ? -7.055 0.013 -17.923 1.00 94.62 331 GLU A C 1
ATOM 2497 O O . GLU A 1 331 ? -6.492 -1.042 -17.642 1.00 94.62 331 GLU A O 1
ATOM 2502 N N . SER A 1 332 ? -8.219 0.366 -17.382 1.00 91.81 332 SER A N 1
ATOM 2503 C CA . SER A 1 332 ? -8.890 -0.316 -16.274 1.00 91.81 332 SER A CA 1
ATOM 2504 C C . SER A 1 332 ? -10.387 -0.495 -16.542 1.00 91.81 332 SER A C 1
ATOM 2506 O O . SER A 1 332 ? -11.241 -0.026 -15.790 1.00 91.81 332 SER A O 1
ATOM 2508 N N . LYS A 1 333 ? -10.722 -1.235 -17.608 1.00 86.00 333 LYS A N 1
ATOM 2509 C CA . LYS A 1 333 ? -12.109 -1.535 -18.035 1.00 86.00 333 LYS A CA 1
ATOM 2510 C C . LYS A 1 333 ? -12.895 -2.451 -17.060 1.00 86.00 333 LYS A C 1
ATOM 2512 O O . LYS A 1 333 ? -14.032 -2.821 -17.341 1.00 86.00 333 LYS A O 1
ATOM 2517 N N . ALA A 1 334 ? -12.312 -2.814 -15.912 1.00 87.94 334 ALA A N 1
ATOM 2518 C CA . ALA A 1 334 ? -12.953 -3.500 -14.784 1.00 87.94 334 ALA A CA 1
ATOM 2519 C C . ALA A 1 334 ? -12.360 -2.999 -13.441 1.00 87.94 334 ALA A C 1
ATOM 2521 O O . ALA A 1 334 ? -11.231 -2.501 -13.447 1.00 87.94 334 ALA A O 1
ATOM 2522 N N . PRO A 1 335 ? -13.063 -3.128 -12.293 1.00 89.12 335 PRO A N 1
ATOM 2523 C CA . PRO A 1 335 ? -12.632 -2.556 -11.012 1.00 89.12 335 PRO A CA 1
ATOM 2524 C C . PRO A 1 335 ? -11.196 -2.920 -10.608 1.00 89.12 335 PRO A C 1
ATOM 2526 O O . PRO A 1 335 ? -10.883 -4.081 -10.352 1.00 89.12 335 PRO A O 1
ATOM 2529 N N . GLY A 1 336 ? -10.320 -1.909 -10.562 1.00 87.25 336 GLY A N 1
ATOM 2530 C CA . GLY A 1 336 ? -8.910 -2.026 -10.165 1.00 87.25 336 GLY A CA 1
ATOM 2531 C C . GLY A 1 336 ? -8.008 -2.836 -11.105 1.00 87.25 336 GLY A C 1
ATOM 2532 O O . GLY A 1 336 ? -6.816 -2.943 -10.844 1.00 87.25 336 GLY A O 1
ATOM 2533 N N . LYS A 1 337 ? -8.523 -3.423 -12.190 1.00 92.19 337 LYS A N 1
ATOM 2534 C CA . LYS A 1 337 ? -7.744 -4.325 -13.046 1.00 92.19 337 LYS A CA 1
ATOM 2535 C C . LYS A 1 337 ? -7.099 -3.564 -14.200 1.00 92.19 337 LYS A C 1
ATOM 2537 O O . LYS A 1 337 ? -7.779 -3.277 -15.181 1.00 92.19 337 LYS A O 1
ATOM 2542 N N . CYS A 1 338 ? -5.783 -3.360 -14.149 1.00 92.62 338 CYS A N 1
ATOM 2543 C CA . CYS A 1 338 ? -5.021 -2.887 -15.299 1.00 92.62 338 CYS A CA 1
ATOM 2544 C C . CYS A 1 338 ? -5.039 -3.946 -16.416 1.00 92.62 338 CYS A C 1
ATOM 2546 O O . CYS A 1 338 ? -4.399 -4.995 -16.326 1.00 92.62 338 CYS A O 1
ATOM 2548 N N . THR A 1 339 ? -5.804 -3.686 -17.475 1.00 90.12 339 THR A N 1
ATOM 2549 C CA . THR A 1 339 ? -5.886 -4.516 -18.685 1.00 90.12 339 THR A CA 1
ATOM 2550 C C . THR A 1 339 ? -4.803 -4.178 -19.708 1.00 90.12 339 THR A C 1
ATOM 2552 O O . THR A 1 339 ? -4.482 -5.025 -20.536 1.00 90.12 339 THR A O 1
ATOM 2555 N N . ARG A 1 340 ? -4.229 -2.968 -19.649 1.00 90.31 340 ARG A N 1
ATOM 2556 C CA . ARG A 1 340 ? -3.070 -2.532 -20.447 1.00 90.31 340 ARG A CA 1
ATOM 2557 C C . ARG A 1 340 ? -2.312 -1.465 -19.656 1.00 90.31 340 ARG A C 1
ATOM 2559 O O . ARG A 1 340 ? -2.877 -0.405 -19.392 1.00 90.31 340 ARG A O 1
ATOM 2566 N N . LYS A 1 341 ? -1.069 -1.737 -19.243 1.00 91.81 341 LYS A N 1
ATOM 2567 C CA . LYS A 1 341 ? -0.209 -0.713 -18.626 1.00 91.81 341 LYS A CA 1
ATOM 2568 C C . LYS A 1 341 ? 0.362 0.150 -19.750 1.00 91.81 341 LYS A C 1
ATOM 2570 O O . LYS A 1 341 ? 0.904 -0.392 -20.707 1.00 91.81 341 LYS A O 1
ATOM 2575 N N . TYR A 1 342 ? 0.236 1.468 -19.636 1.00 93.81 342 TYR A N 1
ATOM 2576 C CA . TYR A 1 342 ? 1.044 2.381 -20.433 1.00 93.81 342 TYR A CA 1
ATOM 2577 C C . TYR A 1 342 ? 2.447 2.391 -19.829 1.00 93.81 342 TYR A C 1
ATOM 2579 O O . TYR A 1 342 ? 2.603 2.555 -18.617 1.00 93.81 342 TYR A O 1
ATOM 2587 N N . HIS A 1 343 ? 3.470 2.195 -20.651 1.00 91.81 343 HIS A N 1
ATOM 2588 C CA . HIS A 1 343 ? 4.853 2.116 -20.190 1.00 91.81 343 HIS A CA 1
ATOM 2589 C C . HIS A 1 343 ? 5.575 3.458 -20.342 1.00 91.81 343 HIS A C 1
ATOM 2591 O O . HIS A 1 343 ? 5.260 4.251 -21.228 1.00 91.81 343 HIS A O 1
ATOM 2597 N N . LEU A 1 344 ? 6.547 3.726 -19.464 1.00 92.06 344 LEU A N 1
ATOM 2598 C CA . LEU A 1 344 ? 7.375 4.922 -19.587 1.00 92.06 344 LEU A CA 1
ATOM 2599 C C . LEU A 1 344 ? 8.180 4.833 -20.889 1.00 92.06 344 LEU A C 1
ATOM 2601 O O . LEU A 1 344 ? 8.955 3.889 -21.061 1.00 92.06 344 LEU A O 1
ATOM 2605 N N . ALA A 1 345 ? 8.003 5.834 -21.750 1.00 93.31 345 ALA A N 1
ATOM 2606 C CA . ALA A 1 345 ? 8.642 5.992 -23.050 1.00 93.31 345 ALA A CA 1
ATOM 2607 C C . ALA A 1 345 ? 10.146 5.682 -22.986 1.00 93.31 345 ALA A C 1
ATOM 2609 O O . ALA A 1 345 ? 10.914 6.358 -22.279 1.00 93.31 345 ALA A O 1
ATOM 2610 N N . ARG A 1 346 ? 10.561 4.634 -23.705 1.00 93.25 346 ARG A N 1
ATOM 2611 C CA . ARG A 1 346 ? 11.940 4.138 -23.699 1.00 93.25 346 ARG A CA 1
ATOM 2612 C C . ARG A 1 346 ? 12.359 3.568 -25.048 1.00 93.25 346 ARG A C 1
ATOM 2614 O O . ARG A 1 346 ? 11.544 3.031 -25.778 1.00 93.25 346 ARG A O 1
ATOM 2621 N N . SER A 1 347 ? 13.656 3.616 -25.335 1.00 92.62 347 SER A N 1
ATOM 2622 C CA . SER A 1 347 ? 14.263 2.953 -26.489 1.00 92.62 347 SER A CA 1
ATOM 2623 C C . SER A 1 347 ? 15.218 1.842 -26.010 1.00 92.62 347 SER A C 1
ATOM 2625 O O . SER A 1 347 ? 16.087 2.121 -25.172 1.00 92.62 347 SER A O 1
ATOM 2627 N N . PRO A 1 348 ? 15.064 0.584 -26.473 1.00 91.38 348 PRO A N 1
ATOM 2628 C CA . PRO A 1 348 ? 13.904 0.084 -27.219 1.00 91.38 348 PRO A CA 1
ATOM 2629 C C . PRO A 1 348 ? 12.639 0.115 -26.343 1.00 91.38 348 PRO A C 1
ATOM 2631 O O . PRO A 1 348 ? 12.749 0.095 -25.113 1.00 91.38 348 PRO A O 1
ATOM 2634 N N . ASN A 1 349 ? 11.460 0.123 -26.967 1.00 89.38 349 ASN A N 1
ATOM 2635 C CA . ASN A 1 349 ? 10.156 0.204 -26.298 1.00 89.38 349 ASN A CA 1
ATOM 2636 C C . ASN A 1 349 ? 9.912 -0.982 -25.352 1.00 89.38 349 ASN A C 1
ATOM 2638 O O . ASN A 1 349 ? 10.578 -2.026 -25.415 1.00 89.38 349 ASN A O 1
ATOM 2642 N N . TYR A 1 350 ? 8.946 -0.841 -24.444 1.00 88.06 350 TYR A N 1
ATOM 2643 C CA . TYR A 1 350 ? 8.629 -1.916 -23.507 1.00 88.06 350 TYR A CA 1
ATOM 2644 C C . TYR A 1 350 ? 7.967 -3.122 -24.198 1.00 88.06 350 TYR A C 1
ATOM 2646 O O . TYR A 1 350 ? 7.113 -2.977 -25.067 1.00 88.06 350 TYR A O 1
ATOM 2654 N N . ARG A 1 351 ? 8.345 -4.337 -23.779 1.00 82.94 351 ARG A N 1
ATOM 2655 C CA . ARG A 1 351 ? 7.725 -5.601 -24.200 1.00 82.94 351 ARG A CA 1
ATOM 2656 C C . ARG A 1 351 ? 7.313 -6.405 -22.975 1.00 82.94 351 ARG A C 1
ATOM 2658 O O . ARG A 1 351 ? 8.074 -6.485 -22.014 1.00 82.94 351 ARG A O 1
ATOM 2665 N N . LEU A 1 352 ? 6.126 -7.005 -23.015 1.00 77.25 352 LEU A N 1
ATOM 2666 C CA . LEU A 1 352 ? 5.678 -7.939 -21.983 1.00 77.25 352 LEU A CA 1
ATOM 2667 C C . LEU A 1 352 ? 6.522 -9.231 -22.035 1.00 77.25 352 LEU A C 1
ATOM 2669 O O . LEU A 1 352 ? 6.885 -9.666 -23.131 1.00 77.25 352 LEU A O 1
ATOM 2673 N N . PRO A 1 353 ? 6.859 -9.839 -20.884 1.00 73.06 353 PRO A N 1
ATOM 2674 C CA . PRO A 1 353 ? 7.742 -11.008 -20.828 1.00 73.06 353 PRO A CA 1
ATOM 2675 C C . PRO A 1 353 ? 7.131 -12.268 -21.453 1.00 73.06 353 PRO A C 1
ATOM 2677 O O . PRO A 1 353 ? 7.858 -13.110 -21.969 1.00 73.06 353 PRO A O 1
ATOM 2680 N N . ASP A 1 354 ? 5.805 -12.379 -21.446 1.00 71.38 354 ASP A N 1
ATOM 2681 C CA . ASP A 1 354 ? 5.027 -13.500 -21.968 1.00 71.38 354 ASP A CA 1
ATOM 2682 C C . ASP A 1 354 ? 4.584 -13.320 -23.434 1.00 71.38 354 ASP A C 1
ATOM 2684 O O . ASP A 1 354 ? 3.913 -14.194 -23.980 1.00 71.38 354 ASP A O 1
ATOM 2688 N N . ALA A 1 355 ? 4.992 -12.226 -24.094 1.00 69.62 355 ALA A N 1
ATOM 2689 C CA . ALA A 1 355 ? 4.642 -11.930 -25.487 1.00 69.62 355 ALA A CA 1
ATOM 2690 C C . ALA A 1 355 ? 5.207 -12.945 -26.506 1.00 69.62 355 ALA A C 1
ATOM 2692 O O . ALA A 1 355 ? 4.671 -13.065 -27.606 1.00 69.62 355 ALA A O 1
ATOM 2693 N N . ASP A 1 356 ? 6.266 -13.677 -26.142 1.00 70.19 356 ASP A N 1
ATOM 2694 C CA . ASP A 1 356 ? 6.758 -14.853 -26.869 1.00 70.19 356 ASP A CA 1
ATOM 2695 C C . ASP A 1 356 ? 7.191 -15.957 -25.876 1.00 70.19 356 ASP A C 1
ATOM 2697 O O . ASP A 1 356 ? 8.336 -15.970 -25.403 1.00 70.19 356 ASP A O 1
ATOM 2701 N N . PRO A 1 357 ? 6.296 -16.913 -25.553 1.00 67.19 357 PRO A N 1
ATOM 2702 C CA . PRO A 1 357 ? 6.588 -18.003 -24.621 1.00 67.19 357 PRO A CA 1
ATOM 2703 C C . PRO A 1 357 ? 7.709 -18.954 -25.064 1.00 67.19 357 PRO A C 1
ATOM 2705 O O . PRO A 1 357 ? 8.190 -19.734 -24.243 1.00 67.19 357 PRO A O 1
ATOM 2708 N N . ALA A 1 358 ? 8.137 -18.927 -26.334 1.00 64.25 358 ALA A N 1
ATOM 2709 C CA . ALA A 1 358 ? 9.264 -19.740 -26.791 1.00 64.25 358 ALA A CA 1
ATOM 2710 C C . ALA A 1 358 ? 10.622 -19.166 -26.348 1.00 64.25 358 ALA A C 1
ATOM 2712 O O . ALA A 1 358 ? 11.622 -19.882 -26.368 1.00 64.25 358 ALA A O 1
ATOM 2713 N N . GLU A 1 359 ? 10.670 -17.890 -25.954 1.00 63.22 359 GLU A N 1
ATOM 2714 C CA . GLU A 1 359 ? 11.909 -17.114 -25.846 1.00 63.22 359 GLU A CA 1
ATOM 2715 C C . GLU A 1 359 ? 12.008 -16.203 -24.603 1.00 63.22 359 GLU A C 1
ATOM 2717 O O . GLU A 1 359 ? 13.059 -15.606 -24.354 1.00 63.22 359 GLU A O 1
ATOM 2722 N N . GLU A 1 360 ? 10.953 -16.142 -23.788 1.00 62.72 360 GLU A N 1
ATOM 2723 C CA . GLU A 1 360 ? 10.851 -15.413 -22.510 1.00 62.72 360 GLU A CA 1
ATOM 2724 C C . GLU A 1 360 ? 12.081 -15.545 -21.591 1.00 62.72 360 GLU A C 1
ATOM 2726 O O . GLU A 1 360 ? 12.509 -14.567 -20.973 1.00 62.72 360 GLU A O 1
ATOM 2731 N N . TYR A 1 361 ? 12.694 -16.735 -21.528 1.00 61.41 361 TYR A N 1
ATOM 2732 C CA . TYR A 1 361 ? 13.869 -17.035 -20.691 1.00 61.41 361 TYR A CA 1
ATOM 2733 C C . TYR A 1 361 ? 15.132 -16.223 -21.044 1.00 61.41 361 TYR A C 1
ATOM 2735 O O . TYR A 1 361 ? 16.158 -16.362 -20.377 1.00 61.41 361 TYR A O 1
ATOM 2743 N N . LYS A 1 362 ? 15.062 -15.374 -22.078 1.00 69.62 362 LYS A N 1
ATOM 2744 C CA . LYS A 1 362 ? 16.112 -14.452 -22.516 1.00 69.62 362 LYS A CA 1
ATOM 2745 C C . LYS A 1 362 ? 15.681 -12.972 -22.489 1.00 69.62 362 LYS A C 1
ATOM 2747 O O . LYS A 1 362 ? 16.239 -12.209 -23.266 1.00 69.62 362 LYS A O 1
ATOM 2752 N N . TYR A 1 363 ? 14.715 -12.535 -21.668 1.00 79.31 363 TYR A N 1
ATOM 2753 C CA . TYR A 1 363 ? 14.110 -11.179 -21.733 1.00 79.31 363 TYR A CA 1
ATOM 2754 C C . TYR A 1 363 ? 15.092 -10.007 -21.966 1.00 79.31 363 TYR A C 1
ATOM 2756 O O . TYR A 1 363 ? 14.777 -9.101 -22.740 1.00 79.31 363 TYR A O 1
ATOM 2764 N N . LEU A 1 364 ? 16.293 -10.027 -21.365 1.00 82.56 364 LEU A N 1
ATOM 2765 C CA . LEU A 1 364 ? 17.335 -9.010 -21.603 1.00 82.56 364 LEU A CA 1
ATOM 2766 C C . LEU A 1 364 ? 17.717 -8.828 -23.082 1.00 82.56 364 LEU A C 1
ATOM 2768 O O . LEU A 1 364 ? 18.111 -7.730 -23.451 1.00 82.56 364 LEU A O 1
ATOM 2772 N N . LYS A 1 365 ? 17.533 -9.827 -23.956 1.00 81.12 365 LYS A N 1
ATOM 2773 C CA . LYS A 1 365 ? 17.777 -9.700 -25.405 1.00 81.12 365 LYS A CA 1
ATOM 2774 C C . LYS A 1 365 ? 16.933 -8.611 -26.077 1.00 81.12 365 LYS A C 1
ATOM 2776 O O . LYS A 1 365 ? 17.245 -8.207 -27.183 1.00 81.12 365 LYS A O 1
ATOM 2781 N N . HIS A 1 366 ? 15.849 -8.163 -25.442 1.00 84.06 366 HIS A N 1
ATOM 2782 C CA . HIS A 1 366 ? 15.019 -7.055 -25.919 1.00 84.06 366 HIS A CA 1
ATOM 2783 C C . HIS A 1 366 ? 15.535 -5.679 -25.457 1.00 84.06 366 HIS A C 1
ATOM 2785 O O . HIS A 1 366 ? 14.790 -4.701 -25.492 1.00 84.06 366 HIS A O 1
ATOM 2791 N N . TRP A 1 367 ? 16.765 -5.609 -24.947 1.00 89.62 367 TRP A N 1
ATOM 2792 C CA . TRP A 1 367 ? 17.515 -4.395 -24.612 1.00 89.62 367 TRP A CA 1
ATOM 2793 C C . TRP A 1 367 ? 18.696 -4.270 -25.593 1.00 89.62 367 TRP A C 1
ATOM 2795 O O . TRP A 1 367 ? 19.034 -5.238 -26.274 1.00 89.62 367 TRP A O 1
ATOM 2805 N N . TYR A 1 368 ? 19.329 -3.100 -25.677 1.00 92.00 368 TYR A N 1
ATOM 2806 C CA . TYR A 1 368 ? 20.577 -2.940 -26.432 1.00 92.00 368 TYR A CA 1
ATOM 2807 C C . TYR A 1 368 ? 21.733 -3.682 -25.752 1.00 92.00 368 TYR A C 1
ATOM 2809 O O . TYR A 1 368 ? 21.709 -3.895 -24.537 1.00 92.00 368 TYR A O 1
ATOM 2817 N N . LEU A 1 369 ? 22.761 -4.027 -26.526 1.00 91.00 369 LEU A N 1
ATOM 2818 C CA . LEU A 1 369 ? 23.948 -4.752 -26.079 1.00 91.00 369 LEU A CA 1
ATOM 2819 C C . LEU A 1 369 ? 25.187 -3.861 -26.235 1.00 91.00 369 LEU A C 1
ATOM 2821 O O . LEU A 1 369 ? 25.487 -3.419 -27.337 1.00 91.00 369 LEU A O 1
ATOM 2825 N N . ALA A 1 370 ? 25.910 -3.588 -25.148 1.00 93.00 370 ALA A N 1
ATOM 2826 C CA . ALA A 1 370 ? 27.137 -2.800 -25.211 1.00 93.00 370 ALA A CA 1
ATOM 2827 C C . ALA A 1 370 ? 28.318 -3.618 -25.754 1.00 93.00 370 ALA A C 1
ATOM 2829 O O . ALA A 1 370 ? 28.599 -4.723 -25.274 1.00 93.00 370 ALA A O 1
ATOM 2830 N N . ASP A 1 371 ? 29.067 -3.021 -26.680 1.00 91.94 371 ASP A N 1
ATOM 2831 C CA . ASP A 1 371 ? 30.315 -3.585 -27.196 1.00 91.94 371 ASP A CA 1
ATOM 2832 C C . ASP A 1 371 ? 31.463 -3.467 -26.179 1.00 91.94 371 ASP A C 1
ATOM 2834 O O . ASP A 1 371 ? 32.354 -4.314 -26.134 1.00 91.94 371 ASP A O 1
ATOM 2838 N N . GLY A 1 372 ? 31.451 -2.433 -25.332 1.00 93.69 372 GLY A N 1
ATOM 2839 C CA . GLY A 1 372 ? 32.509 -2.196 -24.352 1.00 93.69 372 GLY A CA 1
ATOM 2840 C C . GLY A 1 372 ? 32.210 -1.082 -23.347 1.00 93.69 372 GLY A C 1
ATOM 2841 O O . GLY A 1 372 ? 31.150 -0.456 -23.361 1.00 93.69 372 GLY A O 1
ATOM 2842 N N . GLY A 1 373 ? 33.171 -0.837 -22.454 1.00 95.25 373 GLY A N 1
ATOM 2843 C CA . GLY A 1 373 ? 33.170 0.316 -21.554 1.00 95.25 373 GLY A CA 1
ATOM 2844 C C . GLY A 1 373 ? 33.827 1.515 -22.234 1.00 95.25 373 GLY A C 1
ATOM 2845 O O . GLY A 1 373 ? 33.192 2.214 -23.023 1.00 95.25 373 GLY A O 1
ATOM 2846 N N . ASP A 1 374 ? 35.120 1.719 -21.976 1.00 95.00 374 ASP A N 1
ATOM 2847 C CA . ASP A 1 374 ? 35.891 2.861 -22.494 1.00 95.00 374 ASP A CA 1
ATOM 2848 C C . ASP A 1 374 ? 36.106 2.813 -24.019 1.00 95.00 374 ASP A C 1
ATOM 2850 O O . ASP A 1 374 ? 36.326 3.856 -24.642 1.00 95.00 374 ASP A O 1
ATOM 2854 N N . GLY A 1 375 ? 35.990 1.631 -24.626 1.00 94.62 375 GLY A N 1
ATOM 2855 C CA . GLY A 1 375 ? 36.008 1.403 -26.071 1.00 94.62 375 GLY A CA 1
ATOM 2856 C C . GLY A 1 375 ? 35.699 -0.058 -26.409 1.00 94.62 375 GLY A C 1
ATOM 2857 O O . GLY A 1 375 ? 35.620 -0.896 -25.509 1.00 94.62 375 GLY A O 1
ATOM 2858 N N . VAL A 1 376 ? 35.566 -0.381 -27.696 1.00 93.81 376 VAL A N 1
ATOM 2859 C CA . VAL A 1 376 ? 35.403 -1.767 -28.181 1.00 93.81 376 VAL A CA 1
ATOM 2860 C C . VAL A 1 376 ? 36.696 -2.568 -27.930 1.00 93.81 376 VAL A C 1
ATOM 2862 O O . VAL A 1 376 ? 37.770 -2.043 -28.234 1.00 93.81 376 VAL A O 1
ATOM 2865 N N . PRO A 1 377 ? 36.641 -3.791 -27.369 1.00 91.56 377 PRO A N 1
ATOM 2866 C CA . PRO A 1 377 ? 37.818 -4.642 -27.195 1.00 91.56 377 PRO A CA 1
ATOM 2867 C C . PRO A 1 377 ? 38.232 -5.332 -28.506 1.00 91.56 377 PRO A C 1
ATOM 2869 O O . PRO A 1 377 ? 37.389 -5.697 -29.321 1.00 91.56 377 PRO A O 1
ATOM 2872 N N . ASP A 1 378 ? 39.526 -5.620 -28.670 1.00 89.56 378 ASP A N 1
ATOM 2873 C CA . ASP A 1 378 ? 40.062 -6.407 -29.800 1.00 89.56 378 ASP A CA 1
ATOM 2874 C C . ASP A 1 378 ? 39.795 -7.930 -29.665 1.00 89.56 378 ASP A C 1
ATOM 2876 O O . ASP A 1 378 ? 40.428 -8.754 -30.331 1.00 89.56 378 ASP A O 1
ATOM 2880 N N . CYS A 1 379 ? 38.890 -8.339 -28.768 1.00 88.19 379 CYS A N 1
ATOM 2881 C CA . CYS A 1 379 ? 38.634 -9.735 -28.426 1.00 88.19 379 CYS A CA 1
ATOM 2882 C C . CYS A 1 379 ? 37.166 -10.002 -28.056 1.00 88.19 379 CYS A C 1
ATOM 2884 O O . CYS A 1 379 ? 36.421 -9.108 -27.663 1.00 88.19 379 CYS A O 1
ATOM 2886 N N . THR A 1 380 ? 36.782 -11.278 -28.094 1.00 85.81 380 THR A N 1
ATOM 2887 C CA . THR A 1 380 ? 35.464 -11.764 -27.667 1.00 85.81 380 THR A CA 1
ATOM 2888 C C . THR A 1 380 ? 35.611 -12.551 -26.353 1.00 85.81 380 THR A C 1
ATOM 2890 O O . THR A 1 380 ? 36.006 -13.724 -26.392 1.00 85.81 380 THR A O 1
ATOM 2893 N N . PRO A 1 381 ? 35.337 -11.953 -25.174 1.00 84.25 381 PRO A N 1
ATOM 2894 C CA . PRO A 1 381 ? 35.490 -12.647 -23.895 1.00 84.25 381 PRO A CA 1
ATOM 2895 C C . PRO A 1 381 ? 34.390 -13.708 -23.746 1.00 84.25 381 PRO A C 1
ATOM 2897 O O . PRO A 1 381 ? 33.205 -13.376 -23.748 1.00 84.25 381 PRO A O 1
ATOM 2900 N N . SER A 1 382 ? 34.750 -14.993 -23.641 1.00 77.19 382 SER A N 1
ATOM 2901 C CA . SER A 1 382 ? 33.766 -16.089 -23.673 1.00 77.19 382 SER A CA 1
ATOM 2902 C C . SER A 1 382 ? 34.114 -17.276 -22.755 1.00 77.19 382 SER A C 1
ATOM 2904 O O . SER A 1 382 ? 35.266 -17.435 -22.337 1.00 77.19 382 SER A O 1
ATOM 2906 N N . PRO A 1 383 ? 33.136 -18.138 -22.398 1.00 66.19 383 PRO A N 1
ATOM 2907 C CA . PRO A 1 383 ? 33.383 -19.339 -21.597 1.00 66.19 383 PRO A CA 1
ATOM 2908 C C . PRO A 1 383 ? 34.194 -20.396 -22.371 1.00 66.19 383 PRO A C 1
ATOM 2910 O O . PRO A 1 383 ? 33.639 -21.281 -23.018 1.00 66.19 383 PRO A O 1
ATOM 2913 N N . GLY A 1 384 ? 35.522 -20.310 -22.288 1.00 69.25 384 GLY A N 1
ATOM 2914 C CA . GLY A 1 384 ? 36.460 -21.218 -22.962 1.00 69.25 384 GLY A CA 1
ATOM 2915 C C . GLY A 1 384 ? 37.670 -20.506 -23.572 1.00 69.25 384 GLY A C 1
ATOM 2916 O O . GLY A 1 384 ? 38.695 -21.146 -23.795 1.00 69.25 384 GLY A O 1
ATOM 2917 N N . SER A 1 385 ? 37.572 -19.190 -23.785 1.00 76.56 385 SER A N 1
ATOM 2918 C CA . SER A 1 385 ? 38.702 -18.300 -24.059 1.00 76.56 385 SER A CA 1
ATOM 2919 C C . SER A 1 385 ? 39.171 -17.609 -22.767 1.00 76.56 385 SER A C 1
ATOM 2921 O O . SER A 1 385 ? 38.759 -17.975 -21.659 1.00 76.56 385 SER A O 1
ATOM 2923 N N . ASP A 1 386 ? 40.034 -16.597 -22.888 1.00 85.31 386 ASP A N 1
ATOM 2924 C CA . ASP A 1 386 ? 40.256 -15.664 -21.788 1.00 85.31 386 ASP A CA 1
ATOM 2925 C C . ASP A 1 386 ? 39.041 -14.736 -21.616 1.00 85.31 386 ASP A C 1
ATOM 2927 O O . ASP A 1 386 ? 38.868 -13.734 -22.306 1.00 85.31 386 ASP A O 1
ATOM 2931 N N . LYS A 1 387 ? 38.206 -15.074 -20.634 1.00 82.62 387 LYS A N 1
ATOM 2932 C CA . LYS A 1 387 ? 37.033 -14.307 -20.184 1.00 82.62 387 LYS A CA 1
ATOM 2933 C C . LYS A 1 387 ? 37.333 -12.914 -19.593 1.00 82.62 387 LYS A C 1
ATOM 2935 O O . LYS A 1 387 ? 36.395 -12.263 -19.124 1.00 82.62 387 LYS A O 1
ATOM 2940 N N . TYR A 1 388 ? 38.599 -12.500 -19.527 1.00 87.69 388 TYR A N 1
ATOM 2941 C CA . TYR A 1 388 ? 39.036 -11.175 -19.080 1.00 87.69 388 TYR A CA 1
ATOM 2942 C C . TYR A 1 388 ? 39.891 -10.441 -20.129 1.00 87.69 388 TYR A C 1
ATOM 2944 O O . TYR A 1 388 ? 40.469 -9.404 -19.818 1.00 87.69 388 TYR A O 1
ATOM 2952 N N . CYS A 1 389 ? 39.949 -10.921 -21.378 1.00 90.19 389 CYS A N 1
ATOM 2953 C CA . CYS A 1 389 ? 40.724 -10.264 -22.438 1.00 90.19 389 CYS A CA 1
ATOM 2954 C C . CYS A 1 389 ? 40.264 -8.823 -22.753 1.00 90.19 389 CYS A C 1
ATOM 2956 O O . CYS A 1 389 ? 41.003 -8.075 -23.386 1.00 90.19 389 CYS A O 1
ATOM 2958 N N . ASP A 1 390 ? 39.067 -8.429 -22.302 1.00 92.00 390 ASP A N 1
ATOM 2959 C CA . ASP A 1 390 ? 38.499 -7.085 -22.423 1.00 92.00 390 ASP A CA 1
ATOM 2960 C C . ASP A 1 390 ? 38.774 -6.178 -21.200 1.00 92.00 390 ASP A C 1
ATOM 2962 O O . ASP A 1 390 ? 38.242 -5.071 -21.141 1.00 92.00 390 ASP A O 1
ATOM 2966 N N . GLU A 1 391 ? 39.586 -6.603 -20.219 1.00 92.25 391 GLU A N 1
ATOM 2967 C CA . GLU A 1 391 ? 39.827 -5.863 -18.959 1.00 92.25 391 GLU A CA 1
ATOM 2968 C C . GLU A 1 391 ? 40.419 -4.458 -19.170 1.00 92.25 391 GLU A C 1
ATOM 2970 O O . GLU A 1 391 ? 40.097 -3.537 -18.418 1.00 92.25 391 GLU A O 1
ATOM 2975 N N . SER A 1 392 ? 41.180 -4.240 -20.248 1.00 92.88 392 SER A N 1
ATOM 2976 C CA . SER A 1 392 ? 41.657 -2.911 -20.675 1.00 92.88 392 SER A CA 1
ATOM 2977 C C . SER A 1 392 ? 40.548 -1.937 -21.090 1.00 92.88 392 SER A C 1
ATOM 2979 O O . SER A 1 392 ? 40.803 -0.741 -21.217 1.00 92.88 392 SER A O 1
ATOM 2981 N N . ASN A 1 393 ? 39.336 -2.441 -21.322 1.00 94.31 393 ASN A N 1
ATOM 2982 C CA . ASN A 1 393 ? 38.197 -1.710 -21.868 1.00 94.31 393 ASN A CA 1
ATOM 2983 C C . ASN A 1 393 ? 37.034 -1.593 -20.864 1.00 94.31 393 ASN A C 1
ATOM 2985 O O . ASN A 1 393 ? 36.001 -1.003 -21.193 1.00 94.31 393 ASN A O 1
ATOM 2989 N N . TRP A 1 394 ? 37.168 -2.149 -19.653 1.00 94.50 394 TRP A N 1
ATOM 2990 C CA . TRP A 1 394 ? 36.161 -2.032 -18.594 1.00 94.50 394 TRP A CA 1
ATOM 2991 C C . TRP A 1 394 ? 36.117 -0.606 -18.038 1.00 94.50 394 TRP A C 1
ATOM 2993 O O . TRP A 1 394 ? 37.149 -0.025 -17.713 1.00 94.50 394 TRP A O 1
ATOM 3003 N N . SER A 1 395 ? 34.913 -0.064 -17.852 1.00 96.06 395 SER A N 1
ATOM 3004 C CA . SER A 1 395 ? 34.706 1.306 -17.388 1.00 96.06 395 SER A CA 1
ATOM 3005 C C . SER A 1 395 ? 33.728 1.411 -16.225 1.00 96.06 395 SER A C 1
ATOM 3007 O O . SER A 1 395 ? 32.828 0.588 -16.017 1.00 96.06 395 SER A O 1
ATOM 3009 N N . PHE A 1 396 ? 33.924 2.464 -15.438 1.00 95.56 396 PHE A N 1
ATOM 3010 C CA . PHE A 1 396 ? 33.017 2.841 -14.366 1.00 95.56 396 PHE A CA 1
ATOM 3011 C C . PHE A 1 396 ? 31.941 3.821 -14.834 1.00 95.56 396 PHE A C 1
ATOM 3013 O O . PHE A 1 396 ? 30.879 3.851 -14.220 1.00 95.56 396 PHE A O 1
ATOM 3020 N N . ASP A 1 397 ? 32.209 4.640 -15.851 1.00 97.00 397 ASP A N 1
ATOM 3021 C CA . ASP A 1 397 ? 31.353 5.770 -16.235 1.00 97.00 397 ASP A CA 1
ATOM 3022 C C . ASP A 1 397 ? 31.117 5.915 -17.745 1.00 97.00 397 ASP A C 1
ATOM 3024 O O . ASP A 1 397 ? 30.284 6.725 -18.146 1.00 97.00 397 ASP A O 1
ATOM 3028 N N . THR A 1 398 ? 31.777 5.111 -18.577 1.00 98.06 398 THR A N 1
ATOM 3029 C CA . THR A 1 398 ? 31.665 5.159 -20.037 1.00 98.06 398 THR A CA 1
ATOM 3030 C C . THR A 1 398 ? 31.048 3.871 -20.581 1.00 98.06 398 THR A C 1
ATOM 3032 O O . THR A 1 398 ? 31.396 2.779 -20.137 1.00 98.06 398 THR A O 1
ATOM 3035 N N . LEU A 1 399 ? 30.147 3.994 -21.560 1.00 98.06 399 LEU A N 1
ATOM 3036 C CA . LEU A 1 399 ? 29.591 2.870 -22.326 1.00 98.06 399 LEU A CA 1
ATOM 3037 C C . LEU A 1 399 ? 29.830 3.114 -23.817 1.00 98.06 399 LEU A C 1
ATOM 3039 O O . LEU A 1 399 ? 29.567 4.216 -24.308 1.00 98.06 399 LEU A O 1
ATOM 3043 N N . THR A 1 400 ? 30.307 2.086 -24.519 1.00 97.44 400 THR A N 1
ATOM 3044 C CA . THR A 1 400 ? 30.553 2.100 -25.966 1.00 97.44 400 THR A CA 1
ATOM 3045 C C . THR A 1 400 ? 29.703 1.037 -26.658 1.00 97.44 400 THR A C 1
ATOM 3047 O O . THR A 1 400 ? 29.702 -0.128 -26.260 1.00 97.44 400 THR A O 1
ATOM 3050 N N . ASP A 1 401 ? 29.010 1.444 -27.716 1.00 95.31 401 ASP A N 1
ATOM 3051 C CA . ASP A 1 401 ? 28.233 0.589 -28.609 1.00 95.31 401 ASP A CA 1
ATOM 3052 C C . ASP A 1 401 ? 28.273 1.165 -30.036 1.00 95.31 401 ASP A C 1
ATOM 3054 O O . ASP A 1 401 ? 27.914 2.318 -30.307 1.00 95.31 401 ASP A O 1
ATOM 3058 N N . VAL A 1 402 ? 28.762 0.338 -30.955 1.00 93.12 402 VAL A N 1
ATOM 3059 C CA . VAL A 1 402 ? 28.972 0.648 -32.367 1.00 93.12 402 VAL A CA 1
ATOM 3060 C C . VAL A 1 402 ? 28.434 -0.438 -33.303 1.00 93.12 402 VAL A C 1
ATOM 3062 O O . VAL A 1 402 ? 28.498 -0.234 -34.518 1.00 93.12 402 VAL A O 1
ATOM 3065 N N . GLY A 1 403 ? 27.932 -1.555 -32.763 1.00 85.88 403 GLY A N 1
ATOM 3066 C CA . GLY A 1 403 ? 27.545 -2.758 -33.500 1.00 85.88 403 GLY A CA 1
ATOM 3067 C C . GLY A 1 403 ? 28.710 -3.715 -33.793 1.00 85.88 403 GLY A C 1
ATOM 3068 O O . GLY A 1 403 ? 28.817 -4.205 -34.916 1.00 85.88 403 GLY A O 1
ATOM 3069 N N . HIS A 1 404 ? 29.612 -3.961 -32.835 1.00 80.62 404 HIS A N 1
ATOM 3070 C CA . HIS A 1 404 ? 30.685 -4.959 -32.977 1.00 80.62 404 HIS A CA 1
ATOM 3071 C C . HIS A 1 404 ? 30.172 -6.395 -32.764 1.00 80.62 404 HIS A C 1
ATOM 3073 O O . HIS A 1 404 ? 30.526 -7.294 -33.533 1.00 80.62 404 HIS A O 1
ATOM 3079 N N . PHE A 1 405 ? 29.313 -6.635 -31.766 1.00 74.88 405 PHE A N 1
ATOM 3080 C CA . PHE A 1 405 ? 28.763 -7.973 -31.517 1.00 74.88 405 PHE A CA 1
ATOM 3081 C C . PHE A 1 405 ? 27.611 -8.337 -32.476 1.00 74.88 405 PHE A C 1
ATOM 3083 O O . PHE A 1 405 ? 26.431 -8.124 -32.201 1.00 74.88 405 PHE A O 1
ATOM 3090 N N . ASN A 1 406 ? 27.954 -9.010 -33.581 1.00 60.72 406 ASN A N 1
ATOM 3091 C CA . ASN A 1 406 ? 27.000 -9.612 -34.533 1.00 60.72 406 ASN A CA 1
ATOM 3092 C C . ASN A 1 406 ? 26.165 -10.787 -33.959 1.00 60.72 406 ASN A C 1
ATOM 3094 O O . ASN A 1 406 ? 25.364 -11.376 -34.680 1.00 60.72 406 ASN A O 1
ATOM 3098 N N . GLU A 1 407 ? 26.317 -11.138 -32.676 1.00 60.75 407 GLU A N 1
ATOM 3099 C CA . GLU A 1 407 ? 25.452 -12.108 -31.974 1.00 60.75 407 GLU A CA 1
ATOM 3100 C C . GLU A 1 407 ? 24.087 -11.504 -31.555 1.00 60.75 407 GLU A C 1
ATOM 3102 O O . GLU A 1 407 ? 23.287 -12.138 -30.868 1.00 60.75 407 GLU A O 1
ATOM 3107 N N . THR A 1 408 ? 23.784 -10.305 -32.059 1.00 53.25 408 THR A N 1
ATOM 3108 C CA . THR A 1 408 ? 22.507 -9.565 -32.051 1.00 53.25 408 THR A CA 1
ATOM 3109 C C . THR A 1 408 ? 21.396 -10.234 -32.888 1.00 53.25 408 THR A C 1
ATOM 3111 O O . THR A 1 408 ? 20.561 -9.568 -33.496 1.00 53.25 408 THR A O 1
ATOM 3114 N N . GLY A 1 409 ? 21.364 -11.570 -32.932 1.00 53.94 409 GLY A N 1
ATOM 3115 C CA . GLY A 1 409 ? 20.352 -12.334 -33.664 1.00 53.94 409 GLY A CA 1
ATOM 3116 C C . GLY A 1 409 ? 18.925 -12.024 -33.198 1.00 53.94 409 GLY A C 1
ATOM 3117 O O . GLY A 1 409 ? 18.701 -11.664 -32.038 1.00 53.94 409 GLY A O 1
ATOM 3118 N N . ASP A 1 410 ? 17.959 -12.169 -34.110 1.00 56.19 410 ASP A N 1
ATOM 3119 C CA . ASP A 1 410 ? 16.560 -11.809 -33.862 1.00 56.19 410 ASP A CA 1
ATOM 3120 C C . ASP A 1 410 ? 16.042 -12.391 -32.534 1.00 56.19 410 ASP A C 1
ATOM 3122 O O . ASP A 1 410 ? 16.191 -13.595 -32.283 1.00 56.19 410 ASP A O 1
ATOM 3126 N N . PRO A 1 411 ? 15.400 -11.586 -31.664 1.00 63.72 411 PRO A N 1
ATOM 3127 C CA . PRO A 1 411 ? 14.904 -10.221 -31.854 1.00 63.72 411 PRO A CA 1
ATOM 3128 C C . PRO A 1 411 ? 15.668 -9.166 -31.016 1.00 63.72 411 PRO A C 1
ATOM 3130 O O . PRO A 1 411 ? 15.031 -8.422 -30.257 1.00 63.72 411 PRO A O 1
ATOM 3133 N N . GLN A 1 412 ? 17.007 -9.109 -31.087 1.00 73.69 412 GLN A N 1
ATOM 3134 C CA . GLN A 1 412 ? 17.736 -7.967 -30.506 1.00 73.69 412 GLN A CA 1
ATOM 3135 C C . GLN A 1 412 ? 17.447 -6.659 -31.277 1.00 73.69 412 GLN A C 1
ATOM 3137 O O . GLN A 1 412 ? 17.210 -6.697 -32.487 1.00 73.69 412 GLN A O 1
ATOM 3142 N N . PRO A 1 413 ? 17.441 -5.482 -30.619 1.00 82.44 413 PRO A N 1
ATOM 3143 C CA . PRO A 1 413 ? 17.208 -4.210 -31.299 1.00 82.44 413 PRO A CA 1
ATOM 3144 C C . PRO A 1 413 ? 18.390 -3.809 -32.198 1.00 82.44 413 PRO A C 1
ATOM 3146 O O . PRO A 1 413 ? 19.528 -3.767 -31.746 1.00 82.44 413 PRO A O 1
ATOM 3149 N N . ALA A 1 414 ? 18.116 -3.416 -33.445 1.00 82.31 414 ALA A N 1
ATOM 3150 C CA . ALA A 1 414 ? 19.146 -3.087 -34.444 1.00 82.31 414 ALA A CA 1
ATOM 3151 C C . ALA A 1 414 ? 19.717 -1.648 -34.372 1.00 82.31 414 ALA A C 1
ATOM 3153 O O . ALA A 1 414 ? 20.481 -1.244 -35.249 1.00 82.31 414 ALA A O 1
ATOM 3154 N N . ALA A 1 415 ? 19.319 -0.848 -33.378 1.00 89.50 415 ALA A N 1
ATOM 3155 C CA . ALA A 1 415 ? 19.812 0.517 -33.193 1.00 89.50 415 ALA A CA 1
ATOM 3156 C C . ALA A 1 415 ? 20.960 0.550 -32.174 1.00 89.50 415 ALA A C 1
ATOM 3158 O O . ALA A 1 415 ? 20.932 -0.175 -31.187 1.00 89.50 415 ALA A O 1
ATOM 3159 N N . THR A 1 416 ? 21.932 1.430 -32.402 1.00 92.69 416 THR A N 1
ATOM 3160 C CA . THR A 1 416 ? 23.103 1.647 -31.538 1.00 92.69 416 THR A CA 1
ATOM 3161 C C . THR A 1 416 ? 23.190 3.095 -31.046 1.00 92.69 416 THR A C 1
ATOM 3163 O O . THR A 1 416 ? 22.482 3.970 -31.569 1.00 92.69 416 THR A O 1
ATOM 3166 N N . LEU A 1 417 ? 24.106 3.406 -30.119 1.00 96.25 417 LEU A N 1
ATOM 3167 C CA . LEU A 1 417 ? 24.448 4.781 -29.704 1.00 96.25 417 LEU A CA 1
ATOM 3168 C C . LEU A 1 417 ? 24.760 5.700 -30.901 1.00 96.25 417 LEU A C 1
ATOM 3170 O O . LEU A 1 417 ? 24.414 6.880 -30.889 1.00 96.25 417 LEU A O 1
ATOM 3174 N N . LYS A 1 418 ? 25.317 5.171 -31.998 1.00 95.56 418 LYS A N 1
ATOM 3175 C CA . LYS A 1 418 ? 25.531 5.956 -33.230 1.00 95.56 418 LYS A CA 1
ATOM 3176 C C . LYS A 1 418 ? 24.227 6.424 -33.884 1.00 95.56 418 LYS A C 1
ATOM 3178 O O . LYS A 1 418 ? 24.179 7.497 -34.487 1.00 95.56 418 LYS A O 1
ATOM 3183 N N . THR A 1 419 ? 23.161 5.636 -33.763 1.00 93.88 419 THR A N 1
ATOM 3184 C CA . THR A 1 419 ? 21.862 5.893 -34.409 1.00 93.88 419 THR A CA 1
ATOM 3185 C C . THR A 1 419 ? 20.856 6.611 -33.506 1.00 93.88 419 THR A C 1
ATOM 3187 O O . THR A 1 419 ? 20.170 7.510 -33.995 1.00 93.88 419 THR A O 1
ATOM 3190 N N . LEU A 1 420 ? 20.829 6.296 -32.203 1.00 94.44 420 LEU A N 1
ATOM 3191 C CA . LEU A 1 420 ? 19.937 6.876 -31.185 1.00 94.44 420 LEU A CA 1
ATOM 3192 C C . LEU A 1 420 ? 19.950 8.422 -31.177 1.00 94.44 420 LEU A C 1
ATOM 3194 O O . LEU A 1 420 ? 20.946 9.019 -31.588 1.00 94.44 420 LEU A O 1
ATOM 3198 N N . PRO A 1 421 ? 18.878 9.110 -30.732 1.00 93.75 421 PRO A N 1
ATOM 3199 C CA . PRO A 1 421 ? 18.844 10.577 -30.643 1.00 93.75 421 PRO A CA 1
ATOM 3200 C C . PRO A 1 421 ? 19.905 11.133 -29.671 1.00 93.75 421 PRO A C 1
ATOM 3202 O O . PRO A 1 421 ? 20.705 10.389 -29.102 1.00 93.75 421 PRO A O 1
ATOM 3205 N N . ASP A 1 422 ? 19.950 12.454 -29.468 1.00 95.50 422 ASP A N 1
ATOM 3206 C CA . ASP A 1 422 ? 20.761 12.977 -28.364 1.00 95.50 422 ASP A CA 1
ATOM 3207 C C . ASP A 1 422 ? 20.244 12.434 -27.020 1.00 95.50 422 ASP A C 1
ATOM 3209 O O . ASP A 1 422 ? 19.043 12.429 -26.740 1.00 95.50 422 ASP A O 1
ATOM 3213 N N . LEU A 1 423 ? 21.181 11.960 -26.202 1.00 97.31 423 LEU A N 1
ATOM 3214 C CA . LEU A 1 423 ? 20.915 11.293 -24.936 1.00 97.31 423 LEU A CA 1
ATOM 3215 C C . LEU A 1 423 ? 21.280 12.166 -23.734 1.00 97.31 423 LEU A C 1
ATOM 3217 O O . LEU A 1 423 ? 20.960 11.769 -22.623 1.00 97.31 423 LEU A O 1
ATOM 3221 N N . VAL A 1 424 ? 21.908 13.338 -23.891 1.00 97.56 424 VAL A N 1
ATOM 3222 C CA . VAL A 1 424 ? 22.307 14.165 -22.734 1.00 97.56 424 VAL A CA 1
ATOM 3223 C C . VAL A 1 424 ? 21.087 14.527 -21.877 1.00 97.56 424 VAL A C 1
ATOM 3225 O O . VAL A 1 424 ? 20.109 15.095 -22.364 1.00 97.56 424 VAL A O 1
ATOM 3228 N N . GLY A 1 425 ? 21.114 14.160 -20.594 1.00 94.94 425 GLY A N 1
ATOM 3229 C CA . GLY A 1 425 ? 19.989 14.306 -19.664 1.00 94.94 425 GLY A CA 1
ATOM 3230 C C . GLY A 1 425 ? 18.877 13.252 -19.792 1.00 94.94 425 GLY A C 1
ATOM 3231 O O . GLY A 1 425 ? 17.853 13.402 -19.140 1.00 94.94 425 GLY A O 1
ATOM 3232 N N . ALA A 1 426 ? 19.037 12.216 -20.622 1.00 95.62 426 ALA A N 1
ATOM 3233 C CA . ALA A 1 426 ? 18.188 11.020 -20.599 1.00 95.62 426 ALA A CA 1
ATOM 3234 C C . ALA A 1 426 ? 18.565 10.111 -19.417 1.00 95.62 426 ALA A C 1
ATOM 3236 O O . ALA A 1 426 ? 19.693 10.169 -18.913 1.00 95.62 426 ALA A O 1
ATOM 3237 N N . ASN A 1 427 ? 17.664 9.210 -19.030 1.00 93.81 427 ASN A N 1
ATOM 3238 C CA . ASN A 1 427 ? 17.968 8.153 -18.069 1.00 93.81 427 ASN A CA 1
ATOM 3239 C C . ASN A 1 427 ? 18.453 6.915 -18.845 1.00 93.81 427 ASN A C 1
ATOM 3241 O O . ASN A 1 427 ? 17.826 6.519 -19.824 1.00 93.81 427 ASN A O 1
ATOM 3245 N N . ILE A 1 428 ? 19.539 6.276 -18.408 1.00 94.12 428 ILE A N 1
ATOM 3246 C CA . ILE A 1 428 ? 19.991 4.970 -18.912 1.00 94.12 428 ILE A CA 1
ATOM 3247 C C . ILE A 1 428 ? 19.975 3.943 -17.783 1.00 94.12 428 ILE A C 1
ATOM 3249 O O . ILE A 1 428 ? 20.539 4.179 -16.714 1.00 94.12 428 ILE A O 1
ATOM 3253 N N . THR A 1 429 ? 19.360 2.787 -18.025 1.00 91.44 429 THR A N 1
ATOM 3254 C CA . THR A 1 429 ? 19.439 1.616 -17.141 1.00 91.44 429 THR A CA 1
ATOM 3255 C C . THR A 1 429 ? 20.420 0.614 -17.739 1.00 91.44 429 THR A C 1
ATOM 3257 O O . THR A 1 429 ? 20.231 0.196 -18.877 1.00 91.44 429 THR A O 1
ATOM 3260 N N . ILE A 1 430 ? 21.440 0.210 -16.976 1.00 90.88 430 ILE A N 1
ATOM 3261 C CA . ILE A 1 430 ? 22.500 -0.719 -17.406 1.00 90.88 430 ILE A CA 1
ATOM 3262 C C . ILE A 1 430 ? 22.484 -1.967 -16.511 1.00 90.88 430 ILE A C 1
ATOM 3264 O O . ILE A 1 430 ? 22.467 -1.843 -15.284 1.00 90.88 430 ILE A O 1
ATOM 3268 N N . ASN A 1 431 ? 22.514 -3.157 -17.113 1.00 89.00 431 ASN A N 1
ATOM 3269 C CA . ASN A 1 431 ? 22.761 -4.459 -16.482 1.00 89.00 431 ASN A CA 1
ATOM 3270 C C . ASN A 1 431 ? 24.231 -4.878 -16.719 1.00 89.00 431 ASN A C 1
ATOM 3272 O O . ASN A 1 431 ? 24.770 -4.649 -17.802 1.00 89.00 431 ASN A O 1
ATOM 3276 N N . ASP A 1 432 ? 24.913 -5.432 -15.710 1.00 88.25 432 ASP A N 1
ATOM 3277 C CA . ASP A 1 432 ? 26.365 -5.633 -15.766 1.00 88.25 432 ASP A CA 1
ATOM 3278 C C . ASP A 1 432 ? 26.798 -6.794 -16.681 1.00 88.25 432 ASP A C 1
ATOM 3280 O O . ASP A 1 432 ? 26.671 -7.966 -16.327 1.00 88.25 432 ASP A O 1
ATOM 3284 N N . GLY A 1 433 ? 27.480 -6.467 -17.789 1.00 84.75 433 GLY A N 1
ATOM 3285 C CA . GLY A 1 433 ? 28.231 -7.438 -18.608 1.00 84.75 433 GLY A CA 1
ATOM 3286 C C . GLY A 1 433 ? 29.314 -8.181 -17.807 1.00 84.75 433 GLY A C 1
ATOM 3287 O O . GLY A 1 433 ? 29.805 -9.236 -18.202 1.00 84.75 433 GLY A O 1
ATOM 3288 N N . ARG A 1 434 ? 29.665 -7.637 -16.631 1.00 81.94 434 ARG A N 1
ATOM 3289 C CA . ARG A 1 434 ? 29.867 -8.367 -15.368 1.00 81.94 434 ARG A CA 1
ATOM 3290 C C . ARG A 1 434 ? 29.351 -9.813 -15.325 1.00 81.94 434 ARG A C 1
ATOM 3292 O O . ARG A 1 434 ? 30.036 -10.772 -15.683 1.00 81.94 434 ARG A O 1
ATOM 3299 N N . SER A 1 435 ? 28.192 -9.936 -14.697 1.00 79.12 435 SER A N 1
ATOM 3300 C CA . SER A 1 435 ? 27.633 -11.170 -14.162 1.00 79.12 435 SER A CA 1
ATOM 3301 C C . SER A 1 435 ? 26.153 -11.353 -14.486 1.00 79.12 435 SER A C 1
ATOM 3303 O O . SER A 1 435 ? 25.649 -12.447 -14.264 1.00 79.12 435 SER A O 1
ATOM 3305 N N . GLY A 1 436 ? 25.461 -10.328 -14.999 1.00 80.00 436 GLY A N 1
ATOM 3306 C CA . GLY A 1 436 ? 24.005 -10.314 -15.162 1.00 80.00 436 GLY A CA 1
ATOM 3307 C C . GLY A 1 436 ? 23.230 -10.073 -13.857 1.00 80.00 436 GLY A C 1
ATOM 3308 O O . GLY A 1 436 ? 22.020 -10.291 -13.801 1.00 80.00 436 GLY A O 1
ATOM 3309 N N . PHE A 1 437 ? 23.909 -9.684 -12.777 1.00 80.12 437 PHE A N 1
ATOM 3310 C CA . PHE A 1 437 ? 23.367 -9.608 -11.417 1.00 80.12 437 PHE A CA 1
ATOM 3311 C C . PHE A 1 437 ? 22.988 -8.183 -11.016 1.00 80.12 437 PHE A C 1
ATOM 3313 O O . PHE A 1 437 ? 21.938 -7.947 -10.413 1.00 80.12 437 PHE A O 1
ATOM 3320 N N . TRP A 1 438 ? 23.835 -7.213 -11.345 1.00 83.12 438 TRP A N 1
ATOM 3321 C CA . TRP A 1 438 ? 23.690 -5.816 -10.969 1.00 83.12 438 TRP A CA 1
ATOM 3322 C C . TRP A 1 438 ? 22.977 -5.061 -12.079 1.00 83.12 438 TRP A C 1
ATOM 3324 O O . TRP A 1 438 ? 23.240 -5.240 -13.264 1.00 83.12 438 TRP A O 1
ATOM 3334 N N . THR A 1 439 ? 22.041 -4.201 -11.697 1.00 83.50 439 THR A N 1
ATOM 3335 C CA . THR A 1 439 ? 21.338 -3.339 -12.649 1.00 83.50 439 THR A CA 1
ATOM 3336 C C . THR A 1 439 ? 21.107 -2.003 -11.978 1.00 83.50 439 THR A C 1
ATOM 3338 O O . THR A 1 439 ? 20.631 -1.978 -10.844 1.00 83.50 439 THR A O 1
ATOM 3341 N N . LYS A 1 440 ? 21.489 -0.909 -12.635 1.00 84.88 440 LYS A N 1
ATOM 3342 C CA . LYS A 1 440 ? 21.434 0.435 -12.055 1.00 84.88 440 LYS A CA 1
ATOM 3343 C C . LYS A 1 440 ? 21.079 1.467 -13.120 1.00 84.88 440 LYS A C 1
ATOM 3345 O O . LYS A 1 440 ? 21.487 1.334 -14.271 1.00 84.88 440 LYS A O 1
ATOM 3350 N N . GLN A 1 441 ? 20.325 2.484 -12.710 1.00 89.19 441 GLN A N 1
ATOM 3351 C CA . GLN A 1 441 ? 19.994 3.634 -13.542 1.00 89.19 441 GLN A CA 1
ATOM 3352 C C . GLN A 1 441 ? 20.929 4.816 -13.253 1.00 89.19 441 GLN A C 1
ATOM 3354 O O . GLN A 1 441 ? 21.371 5.007 -12.115 1.00 89.19 441 GLN A O 1
ATOM 3359 N N . PHE A 1 442 ? 21.213 5.600 -14.290 1.00 91.88 442 PHE A N 1
ATOM 3360 C CA . PHE A 1 442 ? 22.005 6.827 -14.250 1.00 91.88 442 PHE A CA 1
ATOM 3361 C C . PHE A 1 442 ? 21.429 7.871 -15.210 1.00 91.88 442 PHE A C 1
ATOM 3363 O O . PHE A 1 442 ? 20.759 7.518 -16.179 1.00 91.88 442 PHE A O 1
ATOM 3370 N N . THR A 1 443 ? 21.760 9.141 -14.997 1.00 95.19 443 THR A N 1
ATOM 3371 C CA . THR A 1 443 ? 21.584 10.186 -16.015 1.00 95.19 443 THR A CA 1
ATOM 3372 C C . THR A 1 443 ? 22.742 10.123 -17.012 1.00 95.19 443 THR A C 1
ATOM 3374 O O . THR A 1 443 ? 23.896 9.968 -16.609 1.00 95.19 443 THR A O 1
ATOM 3377 N N . VAL A 1 444 ? 22.470 10.263 -18.309 1.00 97.75 444 VAL A N 1
ATOM 3378 C CA . VAL A 1 444 ? 23.510 10.383 -19.344 1.00 97.75 444 VAL A CA 1
ATOM 3379 C C . VAL A 1 444 ? 24.072 11.807 -19.347 1.00 97.75 444 VAL A C 1
ATOM 3381 O O . VAL A 1 444 ? 23.337 12.787 -19.464 1.00 97.75 444 VAL A O 1
ATOM 3384 N N . LYS A 1 445 ? 25.394 11.917 -19.228 1.00 98.19 445 LYS A N 1
ATOM 3385 C CA . LYS A 1 445 ? 26.149 13.163 -19.039 1.00 98.19 445 LYS A CA 1
ATOM 3386 C C . LYS A 1 445 ? 26.733 13.719 -20.336 1.00 98.19 445 LYS A C 1
ATOM 3388 O O . LYS A 1 445 ? 26.769 14.932 -20.522 1.00 98.19 445 LYS A O 1
ATOM 3393 N N . SER A 1 446 ? 27.176 12.845 -21.236 1.00 98.38 446 SER A N 1
ATOM 3394 C CA . SER A 1 446 ? 27.606 13.205 -22.590 1.00 98.38 446 SER A CA 1
ATOM 3395 C C . SER A 1 446 ? 27.233 12.106 -23.581 1.00 98.38 446 SER A C 1
ATOM 3397 O O . SER A 1 446 ? 27.146 10.938 -23.200 1.00 98.38 446 SER A O 1
ATOM 3399 N N . HIS A 1 447 ? 27.039 12.474 -24.850 1.00 98.25 447 HIS A N 1
ATOM 3400 C CA . HIS A 1 447 ? 26.809 11.529 -25.940 1.00 98.25 447 HIS A CA 1
ATOM 3401 C C . HIS A 1 447 ? 27.640 11.909 -27.175 1.00 98.25 447 HIS A C 1
ATOM 3403 O O . HIS A 1 447 ? 27.349 12.887 -27.861 1.00 98.25 447 HIS A O 1
ATOM 3409 N N . ASN A 1 448 ? 28.677 11.125 -27.475 1.00 98.00 448 ASN A N 1
ATOM 3410 C CA . ASN A 1 448 ? 29.413 11.205 -28.731 1.00 98.00 448 ASN A CA 1
ATOM 3411 C C . ASN A 1 448 ? 28.842 10.196 -29.737 1.00 98.00 448 ASN A C 1
ATOM 3413 O O . ASN A 1 448 ? 29.285 9.047 -29.828 1.00 98.00 448 ASN A O 1
ATOM 3417 N N . LYS A 1 449 ? 27.872 10.655 -30.533 1.00 96.56 449 LYS A N 1
ATOM 3418 C CA . LYS A 1 449 ? 27.243 9.860 -31.598 1.00 96.56 449 LYS A CA 1
ATOM 3419 C C . LYS A 1 449 ? 28.201 9.392 -32.700 1.00 96.56 449 LYS A C 1
ATOM 3421 O O . LYS A 1 449 ? 27.901 8.407 -33.362 1.00 96.56 449 LYS A O 1
ATOM 3426 N N . ALA A 1 450 ? 29.324 10.075 -32.934 1.00 96.19 450 ALA A N 1
ATOM 3427 C CA . ALA A 1 450 ? 30.272 9.663 -33.973 1.00 96.19 450 ALA A CA 1
ATOM 3428 C C . ALA A 1 450 ? 31.088 8.436 -33.531 1.00 96.19 450 ALA A C 1
ATOM 3430 O O . ALA A 1 450 ? 31.290 7.499 -34.305 1.00 96.19 450 ALA A O 1
ATOM 3431 N N . GLU A 1 451 ? 31.501 8.419 -32.263 1.00 96.44 451 GLU A N 1
ATOM 3432 C CA . GLU A 1 451 ? 32.188 7.280 -31.645 1.00 96.44 451 GLU A CA 1
ATOM 3433 C C . GLU A 1 451 ? 31.222 6.150 -31.265 1.00 96.44 451 GLU A C 1
ATOM 3435 O O . GLU A 1 451 ? 31.628 4.994 -31.301 1.00 96.44 451 GLU A O 1
ATOM 3440 N N . GLY A 1 452 ? 29.948 6.455 -30.986 1.00 97.06 452 GLY A N 1
ATOM 3441 C CA . GLY A 1 452 ? 28.996 5.498 -30.410 1.00 97.06 452 GLY A CA 1
ATOM 3442 C C . GLY A 1 452 ? 29.251 5.313 -28.916 1.00 97.06 452 GLY A C 1
ATOM 3443 O O . GLY A 1 452 ? 29.402 4.196 -28.434 1.00 97.06 452 GLY A O 1
ATOM 3444 N N . LYS A 1 453 ? 29.413 6.427 -28.195 1.00 98.00 453 LYS A N 1
ATOM 3445 C CA . LYS A 1 453 ? 29.955 6.442 -26.834 1.00 98.00 453 LYS A CA 1
ATOM 3446 C C . LYS A 1 453 ? 29.239 7.464 -25.958 1.00 98.00 453 LYS A C 1
ATOM 3448 O O . LYS A 1 453 ? 29.054 8.611 -26.365 1.00 98.00 453 LYS A O 1
ATOM 3453 N N . ILE A 1 454 ? 28.864 7.067 -24.747 1.00 98.50 454 ILE A N 1
ATOM 3454 C CA . ILE A 1 454 ? 28.278 7.947 -23.725 1.00 98.50 454 ILE A CA 1
ATOM 3455 C C . ILE A 1 454 ? 29.143 7.979 -22.469 1.00 98.50 454 ILE A C 1
ATOM 3457 O O . ILE A 1 454 ? 29.878 7.031 -22.196 1.00 98.50 454 ILE A O 1
ATOM 3461 N N . THR A 1 455 ? 28.980 9.030 -21.665 1.00 98.44 455 THR A N 1
ATOM 3462 C CA . THR A 1 455 ? 29.336 8.987 -20.238 1.00 98.44 455 THR A CA 1
ATOM 3463 C C . THR A 1 455 ? 28.088 9.135 -19.372 1.00 98.44 455 THR A C 1
ATOM 3465 O O . THR A 1 455 ? 27.144 9.830 -19.754 1.00 98.44 455 THR A O 1
ATOM 3468 N N . ILE A 1 456 ? 28.070 8.488 -18.209 1.00 97.56 456 ILE A N 1
ATOM 3469 C CA . ILE A 1 456 ? 27.025 8.621 -17.184 1.00 97.56 456 ILE A CA 1
ATOM 3470 C C . ILE A 1 456 ? 27.432 9.618 -16.094 1.00 97.56 456 ILE A C 1
ATOM 3472 O O . ILE A 1 456 ? 28.615 9.836 -15.831 1.00 97.56 456 ILE A O 1
ATOM 3476 N N . ASP A 1 457 ? 26.451 10.216 -15.416 1.00 96.00 457 ASP A N 1
ATOM 3477 C CA . ASP A 1 457 ? 26.713 11.008 -14.216 1.00 96.00 457 ASP A CA 1
ATOM 3478 C C . ASP A 1 457 ? 26.756 10.107 -12.975 1.00 96.00 457 ASP A C 1
ATOM 3480 O O . ASP A 1 457 ? 25.742 9.716 -12.395 1.00 96.00 457 ASP A O 1
ATOM 3484 N N . GLY A 1 458 ? 27.975 9.712 -12.609 1.00 92.06 458 GLY A N 1
ATOM 3485 C CA . GLY A 1 458 ? 28.259 8.811 -11.498 1.00 92.06 458 GLY A CA 1
ATOM 3486 C C . GLY A 1 458 ? 29.214 7.697 -11.913 1.00 92.06 458 GLY A C 1
ATOM 3487 O O . GLY A 1 458 ? 29.920 7.810 -12.906 1.00 92.06 458 GLY A O 1
ATOM 3488 N N . ARG A 1 459 ? 29.251 6.616 -11.127 1.00 92.31 459 ARG A N 1
ATOM 3489 C CA . ARG A 1 459 ? 30.035 5.408 -11.425 1.00 92.31 459 ARG A CA 1
ATOM 3490 C C . ARG A 1 459 ? 29.220 4.141 -11.150 1.00 92.31 459 ARG A C 1
ATOM 3492 O O . ARG A 1 459 ? 28.457 4.079 -10.173 1.00 92.31 459 ARG A O 1
ATOM 3499 N N . PHE A 1 460 ? 29.383 3.137 -12.008 1.00 91.19 460 PHE A N 1
ATOM 3500 C CA . PHE A 1 460 ? 28.804 1.803 -11.888 1.00 91.19 460 PHE A CA 1
ATOM 3501 C C . PHE A 1 460 ? 29.846 0.806 -11.379 1.00 91.19 460 PHE A C 1
ATOM 3503 O O . PHE A 1 460 ? 30.943 0.686 -11.923 1.00 91.19 460 PHE A O 1
ATOM 3510 N N . TYR A 1 461 ? 29.468 0.084 -10.328 1.00 86.56 461 TYR A N 1
ATOM 3511 C CA . TYR A 1 461 ? 30.291 -0.893 -9.634 1.00 86.56 461 TYR A CA 1
ATOM 3512 C C . TYR A 1 461 ? 29.528 -2.220 -9.579 1.00 86.56 461 TYR A C 1
ATOM 3514 O O . TYR A 1 461 ? 28.407 -2.247 -9.071 1.00 86.56 461 TYR A O 1
ATOM 3522 N N . CYS A 1 462 ? 30.116 -3.316 -10.064 1.00 76.31 462 CYS A N 1
ATOM 3523 C CA . CYS A 1 462 ? 29.471 -4.642 -10.100 1.00 76.31 462 CYS A CA 1
ATOM 3524 C C . CYS A 1 462 ? 29.796 -5.525 -8.876 1.00 76.31 462 CYS A C 1
ATOM 3526 O O . CYS A 1 462 ? 29.734 -6.751 -8.954 1.00 76.31 462 CYS A O 1
ATOM 3528 N N . ARG A 1 463 ? 30.193 -4.907 -7.752 1.00 72.88 463 ARG A N 1
ATOM 3529 C CA . ARG A 1 463 ? 30.299 -5.516 -6.408 1.00 72.88 463 ARG A CA 1
ATOM 3530 C C . ARG A 1 463 ? 30.656 -4.469 -5.353 1.00 72.88 463 ARG A C 1
ATOM 3532 O O . ARG A 1 463 ? 29.987 -4.340 -4.334 1.00 72.88 463 ARG A O 1
ATOM 3539 N N . ASP A 1 464 ? 31.746 -3.760 -5.619 1.00 79.38 464 ASP A N 1
ATOM 3540 C CA . ASP A 1 464 ? 32.436 -2.817 -4.742 1.00 79.38 464 ASP A CA 1
ATOM 3541 C C . ASP A 1 464 ? 33.258 -1.837 -5.614 1.00 79.38 464 ASP A C 1
ATOM 3543 O O . ASP A 1 464 ? 33.375 -2.071 -6.824 1.00 79.38 464 ASP A O 1
ATOM 3547 N N . PRO A 1 465 ? 33.824 -0.747 -5.055 1.00 84.38 465 PRO A N 1
ATOM 3548 C CA . PRO A 1 465 ? 34.471 0.309 -5.838 1.00 84.38 465 PRO A CA 1
ATOM 3549 C C . PRO A 1 465 ? 35.656 -0.105 -6.726 1.00 84.38 465 PRO A C 1
ATOM 3551 O O . PRO A 1 465 ? 36.097 0.713 -7.534 1.00 84.38 465 PRO A O 1
ATOM 3554 N N . THR A 1 466 ? 36.184 -1.327 -6.589 1.00 85.12 466 THR A N 1
ATOM 3555 C CA . THR A 1 466 ? 37.310 -1.821 -7.400 1.00 85.12 466 THR A CA 1
ATOM 3556 C C . THR A 1 466 ? 36.888 -2.489 -8.710 1.00 85.12 466 THR A C 1
ATOM 3558 O O . THR A 1 466 ? 37.711 -2.587 -9.614 1.00 85.12 466 THR A O 1
ATOM 3561 N N . PHE A 1 467 ? 35.622 -2.901 -8.856 1.00 85.31 467 PHE A N 1
ATOM 3562 C CA . PHE A 1 467 ? 35.152 -3.643 -10.032 1.00 85.31 467 PHE A CA 1
ATOM 3563 C C . PHE A 1 467 ? 34.221 -2.798 -10.922 1.00 85.31 467 PHE A C 1
ATOM 3565 O O . PHE A 1 467 ? 33.087 -2.522 -10.507 1.00 85.31 467 PHE A O 1
ATOM 3572 N N . PRO A 1 468 ? 34.649 -2.411 -12.141 1.00 90.56 468 PRO A N 1
ATOM 3573 C CA . PRO A 1 468 ? 33.827 -1.624 -13.059 1.00 90.56 468 PRO A CA 1
ATOM 3574 C C . PRO A 1 468 ? 32.591 -2.399 -13.531 1.00 90.56 468 PRO A C 1
ATOM 3576 O O . PRO A 1 468 ? 32.645 -3.612 -13.742 1.00 90.56 468 PRO A O 1
ATOM 3579 N N . GLY A 1 469 ? 31.454 -1.712 -13.657 1.00 88.69 469 GLY A N 1
ATOM 3580 C CA . GLY A 1 469 ? 30.185 -2.326 -14.063 1.00 88.69 469 GLY A CA 1
ATOM 3581 C C . GLY A 1 469 ? 29.907 -2.326 -15.569 1.00 88.69 469 GLY A C 1
ATOM 3582 O O . GLY A 1 469 ? 29.088 -3.129 -16.018 1.00 88.69 469 GLY A O 1
ATOM 3583 N N . ILE A 1 470 ? 30.566 -1.456 -16.344 1.00 94.69 470 ILE A N 1
ATOM 3584 C CA . ILE A 1 470 ? 30.327 -1.296 -17.784 1.00 94.69 470 ILE A CA 1
ATOM 3585 C C . ILE A 1 470 ? 31.468 -1.949 -18.566 1.00 94.69 470 ILE A C 1
ATOM 3587 O O . ILE A 1 470 ? 32.638 -1.651 -18.333 1.00 94.69 470 ILE A O 1
ATOM 3591 N N . ARG A 1 471 ? 31.127 -2.863 -19.476 1.00 91.88 471 ARG A N 1
ATOM 3592 C CA . ARG A 1 471 ? 32.053 -3.594 -20.353 1.00 91.88 471 ARG A CA 1
ATOM 3593 C C . ARG A 1 471 ? 31.271 -4.318 -21.458 1.00 91.88 471 ARG A C 1
ATOM 3595 O O . ARG A 1 471 ? 30.058 -4.124 -21.554 1.00 91.88 471 ARG A O 1
ATOM 3602 N N . ALA A 1 472 ? 31.943 -5.172 -22.231 1.00 91.25 472 ALA A N 1
ATOM 3603 C CA . ALA A 1 472 ? 31.307 -6.039 -23.219 1.00 91.25 472 ALA A CA 1
ATOM 3604 C C . ALA A 1 472 ? 30.102 -6.808 -22.636 1.00 91.25 472 ALA A C 1
ATOM 3606 O O . ALA A 1 472 ? 30.125 -7.256 -21.484 1.00 91.25 472 ALA A O 1
ATOM 3607 N N . TYR A 1 473 ? 29.049 -6.948 -23.442 1.00 88.88 473 TYR A N 1
ATOM 3608 C CA . TYR A 1 473 ? 27.773 -7.595 -23.108 1.00 88.88 473 TYR A CA 1
ATOM 3609 C C . TYR A 1 473 ? 26.943 -6.939 -21.987 1.00 88.88 473 TYR A C 1
ATOM 3611 O O . TYR A 1 473 ? 25.982 -7.541 -21.495 1.00 88.88 473 TYR A O 1
ATOM 3619 N N . ALA A 1 474 ? 27.257 -5.707 -21.570 1.00 90.88 474 ALA A N 1
ATOM 3620 C CA . ALA A 1 474 ? 26.373 -4.957 -20.678 1.00 90.88 474 ALA A CA 1
ATOM 3621 C C . ALA A 1 474 ? 25.075 -4.587 -21.417 1.00 90.88 474 ALA A C 1
ATOM 3623 O O . ALA A 1 474 ? 25.107 -3.877 -22.419 1.00 90.88 474 ALA A O 1
ATOM 3624 N N . HIS A 1 475 ? 23.931 -5.080 -20.942 1.00 90.94 475 HIS A N 1
ATOM 3625 C CA . HIS A 1 475 ? 22.641 -4.824 -21.590 1.00 90.94 475 HIS A CA 1
ATOM 3626 C C . HIS A 1 475 ? 22.037 -3.511 -21.078 1.00 90.94 475 HIS A C 1
ATOM 3628 O O . HIS A 1 475 ? 22.067 -3.262 -19.870 1.00 90.94 475 HIS A O 1
ATOM 3634 N N . TYR A 1 476 ? 21.453 -2.682 -21.948 1.00 92.62 476 TYR A N 1
ATOM 3635 C CA . TYR A 1 476 ? 20.908 -1.382 -21.540 1.00 92.62 476 TYR A CA 1
ATOM 3636 C C . TYR A 1 476 ? 19.673 -0.916 -22.326 1.00 92.62 476 TYR A C 1
ATOM 3638 O O . TYR A 1 476 ? 19.416 -1.331 -23.453 1.00 92.62 476 TYR A O 1
ATOM 3646 N N . TYR A 1 477 ? 18.916 0.004 -21.730 1.00 93.56 477 TYR A N 1
ATOM 3647 C CA . TYR A 1 477 ? 17.896 0.796 -22.422 1.00 93.56 477 TYR A CA 1
ATOM 3648 C C . TYR A 1 477 ? 17.947 2.253 -21.950 1.00 93.56 477 TYR A C 1
ATOM 3650 O O . TYR A 1 477 ? 18.432 2.543 -20.851 1.00 93.56 477 TYR A O 1
ATOM 3658 N N . VAL A 1 478 ? 17.434 3.163 -22.776 1.00 94.94 478 VAL A N 1
ATOM 3659 C CA . VAL A 1 478 ? 17.363 4.606 -22.498 1.00 94.94 478 VAL A CA 1
ATOM 3660 C C . VAL A 1 478 ? 15.911 5.068 -22.392 1.00 94.94 478 VAL A C 1
ATOM 3662 O O . VAL A 1 478 ? 15.044 4.549 -23.085 1.00 94.94 478 VAL A O 1
ATOM 3665 N N . SER A 1 479 ? 15.624 6.024 -21.515 1.00 93.56 479 SER A N 1
ATOM 3666 C CA . SER A 1 479 ? 14.283 6.567 -21.270 1.00 93.56 479 SER A CA 1
ATOM 3667 C C . SER A 1 479 ? 14.347 8.051 -20.880 1.00 93.56 479 SER A C 1
ATOM 3669 O O . SER A 1 479 ? 15.414 8.667 -20.908 1.00 93.56 479 SER A O 1
ATOM 3671 N N . ASN A 1 480 ? 13.203 8.639 -20.520 1.00 91.19 480 ASN A N 1
ATOM 3672 C CA . ASN A 1 480 ? 13.087 10.044 -20.109 1.00 91.19 480 ASN A CA 1
ATOM 3673 C C . ASN A 1 480 ? 13.459 11.058 -21.217 1.00 91.19 480 ASN A C 1
ATOM 3675 O O . ASN A 1 480 ? 14.235 11.994 -21.018 1.00 91.19 480 ASN A O 1
ATOM 3679 N N . LYS A 1 481 ? 12.879 10.867 -22.407 1.00 91.44 481 LYS A N 1
ATOM 3680 C CA . LYS A 1 481 ? 12.816 11.866 -23.484 1.00 91.44 481 LYS A CA 1
ATOM 3681 C C . LYS A 1 481 ? 11.456 11.777 -24.170 1.00 91.44 481 LYS A C 1
ATOM 3683 O O . LYS A 1 481 ? 10.998 10.675 -24.457 1.00 91.44 481 LYS A O 1
ATOM 3688 N N . LEU A 1 482 ? 10.879 12.923 -24.539 1.00 91.50 482 LEU A N 1
ATOM 3689 C CA . LEU A 1 482 ? 9.694 12.977 -25.408 1.00 91.50 482 LEU A CA 1
ATOM 3690 C C . LEU A 1 482 ? 9.928 12.256 -26.750 1.00 91.50 482 LEU A C 1
ATOM 3692 O O . LEU A 1 482 ? 9.019 11.637 -27.279 1.00 91.50 482 LEU A O 1
ATOM 3696 N N . SER A 1 483 ? 11.162 12.258 -27.264 1.00 89.81 483 SER A N 1
ATOM 3697 C CA . SER A 1 483 ? 11.546 11.569 -28.505 1.00 89.81 483 SER A CA 1
ATOM 3698 C C . SER A 1 483 ? 11.626 10.035 -28.410 1.00 89.81 483 SER A C 1
ATOM 3700 O O . SER A 1 483 ? 12.094 9.416 -29.358 1.00 89.81 483 SER A O 1
ATOM 3702 N N . PHE A 1 484 ? 11.251 9.434 -27.276 1.00 92.50 484 PHE A N 1
ATOM 3703 C CA . PHE A 1 484 ? 11.024 7.985 -27.137 1.00 92.50 484 PHE A CA 1
ATOM 3704 C C . PHE A 1 484 ? 9.537 7.642 -26.975 1.00 92.50 484 PHE A C 1
ATOM 3706 O O . PHE A 1 484 ? 9.197 6.490 -26.736 1.00 92.50 484 PHE A O 1
ATOM 3713 N N . LEU A 1 485 ? 8.649 8.641 -27.009 1.00 92.69 485 LEU A N 1
ATOM 3714 C CA . LEU A 1 485 ? 7.207 8.438 -26.974 1.00 92.69 485 LEU A CA 1
ATOM 3715 C C . LEU A 1 485 ? 6.743 8.229 -28.419 1.00 92.69 485 LEU A C 1
ATOM 3717 O O . LEU A 1 485 ? 6.196 9.143 -29.032 1.00 92.69 485 LEU A O 1
ATOM 3721 N N . ASP A 1 486 ? 7.072 7.056 -28.969 1.00 89.62 486 ASP A N 1
ATOM 3722 C CA . ASP A 1 486 ? 6.943 6.741 -30.399 1.00 89.62 486 ASP A CA 1
ATOM 3723 C C . ASP A 1 486 ? 5.951 5.605 -30.729 1.00 89.62 486 ASP A C 1
ATOM 3725 O O . ASP A 1 486 ? 5.724 5.318 -31.909 1.00 89.62 486 ASP A O 1
ATOM 3729 N N . SER A 1 487 ? 5.291 5.014 -29.719 1.00 90.19 487 SER A N 1
ATOM 3730 C CA . SER A 1 487 ? 4.284 3.965 -29.920 1.00 90.19 487 SER A CA 1
ATOM 3731 C C . SER A 1 487 ? 3.022 4.085 -29.033 1.00 90.19 487 SER A C 1
ATOM 3733 O O . SER A 1 487 ? 3.076 4.644 -27.932 1.00 90.19 487 SER A O 1
ATOM 3735 N N . PRO A 1 488 ? 1.858 3.548 -29.472 1.00 91.19 488 PRO A N 1
ATOM 3736 C CA . PRO A 1 488 ? 0.649 3.481 -28.650 1.00 91.19 488 PRO A CA 1
ATOM 3737 C C . PRO A 1 488 ? 0.842 2.621 -27.400 1.00 91.19 488 PRO A C 1
ATOM 3739 O O . PRO A 1 488 ? 1.330 1.494 -27.483 1.00 91.19 488 PRO A O 1
ATOM 3742 N N . GLY A 1 489 ? 0.383 3.116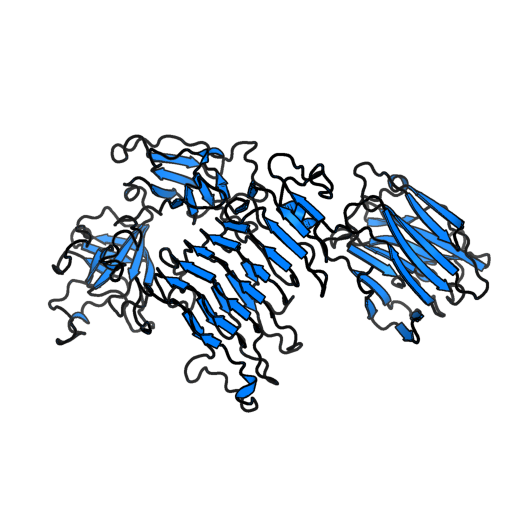 -26.249 1.00 91.38 489 GLY A N 1
ATOM 3743 C CA . GLY A 1 489 ? 0.629 2.454 -24.965 1.00 91.38 489 GLY A CA 1
ATOM 3744 C C . GLY A 1 489 ? 1.889 2.947 -24.248 1.00 91.38 489 GLY A C 1
ATOM 3745 O O . GLY A 1 489 ? 2.355 2.291 -23.318 1.00 91.38 489 GLY A O 1
ATOM 3746 N N . GLU A 1 490 ? 2.429 4.106 -24.627 1.00 94.06 490 GLU A N 1
ATOM 3747 C CA . GLU A 1 490 ? 3.524 4.765 -23.909 1.00 94.06 490 GLU A CA 1
ATOM 3748 C C . GLU A 1 490 ? 3.117 6.132 -23.330 1.00 94.06 490 GLU A C 1
ATOM 3750 O O . GLU A 1 490 ? 2.138 6.762 -23.749 1.00 94.06 490 GLU A O 1
ATOM 3755 N N . TYR A 1 491 ? 3.869 6.593 -22.328 1.00 95.88 491 TYR A N 1
ATOM 3756 C CA . TYR A 1 491 ? 3.738 7.925 -21.732 1.00 95.88 491 TYR A CA 1
ATOM 3757 C C . TYR A 1 491 ? 5.105 8.528 -21.385 1.00 95.88 491 TYR A C 1
ATOM 3759 O O . TYR A 1 491 ? 6.082 7.817 -21.159 1.00 95.88 491 TYR A O 1
ATOM 3767 N N . TRP A 1 492 ? 5.171 9.853 -21.282 1.00 95.62 492 TRP A N 1
ATOM 3768 C CA . TRP A 1 492 ? 6.320 10.588 -20.747 1.00 95.62 492 TRP A CA 1
ATOM 3769 C C . TRP A 1 492 ? 5.831 11.730 -19.851 1.00 95.62 492 TRP A C 1
ATOM 3771 O O . TRP A 1 492 ? 4.755 12.281 -20.073 1.00 95.62 492 TRP A O 1
ATOM 3781 N N . PHE A 1 493 ? 6.605 12.089 -18.829 1.00 96.50 493 PHE A N 1
ATOM 3782 C CA . PHE A 1 493 ? 6.257 13.155 -17.893 1.00 96.50 493 PHE A CA 1
ATOM 3783 C C . PHE A 1 493 ? 7.361 14.211 -17.859 1.00 96.50 493 PHE A C 1
ATOM 3785 O O . PHE A 1 493 ? 8.524 13.888 -17.627 1.00 96.50 493 PHE A O 1
ATOM 3792 N N . ASP A 1 494 ? 6.986 15.468 -18.083 1.00 95.44 494 ASP A N 1
ATOM 3793 C CA . ASP A 1 494 ? 7.878 16.614 -17.935 1.00 95.44 494 ASP A CA 1
ATOM 3794 C C . ASP A 1 494 ? 7.784 17.167 -16.508 1.00 95.44 494 ASP A C 1
ATOM 3796 O O . ASP A 1 494 ? 6.915 17.989 -16.202 1.00 95.44 494 ASP A O 1
ATOM 3800 N N . GLU A 1 495 ? 8.713 16.745 -15.651 1.00 93.56 495 GLU A N 1
ATOM 3801 C CA . GLU A 1 495 ? 8.853 17.213 -14.262 1.00 93.56 495 GLU A CA 1
ATOM 3802 C C . GLU A 1 495 ? 9.084 18.737 -14.160 1.00 93.56 495 GLU A C 1
ATOM 3804 O O . GLU A 1 495 ? 8.799 19.342 -13.128 1.00 93.56 495 GLU A O 1
ATOM 3809 N N . THR A 1 496 ? 9.540 19.398 -15.235 1.00 93.12 496 THR A N 1
ATOM 3810 C CA . THR A 1 496 ? 9.766 20.856 -15.254 1.00 93.12 496 THR A CA 1
ATOM 3811 C C . THR A 1 496 ? 8.464 21.640 -15.413 1.00 93.12 496 THR A C 1
ATOM 3813 O O . THR A 1 496 ? 8.338 22.747 -14.888 1.00 93.12 496 THR A O 1
ATOM 3816 N N . SER A 1 497 ? 7.491 21.093 -16.150 1.00 95.06 497 SER A N 1
ATOM 3817 C CA . SER A 1 497 ? 6.219 21.766 -16.460 1.00 95.06 497 SER A CA 1
ATOM 3818 C C . SER A 1 497 ? 4.977 21.086 -15.873 1.00 95.06 497 SER A C 1
ATOM 3820 O O . SER A 1 497 ? 3.883 21.637 -15.979 1.00 95.06 497 SER A O 1
ATOM 3822 N N . ASN A 1 498 ? 5.139 19.933 -15.215 1.00 95.94 498 ASN A N 1
ATOM 3823 C CA . ASN A 1 498 ? 4.066 19.059 -14.727 1.00 95.94 498 ASN A CA 1
ATOM 3824 C C . ASN A 1 498 ? 3.087 18.643 -15.847 1.00 95.94 498 ASN A C 1
ATOM 3826 O O . ASN A 1 498 ? 1.871 18.549 -15.648 1.00 95.94 498 ASN A O 1
ATOM 3830 N N . LEU A 1 499 ? 3.625 18.403 -17.047 1.00 97.06 499 LEU A N 1
ATOM 3831 C CA . LEU A 1 499 ? 2.866 17.922 -18.200 1.00 97.06 499 LEU A CA 1
ATOM 3832 C C . LEU A 1 499 ? 3.061 16.414 -18.379 1.00 97.06 499 LEU A C 1
ATOM 3834 O O . LEU A 1 499 ? 4.161 15.946 -18.670 1.00 97.06 499 LEU A O 1
ATOM 3838 N N . LEU A 1 500 ? 1.965 15.664 -18.268 1.00 97.81 500 LEU A N 1
ATOM 3839 C CA . LEU A 1 500 ? 1.908 14.252 -18.634 1.00 97.81 500 LEU A CA 1
ATOM 3840 C C . LEU A 1 500 ? 1.519 14.136 -20.110 1.00 97.81 500 LEU A C 1
ATOM 3842 O O . LEU A 1 500 ? 0.441 14.582 -20.504 1.00 97.81 500 LEU A O 1
ATOM 3846 N N . TYR A 1 501 ? 2.398 13.537 -20.908 1.00 96.88 501 TYR A N 1
ATOM 3847 C CA . TYR A 1 501 ? 2.194 13.190 -22.311 1.00 96.88 501 TYR A CA 1
ATOM 3848 C C . TYR A 1 501 ? 1.838 11.702 -22.404 1.00 96.88 501 TYR A C 1
ATOM 3850 O O . TYR A 1 501 ? 2.516 10.874 -21.802 1.00 96.88 501 TYR A O 1
ATOM 3858 N N . VAL A 1 502 ? 0.794 11.352 -23.155 1.00 96.25 502 VAL A N 1
ATOM 3859 C CA . VAL A 1 502 ? 0.324 9.968 -23.339 1.00 96.25 502 VAL A CA 1
ATOM 3860 C C . VAL A 1 502 ? 0.035 9.737 -24.816 1.00 96.25 502 VAL A C 1
ATOM 3862 O O . VAL A 1 502 ? -0.766 10.466 -25.410 1.00 96.25 502 VAL A O 1
ATOM 3865 N N . TRP A 1 503 ? 0.637 8.699 -25.398 1.00 94.12 503 TRP A N 1
ATOM 3866 C CA . TRP A 1 503 ? 0.221 8.185 -26.700 1.00 94.12 503 TRP A CA 1
ATOM 3867 C C . TRP A 1 503 ? -0.925 7.203 -26.481 1.00 94.12 503 TRP A C 1
ATOM 3869 O O . TRP A 1 503 ? -0.733 6.003 -26.263 1.00 94.12 503 TRP A O 1
ATOM 3879 N N . LYS A 1 504 ? -2.137 7.756 -26.486 1.00 93.00 504 LYS A N 1
ATOM 3880 C CA . LYS A 1 504 ? -3.383 7.060 -26.161 1.00 93.00 504 LYS A CA 1
ATOM 3881 C C . LYS A 1 504 ? -3.628 5.917 -27.155 1.00 93.00 504 LYS A C 1
ATOM 3883 O O . LYS A 1 504 ? -3.563 6.135 -28.361 1.00 93.00 504 LYS A O 1
ATOM 3888 N N . SER A 1 505 ? -3.990 4.733 -26.658 1.00 90.31 505 SER A N 1
ATOM 3889 C CA . SER A 1 505 ? -4.512 3.649 -27.499 1.00 90.31 505 SER A CA 1
ATOM 3890 C C . SER A 1 505 ? -5.777 4.087 -28.239 1.00 90.31 505 SER A C 1
ATOM 3892 O O . SER A 1 505 ? -6.688 4.654 -27.629 1.00 90.31 505 SER A O 1
ATOM 3894 N N . ASP A 1 506 ? -5.889 3.756 -29.522 1.00 87.25 506 ASP A N 1
ATOM 3895 C CA . ASP A 1 506 ? -7.064 4.047 -30.351 1.00 87.25 506 ASP A CA 1
ATOM 3896 C C . ASP A 1 506 ? -8.379 3.570 -29.693 1.00 87.25 506 ASP A C 1
ATOM 3898 O O . ASP A 1 506 ? -9.358 4.314 -29.667 1.00 87.25 506 ASP A O 1
ATOM 3902 N N . ASP A 1 507 ? -8.374 2.380 -29.075 1.00 89.19 507 ASP A N 1
ATOM 3903 C CA . ASP A 1 507 ? -9.534 1.713 -28.456 1.00 89.19 507 ASP A CA 1
ATOM 3904 C C . ASP A 1 507 ? -9.791 2.057 -26.970 1.00 89.19 507 ASP A C 1
ATOM 3906 O O . ASP A 1 507 ? -10.676 1.471 -26.333 1.00 89.19 507 ASP A O 1
ATOM 3910 N N . ALA A 1 508 ? -9.004 2.959 -26.383 1.00 91.50 508 ALA A N 1
ATOM 3911 C CA . ALA A 1 508 ? -9.212 3.440 -25.017 1.00 91.50 508 ALA A CA 1
ATOM 3912 C C . ALA A 1 508 ? -10.125 4.672 -24.978 1.00 91.50 508 ALA A C 1
ATOM 3914 O O . ALA A 1 508 ? -10.135 5.474 -25.908 1.00 91.50 508 ALA A O 1
ATOM 3915 N N . GLU A 1 509 ? -10.803 4.884 -23.855 1.00 93.81 509 GLU A N 1
ATOM 3916 C CA . GLU A 1 509 ? -11.431 6.163 -23.513 1.00 93.81 509 GLU A CA 1
ATOM 3917 C C . GLU A 1 509 ? -10.723 6.800 -22.314 1.00 93.81 509 GLU A C 1
ATOM 3919 O O . GLU A 1 509 ? -10.132 6.106 -21.486 1.00 93.81 509 GLU A O 1
ATOM 3924 N N . TRP A 1 510 ? -10.797 8.127 -22.170 1.00 94.88 510 TRP A N 1
ATOM 3925 C CA . TRP A 1 510 ? -10.214 8.806 -20.997 1.00 94.88 510 TRP A CA 1
ATOM 3926 C C . TRP A 1 510 ? -10.901 8.412 -19.678 1.00 94.88 510 TRP A C 1
ATOM 3928 O O . TRP A 1 510 ? -10.310 8.553 -18.608 1.00 94.88 510 TRP A O 1
ATOM 3938 N N . SER A 1 511 ? -12.129 7.891 -19.753 1.00 92.94 511 SER A N 1
ATOM 3939 C CA . SER A 1 511 ? -12.853 7.265 -18.642 1.00 92.94 511 SER A CA 1
ATOM 3940 C C . SER A 1 511 ? -12.212 5.975 -18.134 1.00 92.94 511 SER A C 1
ATOM 3942 O O . SER A 1 511 ? -12.465 5.572 -16.998 1.00 92.94 511 SER A O 1
ATOM 3944 N N . ASP A 1 512 ? -11.420 5.326 -18.984 1.00 93.19 512 ASP A N 1
ATOM 3945 C CA . ASP A 1 512 ? -10.925 3.971 -18.779 1.00 93.19 512 ASP A CA 1
ATOM 3946 C C . ASP A 1 512 ? -9.453 3.972 -18.358 1.00 93.19 512 ASP A C 1
ATOM 3948 O O . ASP A 1 512 ? -8.938 2.926 -17.988 1.00 93.19 512 ASP A O 1
ATOM 3952 N N . ILE A 1 513 ? -8.761 5.113 -18.421 1.00 95.69 513 ILE A N 1
ATOM 3953 C CA . ILE A 1 513 ? -7.344 5.234 -18.061 1.00 95.69 513 ILE A CA 1
ATOM 3954 C C . ILE A 1 513 ? -7.231 5.737 -16.619 1.00 95.69 513 ILE A C 1
ATOM 3956 O O . ILE A 1 513 ? -7.661 6.842 -16.307 1.00 95.69 513 ILE A O 1
ATOM 3960 N N . GLU A 1 514 ? -6.625 4.941 -15.747 1.00 95.75 514 GLU A N 1
ATOM 3961 C CA . GLU A 1 514 ? -6.286 5.269 -14.360 1.00 95.75 514 GLU A CA 1
ATOM 3962 C C . GLU A 1 514 ? -4.848 5.809 -14.263 1.00 95.75 514 GLU A C 1
ATOM 3964 O O . GLU A 1 514 ? -3.955 5.320 -14.957 1.00 95.75 514 GLU A O 1
ATOM 3969 N N . ILE A 1 515 ? -4.619 6.803 -13.398 1.00 95.69 515 ILE A N 1
ATOM 3970 C CA . ILE A 1 515 ? -3.322 7.464 -13.165 1.00 95.69 515 ILE A CA 1
ATOM 3971 C C . ILE A 1 515 ? -3.037 7.505 -11.655 1.00 95.69 515 ILE A C 1
ATOM 3973 O O . ILE A 1 515 ? -3.815 8.086 -10.894 1.00 95.69 515 ILE A O 1
ATOM 3977 N N . SER A 1 516 ? -1.928 6.904 -11.216 1.00 94.19 516 SER A N 1
ATOM 3978 C CA . SER A 1 516 ? -1.495 6.880 -9.806 1.00 94.19 516 SER A CA 1
ATOM 3979 C C . SER A 1 516 ? -0.963 8.231 -9.312 1.00 94.19 516 SER A C 1
ATOM 3981 O O . SER A 1 516 ? -0.206 8.887 -10.028 1.00 94.19 516 SER A O 1
ATOM 3983 N N . THR A 1 517 ? -1.274 8.582 -8.063 1.00 91.81 517 THR A N 1
ATOM 3984 C CA . THR A 1 517 ? -0.713 9.744 -7.342 1.00 91.81 517 THR A CA 1
ATOM 3985 C C . THR A 1 517 ? 0.689 9.465 -6.774 1.00 91.81 517 THR A C 1
ATOM 3987 O O . THR A 1 517 ? 1.048 8.310 -6.533 1.00 91.81 517 THR A O 1
ATOM 3990 N N . ASP A 1 518 ? 1.455 10.519 -6.479 1.00 91.19 518 ASP A N 1
ATOM 3991 C CA . ASP A 1 518 ? 2.635 10.477 -5.598 1.00 91.19 518 ASP A CA 1
ATOM 3992 C C . ASP A 1 518 ? 2.446 11.202 -4.252 1.00 91.19 518 ASP A C 1
ATOM 3994 O O . ASP A 1 518 ? 3.396 11.365 -3.481 1.00 91.19 518 ASP A O 1
ATOM 3998 N N . ALA A 1 519 ? 1.216 11.613 -3.934 1.00 90.00 519 ALA A N 1
ATOM 3999 C CA . ALA A 1 519 ? 0.910 12.252 -2.661 1.00 90.00 519 ALA A CA 1
ATOM 4000 C C . ALA A 1 519 ? 1.259 11.329 -1.479 1.00 90.00 519 ALA A C 1
ATOM 4002 O O . ALA A 1 519 ? 0.697 10.244 -1.330 1.00 90.00 519 ALA A O 1
ATOM 4003 N N . THR A 1 520 ? 2.155 11.778 -0.598 1.00 89.62 520 THR A N 1
ATOM 4004 C CA . THR A 1 520 ? 2.744 10.948 0.475 1.00 89.62 520 THR A CA 1
ATOM 4005 C C . THR A 1 520 ? 1.734 10.391 1.482 1.00 89.62 520 THR A C 1
ATOM 4007 O O . THR A 1 520 ? 2.007 9.382 2.134 1.00 89.62 520 THR A O 1
ATOM 4010 N N . ASP A 1 521 ? 0.557 11.010 1.611 1.00 86.50 521 ASP A N 1
ATOM 4011 C CA . ASP A 1 521 ? -0.528 10.527 2.463 1.00 86.50 521 ASP A CA 1
ATOM 4012 C C . ASP A 1 521 ? -1.498 9.565 1.745 1.00 86.50 521 ASP A C 1
ATOM 4014 O O . ASP A 1 521 ? -2.392 9.026 2.399 1.00 86.50 521 ASP A O 1
ATOM 4018 N N . GLN A 1 522 ? -1.314 9.341 0.439 1.00 90.44 522 GLN A N 1
ATOM 4019 C CA . GLN A 1 522 ? -2.121 8.473 -0.432 1.00 90.44 522 GLN A CA 1
ATOM 4020 C C . GLN A 1 522 ? -1.297 7.375 -1.140 1.00 90.44 522 GLN A C 1
ATOM 4022 O O . GLN A 1 522 ? -1.869 6.381 -1.575 1.00 90.44 522 GLN A O 1
ATOM 4027 N N . GLU A 1 523 ? 0.040 7.480 -1.196 1.00 90.62 523 GLU A N 1
ATOM 4028 C CA . GLU A 1 523 ? 0.955 6.453 -1.743 1.00 90.62 523 GLU A CA 1
ATOM 4029 C C . GLU A 1 523 ? 0.813 5.062 -1.075 1.00 90.62 523 GLU A C 1
ATOM 4031 O O . GLU A 1 523 ? 1.269 4.059 -1.631 1.00 90.62 523 GLU A O 1
ATOM 4036 N N . ILE A 1 524 ? 0.207 4.986 0.116 1.00 94.56 524 ILE A N 1
ATOM 4037 C CA . ILE A 1 524 ? 0.072 3.774 0.938 1.00 94.56 524 ILE A CA 1
ATOM 4038 C C . ILE A 1 524 ? -1.406 3.381 1.033 1.00 94.56 524 ILE A C 1
ATOM 4040 O O . ILE A 1 524 ? -2.175 4.088 1.675 1.00 94.56 524 ILE A O 1
ATOM 4044 N N . GLY A 1 525 ? -1.796 2.236 0.468 1.00 95.38 525 GLY A N 1
ATOM 4045 C CA . GLY A 1 525 ? -3.195 1.786 0.459 1.00 95.38 525 GLY A CA 1
ATOM 4046 C C . GLY A 1 525 ? -3.741 1.442 1.847 1.00 95.38 525 GLY A C 1
ATOM 4047 O O . GLY A 1 525 ? -4.799 1.934 2.231 1.00 95.38 525 GLY A O 1
ATOM 4048 N N . LEU A 1 526 ? -3.006 0.629 2.610 1.00 96.50 526 LEU A N 1
ATOM 4049 C CA . LEU A 1 526 ? -3.347 0.156 3.953 1.00 96.50 526 LEU A CA 1
ATOM 4050 C C . LEU A 1 526 ? -2.163 0.378 4.909 1.00 96.50 526 LEU A C 1
ATOM 4052 O O . LEU A 1 526 ? -1.159 -0.344 4.849 1.00 96.50 526 LEU A O 1
ATOM 4056 N N . ASP A 1 527 ? -2.285 1.342 5.827 1.00 92.62 527 ASP A N 1
ATOM 4057 C CA . ASP A 1 527 ? -1.321 1.494 6.924 1.00 92.62 527 ASP A CA 1
ATOM 4058 C C . ASP A 1 527 ? -1.738 0.650 8.139 1.00 92.62 527 ASP A C 1
ATOM 4060 O O . ASP A 1 527 ? -2.736 0.918 8.817 1.00 92.62 527 ASP A O 1
ATOM 4064 N N . MET A 1 528 ? -0.953 -0.395 8.408 1.00 92.94 528 MET A N 1
ATOM 4065 C CA . MET A 1 528 ? -1.259 -1.424 9.401 1.00 92.94 528 MET A CA 1
ATOM 4066 C C . MET A 1 528 ? -0.505 -1.232 10.730 1.00 92.94 528 MET A C 1
ATOM 4068 O O . MET A 1 528 ? -0.507 -2.139 11.564 1.00 92.94 528 MET A O 1
ATOM 4072 N N . VAL A 1 529 ? 0.105 -0.059 10.984 1.00 89.81 529 VAL A N 1
ATOM 4073 C CA . VAL A 1 529 ? 0.807 0.246 12.253 1.00 89.81 529 VAL A CA 1
ATOM 4074 C C . VAL A 1 529 ? -0.099 -0.029 13.456 1.00 89.81 529 VAL A C 1
ATOM 4076 O O . VAL A 1 529 ? -1.107 0.657 13.656 1.00 89.81 529 VAL A O 1
ATOM 4079 N N . GLY A 1 530 ? 0.270 -1.010 14.284 1.00 88.81 530 GLY A N 1
ATOM 4080 C CA . GLY A 1 530 ? -0.488 -1.404 15.476 1.00 88.81 530 GLY A CA 1
ATOM 4081 C C . GLY A 1 530 ? -1.900 -1.924 15.211 1.00 88.81 530 GLY A C 1
ATOM 4082 O O . GLY A 1 530 ? -2.714 -1.929 16.131 1.00 88.81 530 GLY A O 1
ATOM 4083 N N . LYS A 1 531 ? -2.230 -2.293 13.968 1.00 93.31 531 LYS A N 1
ATOM 4084 C CA . LYS A 1 531 ? -3.554 -2.802 13.606 1.00 93.31 531 LYS A CA 1
ATOM 4085 C C . LYS A 1 531 ? -3.542 -4.313 13.716 1.00 93.31 531 LYS A C 1
ATOM 4087 O O . LYS A 1 531 ? -2.861 -4.968 12.940 1.00 93.31 531 LYS A O 1
ATOM 4092 N N . SER A 1 532 ? -4.267 -4.838 14.693 1.00 95.19 532 SER A N 1
ATOM 4093 C CA . SER A 1 532 ? -4.374 -6.270 14.977 1.00 95.19 532 SER A CA 1
ATOM 4094 C C . SER A 1 532 ? -5.801 -6.765 14.755 1.00 95.19 532 SER A C 1
ATOM 4096 O O . SER A 1 532 ? -6.741 -5.975 14.846 1.00 95.19 532 SER A O 1
ATOM 4098 N N . TYR A 1 533 ? -5.963 -8.068 14.521 1.00 97.31 533 TYR A N 1
ATOM 4099 C CA . TYR A 1 533 ? -7.248 -8.736 14.282 1.00 97.31 533 TYR A CA 1
ATOM 4100 C C . TYR A 1 533 ? -8.069 -8.044 13.174 1.00 97.31 533 TYR A C 1
ATOM 4102 O O . TYR A 1 533 ? -9.270 -7.819 13.330 1.00 97.31 533 TYR A O 1
ATOM 4110 N N . ILE A 1 534 ? -7.413 -7.655 12.075 1.00 98.31 534 ILE A N 1
ATOM 4111 C CA . ILE A 1 534 ? -8.072 -7.139 10.866 1.00 98.31 534 ILE A CA 1
ATOM 4112 C C . ILE A 1 534 ? -8.152 -8.253 9.820 1.00 98.31 534 ILE A C 1
ATOM 4114 O O . ILE A 1 534 ? -7.156 -8.921 9.546 1.00 98.31 534 ILE A O 1
ATOM 4118 N N . GLU A 1 535 ? -9.314 -8.432 9.208 1.00 98.62 535 GLU A N 1
ATOM 4119 C CA . GLU A 1 535 ? -9.563 -9.448 8.188 1.00 98.62 535 GLU A CA 1
ATOM 4120 C C . GLU A 1 535 ? -10.033 -8.778 6.892 1.00 98.62 535 GLU A C 1
ATOM 4122 O O . GLU A 1 535 ? -11.005 -8.024 6.896 1.00 98.62 535 GLU A O 1
ATOM 4127 N N . TRP A 1 536 ? -9.351 -9.053 5.781 1.00 98.38 536 TRP A N 1
ATOM 4128 C CA . TRP A 1 536 ? -9.698 -8.548 4.451 1.00 98.38 536 TRP A CA 1
ATOM 4129 C C . TRP A 1 536 ? -10.119 -9.716 3.563 1.00 98.38 536 TRP A C 1
ATOM 4131 O O . TRP A 1 536 ? -9.353 -10.671 3.406 1.00 98.38 536 TRP A O 1
ATOM 4141 N N . GLU A 1 537 ? -11.309 -9.647 2.969 1.00 98.50 537 GLU A N 1
ATOM 4142 C CA . GLU A 1 537 ? -11.856 -10.723 2.144 1.00 98.50 537 GLU A CA 1
ATOM 4143 C C . GLU A 1 537 ? -12.448 -10.216 0.824 1.00 98.50 537 GLU A C 1
ATOM 4145 O O . GLU A 1 537 ? -13.315 -9.345 0.798 1.00 98.50 537 GLU A O 1
ATOM 4150 N N . GLY A 1 538 ? -12.008 -10.810 -0.289 1.00 97.44 538 GLY A N 1
ATOM 4151 C CA . GLY A 1 538 ? -12.655 -10.623 -1.589 1.00 97.44 538 GLY A CA 1
ATOM 4152 C C . GLY A 1 538 ? -12.535 -9.211 -2.175 1.00 97.44 538 GLY A C 1
ATOM 4153 O O . GLY A 1 538 ? -13.512 -8.709 -2.725 1.00 97.44 538 GLY A O 1
ATOM 4154 N N . LEU A 1 539 ? -11.358 -8.584 -2.076 1.00 97.81 539 LEU A N 1
ATOM 4155 C CA . LEU A 1 539 ? -11.089 -7.213 -2.542 1.00 97.81 539 LEU A CA 1
ATOM 4156 C C . LEU A 1 539 ? -9.906 -7.155 -3.522 1.00 97.81 539 LEU A C 1
ATOM 4158 O O . LEU A 1 539 ? -8.904 -7.841 -3.315 1.00 97.81 539 LEU A O 1
ATOM 4162 N N . THR A 1 540 ? -9.984 -6.304 -4.550 1.00 97.88 540 THR A N 1
ATOM 4163 C CA . THR A 1 540 ? -8.807 -5.873 -5.335 1.00 97.88 540 THR A CA 1
ATOM 4164 C C . THR A 1 540 ? -8.242 -4.566 -4.766 1.00 97.88 540 THR A C 1
ATOM 4166 O O . THR A 1 540 ? -8.996 -3.646 -4.454 1.00 97.88 540 THR A O 1
ATOM 4169 N N . PHE A 1 541 ? -6.919 -4.459 -4.660 1.00 97.69 541 PHE A N 1
ATOM 4170 C CA . PHE A 1 541 ? -6.199 -3.252 -4.243 1.00 97.69 541 PHE A CA 1
ATOM 4171 C C . PHE A 1 541 ? -5.187 -2.846 -5.319 1.00 97.69 541 PHE A C 1
ATOM 4173 O O . PHE A 1 541 ? -4.327 -3.664 -5.668 1.00 97.69 541 PHE A O 1
ATOM 4180 N N . SER A 1 542 ? -5.259 -1.603 -5.816 1.00 96.44 542 SER A N 1
ATOM 4181 C CA . SER A 1 542 ? -4.468 -1.191 -6.988 1.00 96.44 542 SER A CA 1
ATOM 4182 C C . SER A 1 542 ? -4.057 0.280 -7.055 1.00 96.44 542 SER A C 1
ATOM 4184 O O . SER A 1 542 ? -4.626 1.144 -6.397 1.00 96.44 542 SER A O 1
ATOM 4186 N N . PHE A 1 543 ? -3.044 0.560 -7.876 1.00 95.06 543 PHE A N 1
ATOM 4187 C CA . PHE A 1 543 ? -2.531 1.898 -8.206 1.00 95.06 543 PHE A CA 1
ATOM 4188 C C . PHE A 1 543 ? -1.960 2.697 -7.020 1.00 95.06 543 PHE A C 1
ATOM 4190 O O . PHE A 1 543 ? -1.801 3.913 -7.099 1.00 95.06 543 PHE A O 1
ATOM 4197 N N . PHE A 1 544 ? -1.603 2.004 -5.936 1.00 94.88 544 PHE A N 1
ATOM 4198 C CA . PHE A 1 544 ? -0.825 2.535 -4.813 1.00 94.88 544 PHE A CA 1
ATOM 4199 C C . PHE A 1 544 ? 0.680 2.321 -5.043 1.00 94.88 544 PHE A C 1
ATOM 4201 O O . PHE A 1 544 ? 1.083 1.366 -5.706 1.00 94.88 544 PHE A O 1
ATOM 4208 N N . TYR A 1 545 ? 1.545 3.128 -4.423 1.00 93.81 545 TYR A N 1
ATOM 4209 C CA . TYR A 1 545 ? 2.983 2.831 -4.394 1.00 93.81 545 TYR A CA 1
ATOM 4210 C C . TYR A 1 545 ? 3.280 1.637 -3.463 1.00 93.81 545 TYR A C 1
ATOM 4212 O O . TYR A 1 545 ? 4.108 0.780 -3.774 1.00 93.81 545 TYR A O 1
ATOM 4220 N N . GLN A 1 546 ? 2.570 1.522 -2.336 1.00 94.44 546 GLN A N 1
ATOM 4221 C CA . GLN A 1 546 ? 2.647 0.379 -1.415 1.00 94.44 546 GLN A CA 1
ATOM 4222 C C . GLN A 1 546 ? 1.230 -0.023 -0.996 1.00 94.44 546 GLN A C 1
ATOM 4224 O O . GLN A 1 546 ? 0.539 0.784 -0.382 1.00 94.44 546 GLN A O 1
ATOM 4229 N N . ILE A 1 547 ? 0.774 -1.247 -1.287 1.00 97.44 547 ILE A N 1
ATOM 4230 C CA . ILE A 1 547 ? -0.596 -1.633 -0.898 1.00 97.44 547 ILE A CA 1
ATOM 4231 C C . ILE A 1 547 ? -0.692 -1.870 0.614 1.00 97.44 547 ILE A C 1
ATOM 4233 O O . ILE A 1 547 ? -1.562 -1.286 1.246 1.00 97.44 547 ILE A O 1
ATOM 4237 N N . VAL A 1 548 ? 0.194 -2.672 1.215 1.00 97.38 548 VAL A N 1
ATOM 4238 C CA . VAL A 1 548 ? 0.185 -2.940 2.670 1.00 97.38 548 VAL A CA 1
ATOM 4239 C C . VAL A 1 548 ? 1.508 -2.544 3.309 1.00 97.38 548 VAL A C 1
ATOM 4241 O O . VAL A 1 548 ? 2.569 -2.967 2.845 1.00 97.38 548 VAL A O 1
ATOM 4244 N N . ARG A 1 549 ? 1.456 -1.788 4.412 1.00 93.94 549 ARG A N 1
ATOM 4245 C CA . ARG A 1 549 ? 2.643 -1.273 5.108 1.00 93.94 549 ARG A CA 1
ATOM 4246 C C . ARG A 1 549 ? 2.611 -1.513 6.619 1.00 93.94 549 ARG A C 1
ATOM 4248 O O . ARG A 1 549 ? 1.680 -1.089 7.298 1.00 93.94 549 ARG A O 1
ATOM 4255 N N . GLU A 1 550 ? 3.705 -2.058 7.151 1.00 91.00 550 GLU A N 1
ATOM 4256 C CA . GLU A 1 550 ? 4.150 -1.824 8.532 1.00 91.00 550 GLU A CA 1
ATOM 4257 C C . GLU A 1 550 ? 5.595 -1.271 8.489 1.00 91.00 550 GLU A C 1
ATOM 4259 O O . GLU A 1 550 ? 6.485 -1.937 7.954 1.00 91.00 550 GLU A O 1
ATOM 4264 N N . PRO A 1 551 ? 5.853 -0.044 8.978 1.00 87.06 551 PRO A N 1
ATOM 4265 C CA . PRO A 1 551 ? 7.147 0.622 8.888 1.00 87.06 551 PRO A CA 1
ATOM 4266 C C . PRO A 1 551 ? 8.115 0.214 10.005 1.00 87.06 551 PRO A C 1
ATOM 4268 O O . PRO A 1 551 ? 7.726 -0.076 11.136 1.00 87.06 551 PRO A O 1
ATOM 4271 N N . PHE A 1 552 ? 9.410 0.318 9.699 1.00 85.56 552 PHE A N 1
ATOM 4272 C CA . PHE A 1 552 ? 10.519 -0.048 10.580 1.00 85.56 552 PHE A CA 1
ATOM 4273 C C . PHE A 1 552 ? 10.580 0.795 11.867 1.00 85.56 552 PHE A C 1
ATOM 4275 O O . PHE A 1 552 ? 11.266 1.813 11.940 1.00 85.56 552 PHE A O 1
ATOM 4282 N N . THR A 1 553 ? 9.864 0.356 12.902 1.00 82.00 553 THR A N 1
ATOM 4283 C CA . THR A 1 553 ? 9.822 0.997 14.225 1.00 82.00 553 THR A CA 1
ATOM 4284 C C . THR A 1 553 ? 9.795 -0.051 15.346 1.00 82.00 553 THR A C 1
ATOM 4286 O O . THR A 1 553 ? 9.585 -1.236 15.086 1.00 82.00 553 THR A O 1
ATOM 4289 N N . ILE A 1 554 ? 10.024 0.382 16.593 1.00 78.00 554 ILE A N 1
ATOM 4290 C CA . ILE A 1 554 ? 9.792 -0.430 17.809 1.00 78.00 554 ILE A CA 1
ATOM 4291 C C . ILE A 1 554 ? 8.339 -0.358 18.300 1.00 78.00 554 ILE A C 1
ATOM 4293 O O . ILE A 1 554 ? 7.861 -1.254 18.997 1.00 78.00 554 ILE A O 1
ATOM 4297 N N . ALA A 1 555 ? 7.621 0.712 17.956 1.00 73.69 555 ALA A N 1
ATOM 4298 C CA . ALA A 1 555 ? 6.266 0.953 18.431 1.00 73.69 555 ALA A CA 1
ATOM 4299 C C . ALA A 1 555 ? 5.275 -0.072 17.854 1.00 73.69 555 ALA A C 1
ATOM 4301 O O . ALA A 1 555 ? 5.550 -0.709 16.843 1.00 73.69 555 ALA A O 1
ATOM 4302 N N . ASN A 1 556 ? 4.113 -0.200 18.496 1.00 82.06 556 ASN A N 1
ATOM 4303 C CA . ASN A 1 556 ? 2.866 -0.657 17.871 1.00 82.06 556 ASN A CA 1
ATOM 4304 C C . ASN A 1 556 ? 2.982 -1.914 16.963 1.00 82.06 556 ASN A C 1
ATOM 4306 O O . ASN A 1 556 ? 2.749 -1.803 15.759 1.00 82.06 556 ASN A O 1
ATOM 4310 N N . PRO A 1 557 ? 3.344 -3.097 17.510 1.00 88.06 557 PRO A N 1
ATOM 4311 C CA . PRO A 1 557 ? 3.275 -4.363 16.769 1.00 88.06 557 PRO A CA 1
ATOM 4312 C C . PRO A 1 557 ? 1.839 -4.683 16.337 1.00 88.06 557 PRO A C 1
ATOM 4314 O O . PRO A 1 557 ? 0.889 -4.313 17.030 1.00 88.06 557 PRO A O 1
ATOM 4317 N N . SER A 1 558 ? 1.698 -5.426 15.242 1.00 92.50 558 SER A N 1
ATOM 4318 C CA . SER A 1 558 ? 0.422 -5.955 14.755 1.00 92.50 558 SER A CA 1
ATOM 4319 C C . SER A 1 558 ? 0.333 -7.474 14.934 1.00 92.50 558 SER A C 1
ATOM 4321 O O . SER A 1 558 ? 1.328 -8.195 14.814 1.00 92.50 558 SER A O 1
ATOM 4323 N N . GLU A 1 559 ? -0.862 -8.002 15.191 1.00 95.06 559 GLU A N 1
ATOM 4324 C CA . GLU A 1 559 ? -1.063 -9.451 15.250 1.00 95.06 559 GLU A CA 1
ATOM 4325 C C . GLU A 1 559 ? -2.414 -9.936 14.722 1.00 95.06 559 GLU A C 1
ATOM 4327 O O . GLU A 1 559 ? -3.395 -9.203 14.741 1.00 95.06 559 GLU A O 1
ATOM 4332 N N . HIS A 1 560 ? -2.472 -11.197 14.281 1.00 97.31 560 HIS A N 1
ATOM 4333 C CA . HIS A 1 560 ? -3.707 -11.874 13.852 1.00 97.31 560 HIS A CA 1
ATOM 4334 C C . HIS A 1 560 ? -4.440 -11.217 12.666 1.00 97.31 560 HIS A C 1
ATOM 4336 O O . HIS A 1 560 ? -5.662 -11.303 12.565 1.00 97.31 560 HIS A O 1
ATOM 4342 N N . ASN A 1 561 ? -3.704 -10.583 11.749 1.00 98.38 561 ASN A N 1
ATOM 4343 C CA . ASN A 1 561 ? -4.279 -10.034 10.519 1.00 98.38 561 ASN A CA 1
ATOM 4344 C C . ASN A 1 561 ? -4.411 -11.102 9.427 1.00 98.38 561 ASN A C 1
ATOM 4346 O O . ASN A 1 561 ? -3.516 -11.935 9.255 1.00 98.38 561 ASN A O 1
ATOM 4350 N N . THR A 1 562 ? -5.488 -11.059 8.645 1.00 98.62 562 THR A N 1
ATOM 4351 C CA . THR A 1 562 ? -5.712 -12.003 7.542 1.00 98.62 562 THR A CA 1
ATOM 4352 C C . THR A 1 562 ? -6.097 -11.303 6.242 1.00 98.62 562 THR A C 1
ATOM 4354 O O . THR A 1 562 ? -6.769 -10.274 6.242 1.00 98.62 562 THR A O 1
ATOM 4357 N N . PHE A 1 563 ? -5.652 -11.875 5.125 1.00 98.56 563 PHE A N 1
ATOM 4358 C CA . PHE A 1 563 ? -6.038 -11.494 3.769 1.00 98.56 563 PHE A CA 1
ATOM 4359 C C . PHE A 1 563 ? -6.430 -12.772 3.022 1.00 98.56 563 PHE A C 1
ATOM 4361 O O . PHE A 1 563 ? -5.584 -13.652 2.808 1.00 98.56 563 PHE A O 1
ATOM 4368 N N . ASN A 1 564 ? -7.709 -12.893 2.664 1.00 98.50 564 ASN A N 1
ATOM 4369 C CA . ASN A 1 564 ? -8.273 -14.065 2.004 1.00 98.50 564 ASN A CA 1
ATOM 4370 C C . ASN A 1 564 ? -8.907 -13.702 0.654 1.00 98.50 564 ASN A C 1
ATOM 4372 O O . ASN A 1 564 ? -9.814 -12.876 0.586 1.00 98.50 564 ASN A O 1
ATOM 4376 N N . ASN A 1 565 ? -8.499 -14.388 -0.416 1.00 97.94 565 ASN A N 1
ATOM 4377 C CA . ASN A 1 565 ? -9.087 -14.227 -1.753 1.00 97.94 565 ASN A CA 1
ATOM 4378 C C . ASN A 1 565 ? -9.034 -12.774 -2.293 1.00 97.94 565 ASN A C 1
ATOM 4380 O O . ASN A 1 565 ? -9.887 -12.370 -3.086 1.00 97.94 565 ASN A O 1
ATOM 4384 N N . CYS A 1 566 ? -8.044 -11.988 -1.864 1.00 98.31 566 CYS A N 1
ATOM 4385 C CA . CYS A 1 566 ? -7.799 -10.627 -2.336 1.00 98.31 566 CYS A CA 1
ATOM 4386 C C . CYS A 1 566 ? -6.817 -10.608 -3.519 1.00 98.31 566 CYS A C 1
ATOM 4388 O O . CYS A 1 566 ? -6.025 -11.533 -3.710 1.00 98.31 566 CYS A O 1
ATOM 4390 N N . ARG A 1 567 ? -6.833 -9.525 -4.298 1.00 97.81 567 ARG A N 1
ATOM 4391 C CA . ARG A 1 567 ? -5.843 -9.242 -5.344 1.00 97.81 567 ARG A CA 1
ATOM 4392 C C . ARG A 1 567 ? -5.039 -7.997 -4.979 1.00 97.81 567 ARG A C 1
ATOM 4394 O O . ARG A 1 567 ? -5.608 -6.963 -4.642 1.00 97.81 567 ARG A O 1
ATOM 4401 N N . PHE A 1 568 ? -3.725 -8.093 -5.107 1.00 97.88 568 PHE A N 1
ATOM 4402 C CA . PHE A 1 568 ? -2.759 -7.011 -4.966 1.00 97.88 568 PHE A CA 1
ATOM 4403 C C . PHE A 1 568 ? -2.170 -6.755 -6.356 1.00 97.88 568 PHE A C 1
ATOM 4405 O O . PHE A 1 568 ? -1.419 -7.591 -6.857 1.00 97.88 568 PHE A O 1
ATOM 4412 N N . HIS A 1 569 ? -2.556 -5.667 -7.021 1.00 95.56 569 HIS A N 1
ATOM 4413 C CA . HIS A 1 569 ? -2.315 -5.538 -8.460 1.00 95.56 569 HIS A CA 1
ATOM 4414 C C . HIS A 1 569 ? -1.932 -4.128 -8.891 1.00 95.56 569 HIS A C 1
ATOM 4416 O O . HIS A 1 569 ? -2.543 -3.175 -8.423 1.00 95.56 569 HIS A O 1
ATOM 4422 N N . SER A 1 570 ? -0.967 -3.984 -9.805 1.00 94.50 570 SER A N 1
ATOM 4423 C CA . SER A 1 570 ? -0.492 -2.671 -10.277 1.00 94.50 570 SER A CA 1
ATOM 4424 C C . SER A 1 570 ? -0.101 -1.739 -9.124 1.00 94.50 570 SER A C 1
ATOM 4426 O O . SER A 1 570 ? -0.719 -0.699 -8.900 1.00 94.50 570 SER A O 1
ATOM 4428 N N . SER A 1 571 ? 0.919 -2.147 -8.371 1.00 94.25 571 SER A N 1
ATOM 4429 C CA . SER A 1 571 ? 1.580 -1.337 -7.343 1.00 94.25 571 SER A CA 1
ATOM 4430 C C . SER A 1 571 ? 3.095 -1.524 -7.406 1.00 94.25 571 SER A C 1
ATOM 4432 O O . SER A 1 571 ? 3.573 -2.507 -7.974 1.00 94.25 571 SER A O 1
ATOM 4434 N N . ALA A 1 572 ? 3.884 -0.606 -6.836 1.00 91.38 572 ALA A N 1
ATOM 4435 C CA . ALA A 1 572 ? 5.331 -0.829 -6.777 1.00 91.38 572 ALA A CA 1
ATOM 4436 C C . ALA A 1 572 ? 5.647 -1.944 -5.769 1.00 91.38 572 ALA A C 1
ATOM 4438 O O . ALA A 1 572 ? 6.286 -2.931 -6.118 1.00 91.38 572 ALA A O 1
ATOM 4439 N N . PHE A 1 573 ? 5.106 -1.857 -4.550 1.00 94.00 573 PHE A N 1
ATOM 4440 C CA . PHE A 1 573 ? 5.135 -2.947 -3.571 1.00 94.00 573 PHE A CA 1
ATOM 4441 C C . PHE A 1 573 ? 3.729 -3.483 -3.301 1.00 94.00 573 PHE A C 1
ATOM 4443 O O . PHE A 1 573 ? 2.786 -2.713 -3.084 1.00 94.00 573 PHE A O 1
ATOM 4450 N N . GLY A 1 574 ? 3.594 -4.808 -3.229 1.00 96.56 574 GLY A N 1
ATOM 4451 C CA . GLY A 1 574 ? 2.383 -5.436 -2.698 1.00 96.56 574 GLY A CA 1
ATOM 4452 C C . GLY A 1 574 ? 2.329 -5.269 -1.178 1.00 96.56 574 GLY A C 1
ATOM 4453 O O . GLY A 1 574 ? 1.528 -4.504 -0.646 1.00 96.56 574 GLY A O 1
ATOM 4454 N N . ILE A 1 575 ? 3.227 -5.950 -0.469 1.00 95.50 575 ILE A N 1
ATOM 4455 C CA . ILE A 1 575 ? 3.297 -5.952 0.996 1.00 95.50 575 ILE A CA 1
ATOM 4456 C C . ILE A 1 575 ? 4.699 -5.586 1.471 1.00 95.50 575 ILE A C 1
ATOM 4458 O O . ILE A 1 575 ? 5.689 -6.142 0.998 1.00 95.50 575 ILE A O 1
ATOM 4462 N N . LYS A 1 576 ? 4.775 -4.680 2.449 1.00 93.38 576 LYS A N 1
ATOM 4463 C CA . LYS A 1 576 ? 6.016 -4.144 3.011 1.00 93.38 576 LYS A CA 1
ATOM 4464 C C . LYS A 1 576 ? 5.958 -4.169 4.543 1.00 93.38 576 LYS A C 1
ATOM 4466 O O . LYS A 1 576 ? 5.461 -3.230 5.161 1.00 93.38 576 LYS A O 1
ATOM 4471 N N . LEU A 1 577 ? 6.444 -5.250 5.163 1.00 92.19 577 LEU A N 1
ATOM 4472 C CA . LEU A 1 577 ? 6.447 -5.416 6.626 1.00 92.19 577 LEU A CA 1
ATOM 4473 C C . LEU A 1 577 ? 7.864 -5.282 7.192 1.00 92.19 577 LEU A C 1
ATOM 4475 O O . LEU A 1 577 ? 8.743 -6.104 6.930 1.00 92.19 577 LEU A O 1
ATOM 4479 N N . GLN A 1 578 ? 8.092 -4.261 8.010 1.00 89.88 578 GLN A N 1
ATOM 4480 C CA . GLN A 1 578 ? 9.361 -4.035 8.688 1.00 89.88 578 GLN A CA 1
ATOM 4481 C C . GLN A 1 578 ? 9.164 -3.814 10.179 1.00 89.88 578 GLN A C 1
ATOM 4483 O O . GLN A 1 578 ? 8.246 -3.109 10.585 1.00 89.88 578 GLN A O 1
ATOM 4488 N N . ARG A 1 579 ? 10.090 -4.321 10.999 1.00 85.75 579 ARG A N 1
ATOM 4489 C CA . ARG A 1 579 ? 10.030 -4.110 12.447 1.00 85.75 579 ARG A CA 1
ATOM 4490 C C . ARG A 1 579 ? 11.403 -4.093 13.106 1.00 85.75 579 ARG A C 1
ATOM 4492 O O . ARG A 1 579 ? 12.208 -5.000 12.889 1.00 85.75 579 ARG A O 1
ATOM 4499 N N . LYS A 1 580 ? 11.646 -3.087 13.950 1.00 84.38 580 LYS A N 1
ATOM 4500 C CA . LYS A 1 580 ? 12.815 -3.046 14.836 1.00 84.38 580 LYS A CA 1
ATOM 4501 C C . LYS A 1 580 ? 12.540 -3.899 16.070 1.00 84.38 580 LYS A C 1
ATOM 4503 O O . LYS A 1 580 ? 11.437 -3.872 16.614 1.00 84.38 580 LYS A O 1
ATOM 4508 N N . LEU A 1 581 ? 13.539 -4.660 16.504 1.00 78.56 581 LEU A N 1
ATOM 4509 C CA . LEU A 1 581 ? 13.473 -5.383 17.769 1.00 78.56 581 LEU A CA 1
ATOM 4510 C C . LEU A 1 581 ? 13.520 -4.384 18.937 1.00 78.56 581 LEU A C 1
ATOM 4512 O O . LEU A 1 581 ? 14.417 -3.544 19.002 1.00 78.56 581 LEU A O 1
ATOM 4516 N N . ASP A 1 582 ? 12.561 -4.484 19.856 1.00 80.31 582 ASP A N 1
ATOM 4517 C CA . ASP A 1 582 ? 12.598 -3.795 21.148 1.00 80.31 582 ASP A CA 1
ATOM 4518 C C . ASP A 1 582 ? 13.218 -4.745 22.179 1.00 80.31 582 ASP A C 1
ATOM 4520 O O . ASP A 1 582 ? 12.547 -5.636 22.695 1.00 80.31 582 ASP A O 1
ATOM 4524 N N . SER A 1 583 ? 14.509 -4.572 22.468 1.00 75.38 583 SER A N 1
ATOM 4525 C CA . SER A 1 583 ? 15.229 -5.392 23.451 1.00 75.38 583 SER A CA 1
ATOM 4526 C C . SER A 1 583 ? 14.802 -5.140 24.902 1.00 75.38 583 SER A C 1
ATOM 4528 O O . SER A 1 583 ? 15.159 -5.926 25.773 1.00 75.38 583 SER A O 1
ATOM 4530 N N . SER A 1 584 ? 14.024 -4.086 25.178 1.00 77.88 584 SER A N 1
ATOM 4531 C CA . SER A 1 584 ? 13.440 -3.839 26.504 1.00 77.88 584 SER A CA 1
ATOM 4532 C C . SER A 1 584 ? 12.084 -4.525 26.692 1.00 77.88 584 SER A C 1
ATOM 4534 O O . SER A 1 584 ? 11.670 -4.782 27.822 1.00 77.88 584 SER A O 1
ATOM 4536 N N . GLN A 1 585 ? 11.384 -4.821 25.591 1.00 76.06 585 GLN A N 1
ATOM 4537 C CA . GLN A 1 585 ? 10.075 -5.483 25.582 1.00 76.06 585 GLN A CA 1
ATOM 4538 C C . GLN A 1 585 ? 10.022 -6.568 24.492 1.00 76.06 585 GLN A C 1
ATOM 4540 O O . GLN A 1 585 ? 9.159 -6.498 23.607 1.00 76.06 585 GLN A O 1
ATOM 4545 N N . PRO A 1 586 ? 10.922 -7.578 24.536 1.00 69.69 586 PRO A N 1
ATOM 4546 C CA . PRO A 1 586 ? 11.128 -8.549 23.459 1.00 69.69 586 PRO A CA 1
ATOM 4547 C C . PRO A 1 586 ? 9.840 -9.178 22.922 1.00 69.69 586 PRO A C 1
ATOM 4549 O O . PRO A 1 586 ? 9.697 -9.365 21.718 1.00 69.69 586 PRO A O 1
ATOM 4552 N N . TRP A 1 587 ? 8.858 -9.441 23.788 1.00 70.00 587 TRP A N 1
ATOM 4553 C CA . TRP A 1 587 ? 7.549 -10.016 23.449 1.00 70.00 587 TRP A CA 1
ATOM 4554 C C . TRP A 1 587 ? 6.690 -9.190 22.464 1.00 70.00 587 TRP A C 1
ATOM 4556 O O . TRP A 1 587 ? 5.717 -9.724 21.930 1.00 70.00 587 TRP A O 1
ATOM 4566 N N . LYS A 1 588 ? 7.027 -7.923 22.169 1.00 78.56 588 LYS A N 1
ATOM 4567 C CA . LYS A 1 588 ? 6.323 -7.061 21.192 1.00 78.56 588 LYS A CA 1
ATOM 4568 C C . LYS A 1 588 ? 6.683 -7.384 19.732 1.00 78.56 588 LYS A C 1
ATOM 4570 O O . LYS A 1 588 ? 7.300 -6.582 19.021 1.00 78.56 588 LYS A O 1
ATOM 4575 N N . LYS A 1 589 ? 6.260 -8.566 19.286 1.00 86.56 589 LYS A N 1
ATOM 4576 C CA . LYS A 1 589 ? 6.545 -9.151 17.963 1.00 86.56 589 LYS A CA 1
ATOM 4577 C C . LYS A 1 589 ? 5.335 -8.983 17.036 1.00 86.56 589 LYS A C 1
ATOM 4579 O O . LYS A 1 589 ? 4.207 -9.162 17.486 1.00 86.56 589 LYS A O 1
ATOM 4584 N N . THR A 1 590 ? 5.565 -8.674 15.762 1.00 91.94 590 THR A N 1
ATOM 4585 C CA . THR A 1 590 ? 4.519 -8.642 14.727 1.00 91.94 590 THR A CA 1
ATOM 4586 C C . THR A 1 590 ? 4.306 -10.056 14.190 1.00 91.94 590 THR A C 1
ATOM 4588 O O . THR A 1 590 ? 5.273 -10.716 13.791 1.00 91.94 590 THR A O 1
ATOM 4591 N N . ARG A 1 591 ? 3.077 -10.586 14.287 1.00 93.12 591 ARG A N 1
ATOM 4592 C CA . ARG A 1 591 ? 2.870 -12.050 14.255 1.00 93.12 591 ARG A CA 1
ATOM 4593 C C . ARG A 1 591 ? 1.480 -12.551 13.860 1.00 93.12 591 ARG A C 1
ATOM 4595 O O . ARG A 1 591 ? 0.497 -11.835 13.959 1.00 93.12 591 ARG A O 1
ATOM 4602 N N . HIS A 1 592 ? 1.384 -13.824 13.480 1.00 95.88 592 HIS A N 1
ATOM 4603 C CA . HIS A 1 592 ? 0.121 -14.490 13.120 1.00 95.88 592 HIS A CA 1
ATOM 4604 C C . HIS A 1 592 ? -0.598 -13.824 11.934 1.00 95.88 592 HIS A C 1
ATOM 4606 O O . HIS A 1 592 ? -1.823 -13.759 11.903 1.00 95.88 592 HIS A O 1
ATOM 4612 N N . TRP A 1 593 ? 0.171 -13.332 10.961 1.00 97.94 593 TRP A N 1
ATOM 4613 C CA . TRP A 1 593 ? -0.371 -12.828 9.700 1.00 97.94 593 TRP A CA 1
ATOM 4614 C C . TRP A 1 593 ? -0.613 -13.987 8.723 1.00 97.94 593 TRP A C 1
ATOM 4616 O O . TRP A 1 593 ? 0.266 -14.836 8.542 1.00 97.94 593 TRP A O 1
ATOM 4626 N N . SER A 1 594 ? -1.787 -14.012 8.088 1.00 98.38 594 SER A N 1
ATOM 4627 C CA . SER A 1 594 ? -2.206 -15.079 7.170 1.00 98.38 594 SER A CA 1
ATOM 4628 C C . SER A 1 594 ? -2.617 -14.543 5.799 1.00 98.38 594 SER A C 1
ATOM 4630 O O . SER A 1 594 ? -3.417 -13.614 5.697 1.00 98.38 594 SER A O 1
ATOM 4632 N N . PHE A 1 595 ? -2.102 -15.175 4.750 1.00 98.56 595 PHE A N 1
ATOM 4633 C CA . PHE A 1 595 ? -2.335 -14.854 3.349 1.00 98.56 595 PHE A CA 1
ATOM 4634 C C . PHE A 1 595 ? -2.801 -16.116 2.618 1.00 98.56 595 PHE A C 1
ATOM 4636 O O . PHE A 1 595 ? -2.003 -17.016 2.329 1.00 98.56 595 PHE A O 1
ATOM 4643 N N . THR A 1 596 ? -4.100 -16.198 2.331 1.00 98.69 596 THR A N 1
ATOM 4644 C CA . THR A 1 596 ? -4.724 -17.370 1.706 1.00 98.69 596 THR A CA 1
ATOM 4645 C C . THR A 1 596 ? -5.436 -17.023 0.401 1.00 98.69 596 THR A C 1
ATOM 4647 O O . THR A 1 596 ? -6.255 -16.111 0.360 1.00 98.69 596 THR A O 1
ATOM 4650 N N . LYS A 1 597 ? -5.202 -17.804 -0.663 1.00 98.44 597 LYS A N 1
ATOM 4651 C CA . LYS A 1 597 ? -5.934 -17.691 -1.948 1.00 98.44 597 LYS A CA 1
ATOM 4652 C C . LYS A 1 597 ? -5.795 -16.338 -2.671 1.00 98.44 597 LYS A C 1
ATOM 4654 O O . LYS A 1 597 ? -6.631 -16.027 -3.517 1.00 98.44 597 LYS A O 1
ATOM 4659 N N . ASN A 1 598 ? -4.787 -15.532 -2.340 1.00 98.69 598 ASN A N 1
ATOM 4660 C CA . ASN A 1 598 ? -4.596 -14.208 -2.930 1.00 98.69 598 ASN A CA 1
ATOM 4661 C C . ASN A 1 598 ? -3.830 -14.264 -4.260 1.00 98.69 598 ASN A C 1
ATOM 4663 O O . ASN A 1 598 ? -3.152 -15.246 -4.568 1.00 98.69 598 ASN A O 1
ATOM 4667 N N . GLU A 1 599 ? -3.902 -13.176 -5.017 1.00 98.19 599 GLU A N 1
ATOM 4668 C CA . GLU A 1 599 ? -3.161 -12.957 -6.261 1.00 98.19 599 GLU A CA 1
ATOM 4669 C C . GLU A 1 599 ? -2.288 -11.700 -6.124 1.00 98.19 599 GLU A C 1
ATOM 4671 O O . GLU A 1 599 ? -2.793 -10.648 -5.739 1.00 98.19 599 GLU A O 1
ATOM 4676 N N . TRP A 1 600 ? -1.000 -11.792 -6.454 1.00 98.19 600 TRP A N 1
ATOM 4677 C CA . TRP A 1 600 ? -0.123 -10.643 -6.685 1.00 98.19 600 TRP A CA 1
ATOM 4678 C C . TRP A 1 600 ? 0.225 -10.571 -8.166 1.00 98.19 600 TRP A C 1
ATOM 4680 O O . TRP A 1 600 ? 0.820 -11.514 -8.693 1.00 98.19 600 TRP A O 1
ATOM 4690 N N . SER A 1 601 ? -0.122 -9.470 -8.832 1.00 95.06 601 SER A N 1
ATOM 4691 C CA . SER A 1 601 ? 0.047 -9.362 -10.283 1.00 95.06 601 SER A CA 1
ATOM 4692 C C . SER A 1 601 ? 0.448 -7.965 -10.766 1.00 95.06 601 SER A C 1
ATOM 4694 O O . SER A 1 601 ? -0.052 -6.956 -10.278 1.00 95.06 601 SER A O 1
ATOM 4696 N N . SER A 1 602 ? 1.362 -7.892 -11.738 1.00 92.81 602 SER A N 1
ATOM 4697 C CA . SER A 1 602 ? 1.877 -6.622 -12.290 1.00 92.81 602 SER A CA 1
ATOM 4698 C C . SER A 1 602 ? 2.461 -5.697 -11.209 1.00 92.81 602 SER A C 1
ATOM 4700 O O . SER A 1 602 ? 2.000 -4.570 -11.030 1.00 92.81 602 SER A O 1
ATOM 4702 N N . ILE A 1 603 ? 3.443 -6.197 -10.452 1.00 94.12 603 ILE A N 1
ATOM 4703 C CA . ILE A 1 603 ? 4.087 -5.472 -9.343 1.00 94.12 603 ILE A CA 1
ATOM 4704 C C . ILE A 1 603 ? 5.486 -5.023 -9.774 1.00 94.12 603 ILE A C 1
ATOM 4706 O O . ILE A 1 603 ? 6.303 -5.859 -10.164 1.00 94.12 603 ILE A O 1
ATOM 4710 N N . ASP A 1 604 ? 5.786 -3.726 -9.689 1.00 90.31 604 ASP A N 1
ATOM 4711 C CA . ASP A 1 604 ? 7.018 -3.187 -10.287 1.00 90.31 604 ASP A CA 1
ATOM 4712 C C . ASP A 1 604 ? 8.290 -3.519 -9.474 1.00 90.31 604 ASP A C 1
ATOM 4714 O O . ASP A 1 604 ? 9.327 -3.784 -10.080 1.00 90.31 604 ASP A O 1
ATOM 4718 N N . GLU A 1 605 ? 8.217 -3.594 -8.134 1.00 90.00 605 GLU A N 1
ATOM 4719 C CA . GLU A 1 605 ? 9.338 -3.952 -7.242 1.00 90.00 605 GLU A CA 1
ATOM 4720 C C . GLU A 1 605 ? 9.232 -5.389 -6.692 1.00 90.00 605 GLU A C 1
ATOM 4722 O O . GLU A 1 605 ? 9.872 -6.317 -7.187 1.00 90.00 605 GLU A O 1
ATOM 4727 N N . GLU A 1 606 ? 8.483 -5.559 -5.596 1.00 92.25 606 GLU A N 1
ATOM 4728 C CA . GLU A 1 606 ? 8.471 -6.759 -4.753 1.00 92.25 606 GLU A CA 1
ATOM 4729 C C . GLU A 1 606 ? 7.043 -6.994 -4.229 1.00 92.25 606 GLU A C 1
ATOM 4731 O O . GLU A 1 606 ? 6.451 -6.129 -3.572 1.00 92.25 606 GLU A O 1
ATOM 4736 N N . ALA A 1 607 ? 6.464 -8.166 -4.511 1.00 96.75 607 ALA A N 1
ATOM 4737 C CA . ALA A 1 607 ? 5.088 -8.481 -4.114 1.00 96.75 607 ALA A CA 1
ATOM 4738 C C . ALA A 1 607 ? 4.954 -8.679 -2.598 1.00 96.75 607 ALA A C 1
ATOM 4740 O O . ALA A 1 607 ? 4.001 -8.187 -1.993 1.00 96.75 607 ALA A O 1
ATOM 4741 N N . VAL A 1 608 ? 5.934 -9.327 -1.966 1.00 96.56 608 VAL A N 1
ATOM 4742 C CA . VAL A 1 608 ? 6.044 -9.447 -0.506 1.00 96.56 608 VAL A CA 1
ATOM 4743 C C . VAL A 1 608 ? 7.482 -9.162 -0.088 1.00 96.56 608 VAL A C 1
ATOM 4745 O O . VAL A 1 608 ? 8.376 -9.948 -0.386 1.00 96.56 608 VAL A O 1
ATOM 4748 N N . TRP A 1 609 ? 7.703 -8.078 0.655 1.00 93.81 609 TRP A N 1
ATOM 4749 C CA . TRP A 1 609 ? 8.992 -7.731 1.253 1.00 93.81 609 TRP A CA 1
ATOM 4750 C C . TRP A 1 609 ? 8.878 -7.603 2.772 1.00 93.81 609 TRP A C 1
ATOM 4752 O O . TRP A 1 609 ? 8.130 -6.775 3.300 1.00 93.81 609 TRP A O 1
ATOM 4762 N N . ILE A 1 610 ? 9.634 -8.435 3.484 1.00 91.62 610 ILE A N 1
ATOM 4763 C CA . ILE A 1 610 ? 9.594 -8.558 4.941 1.00 91.62 610 ILE A CA 1
ATOM 4764 C C . ILE A 1 610 ? 11.016 -8.449 5.492 1.00 91.62 610 ILE A C 1
ATOM 4766 O O . ILE A 1 610 ? 11.906 -9.178 5.053 1.00 91.62 610 ILE A O 1
ATOM 4770 N N . LYS A 1 611 ? 11.253 -7.542 6.451 1.00 86.75 611 LYS A N 1
ATOM 4771 C CA . LYS A 1 611 ? 12.602 -7.266 6.977 1.00 86.75 611 LYS A CA 1
ATOM 4772 C C . LYS A 1 611 ? 12.605 -6.944 8.478 1.00 86.75 611 LYS A C 1
ATOM 4774 O O . LYS A 1 611 ? 12.124 -5.890 8.893 1.00 86.75 611 LYS A O 1
ATOM 4779 N N . ALA A 1 612 ? 13.242 -7.809 9.270 1.00 80.56 612 ALA A N 1
ATOM 4780 C CA . ALA A 1 612 ? 13.501 -7.629 10.707 1.00 80.56 612 ALA A CA 1
ATOM 4781 C C . ALA A 1 612 ? 15.017 -7.436 10.986 1.00 80.56 612 ALA A C 1
ATOM 4783 O O . ALA A 1 612 ? 15.699 -8.376 11.385 1.00 80.56 612 ALA A O 1
ATOM 4784 N N . PRO A 1 613 ? 15.605 -6.257 10.695 1.00 65.50 613 PRO A N 1
ATOM 4785 C CA . PRO A 1 613 ? 17.052 -6.124 10.485 1.00 65.50 613 PRO A CA 1
ATOM 4786 C C . PRO A 1 613 ? 17.920 -6.008 11.750 1.00 65.50 613 PRO A C 1
ATOM 4788 O O . PRO A 1 613 ? 19.137 -6.029 11.616 1.00 65.50 613 PRO A O 1
ATOM 4791 N N . ASP A 1 614 ? 17.343 -5.908 12.951 1.00 64.69 614 ASP A N 1
ATOM 4792 C CA . ASP A 1 614 ? 18.094 -5.868 14.224 1.00 64.69 614 ASP A CA 1
ATOM 4793 C C . ASP A 1 614 ? 18.283 -7.260 14.859 1.00 64.69 614 ASP A C 1
ATOM 4795 O O . ASP A 1 614 ? 18.599 -7.383 16.041 1.00 64.69 614 ASP A O 1
ATOM 4799 N N . GLY A 1 615 ? 18.077 -8.318 14.071 1.00 61.59 615 GLY A N 1
ATOM 4800 C CA . GLY A 1 615 ? 18.281 -9.698 14.488 1.00 61.59 615 GLY A CA 1
ATOM 4801 C C . GLY A 1 615 ? 17.152 -10.269 15.348 1.00 61.59 615 GLY A C 1
ATOM 4802 O O . GLY A 1 615 ? 15.978 -9.915 15.224 1.00 61.59 615 GLY A O 1
ATOM 4803 N N . ARG A 1 616 ? 17.533 -11.235 16.181 1.00 71.62 616 ARG A N 1
ATOM 4804 C CA . ARG A 1 616 ? 16.671 -12.024 17.063 1.00 71.62 616 ARG A CA 1
ATOM 4805 C C . ARG A 1 616 ? 16.751 -11.527 18.505 1.00 71.62 616 ARG A C 1
ATOM 4807 O O . ARG A 1 616 ? 17.784 -11.025 18.948 1.00 71.62 616 ARG A O 1
ATOM 4814 N N . ASP A 1 617 ? 15.662 -11.759 19.224 1.00 69.62 617 ASP A N 1
ATOM 4815 C CA . ASP A 1 617 ? 15.577 -11.779 20.683 1.00 69.62 617 ASP A CA 1
ATOM 4816 C C . ASP A 1 617 ? 16.757 -12.589 21.277 1.00 69.62 617 ASP A C 1
ATOM 4818 O O . ASP A 1 617 ? 16.930 -13.750 20.894 1.00 69.62 617 ASP A O 1
ATOM 4822 N N . PRO A 1 618 ? 17.608 -12.008 22.145 1.00 65.94 618 PRO A N 1
ATOM 4823 C CA . PRO A 1 618 ? 18.839 -12.663 22.590 1.00 65.94 618 PRO A CA 1
ATOM 4824 C C . PRO A 1 618 ? 18.597 -13.825 23.563 1.00 65.94 618 PRO A C 1
ATOM 4826 O O . PRO A 1 618 ? 19.457 -14.702 23.667 1.00 65.94 618 PRO A O 1
ATOM 4829 N N . ASP A 1 619 ? 17.444 -13.854 24.240 1.00 68.38 619 ASP A N 1
ATOM 4830 C CA . ASP A 1 619 ? 17.146 -14.820 25.301 1.00 68.38 619 ASP A CA 1
ATOM 4831 C C . ASP A 1 619 ? 16.443 -16.074 24.760 1.00 68.38 619 ASP A C 1
ATOM 4833 O O . ASP A 1 619 ? 16.687 -17.184 25.235 1.00 68.38 619 ASP A O 1
ATOM 4837 N N . ASN A 1 620 ? 15.571 -15.915 23.753 1.00 70.25 620 ASN A N 1
ATOM 4838 C CA . ASN A 1 620 ? 14.810 -17.024 23.153 1.00 70.25 620 ASN A CA 1
ATOM 4839 C C . ASN A 1 620 ? 14.996 -17.204 21.639 1.00 70.25 620 ASN A C 1
ATOM 4841 O O . ASN A 1 620 ? 14.540 -18.208 21.099 1.00 70.25 620 ASN A O 1
ATOM 4845 N N . GLY A 1 621 ? 15.674 -16.293 20.942 1.00 70.94 621 GLY A N 1
ATOM 4846 C CA . GLY A 1 621 ? 16.022 -16.464 19.533 1.00 70.94 621 GLY A CA 1
ATOM 4847 C C . GLY A 1 621 ? 14.939 -16.167 18.511 1.00 70.94 621 GLY A C 1
ATOM 4848 O O . GLY A 1 621 ? 15.182 -16.319 17.313 1.00 70.94 621 GLY A O 1
ATOM 4849 N N . GLU A 1 622 ? 13.761 -15.728 18.925 1.00 76.56 622 GLU A N 1
ATOM 4850 C CA . GLU A 1 622 ? 12.683 -15.398 18.000 1.00 76.56 622 GLU A CA 1
ATOM 4851 C C . GLU A 1 622 ? 12.896 -14.026 17.338 1.00 76.56 622 GLU A C 1
ATOM 4853 O O . GLU A 1 622 ? 13.466 -13.105 17.923 1.00 76.56 622 GLU A O 1
ATOM 4858 N N . SER A 1 623 ? 12.392 -13.857 16.117 1.00 83.06 623 SER A N 1
ATOM 4859 C CA . SER A 1 623 ? 12.445 -12.571 15.413 1.00 83.06 623 SER A CA 1
ATOM 4860 C C . SER A 1 623 ? 11.361 -11.587 15.869 1.00 83.06 623 SER A C 1
ATOM 4862 O O . SER A 1 623 ? 10.304 -11.988 16.365 1.00 83.06 623 SER A O 1
ATOM 4864 N N . SER A 1 624 ? 11.591 -10.291 15.628 1.00 86.25 624 SER A N 1
ATOM 4865 C CA . SER A 1 624 ? 10.566 -9.249 15.764 1.00 86.25 624 SER A CA 1
ATOM 4866 C C . SER A 1 624 ? 9.388 -9.443 14.796 1.00 86.25 624 SER A C 1
ATOM 4868 O O . SER A 1 624 ? 8.295 -8.968 15.101 1.00 86.25 624 SER A O 1
ATOM 4870 N N . ILE A 1 625 ? 9.569 -10.172 13.683 1.00 89.88 625 ILE A N 1
ATOM 4871 C CA . ILE A 1 625 ? 8.494 -10.613 12.777 1.00 89.88 625 ILE A CA 1
ATOM 4872 C C . ILE A 1 625 ? 8.481 -12.145 12.714 1.00 89.88 625 ILE A C 1
ATOM 4874 O O . ILE A 1 625 ? 9.481 -12.766 12.348 1.00 89.88 625 ILE A O 1
ATOM 4878 N N . ARG A 1 626 ? 7.353 -12.783 13.043 1.00 90.25 626 ARG A N 1
ATOM 4879 C CA . ARG A 1 626 ? 7.265 -14.255 13.084 1.00 90.25 626 ARG A CA 1
ATOM 4880 C C . ARG A 1 626 ? 5.863 -14.802 12.825 1.00 90.25 626 ARG A C 1
ATOM 4882 O O . ARG A 1 626 ? 4.903 -14.047 12.820 1.00 90.25 626 ARG A O 1
ATOM 4889 N N . ASN A 1 627 ? 5.718 -16.124 12.714 1.00 92.50 627 ASN A N 1
ATOM 4890 C CA . ASN A 1 627 ? 4.416 -16.800 12.598 1.00 92.50 627 ASN A CA 1
ATOM 4891 C C . ASN A 1 627 ? 3.623 -16.279 11.381 1.00 92.50 627 ASN A C 1
ATOM 4893 O O . ASN A 1 627 ? 2.539 -15.720 11.540 1.00 92.50 627 ASN A O 1
ATOM 4897 N N . LEU A 1 628 ? 4.201 -16.405 10.184 1.00 95.56 628 LEU A N 1
ATOM 4898 C CA . LEU A 1 628 ? 3.603 -15.937 8.928 1.00 95.56 628 LEU A CA 1
ATOM 4899 C C . LEU A 1 628 ? 3.116 -17.133 8.103 1.00 95.56 628 LEU A C 1
ATOM 4901 O O . LEU A 1 628 ? 3.823 -18.137 8.010 1.00 95.56 628 LEU A O 1
ATOM 4905 N N . TYR A 1 629 ? 1.941 -17.028 7.485 1.00 97.81 629 TYR A N 1
ATOM 4906 C CA . TYR A 1 629 ? 1.328 -18.125 6.734 1.00 97.81 629 TYR A CA 1
ATOM 4907 C C . TYR A 1 629 ? 0.937 -17.685 5.319 1.00 97.81 629 TYR A C 1
ATOM 4909 O O . TYR A 1 629 ? 0.152 -16.759 5.156 1.00 97.81 629 TYR A O 1
ATOM 4917 N N . PHE A 1 630 ? 1.469 -18.361 4.300 1.00 98.44 630 PHE A N 1
ATOM 4918 C CA . PHE A 1 630 ? 1.185 -18.132 2.882 1.00 98.44 630 PHE A CA 1
ATOM 4919 C C . PHE A 1 630 ? 0.749 -19.452 2.235 1.00 98.44 630 PHE A C 1
ATOM 4921 O O . PHE A 1 630 ? 1.573 -20.351 2.029 1.00 98.44 630 PHE A O 1
ATOM 4928 N N . PHE A 1 631 ? -0.541 -19.570 1.917 1.00 98.44 631 PHE A N 1
ATOM 4929 C CA . PHE A 1 631 ? -1.147 -20.788 1.378 1.00 98.44 631 PHE A CA 1
ATOM 4930 C C . PHE A 1 631 ? -1.966 -20.528 0.107 1.00 98.44 631 PHE A C 1
ATOM 4932 O O . PHE A 1 631 ? -2.894 -19.715 0.108 1.00 98.44 631 PHE A O 1
ATOM 4939 N N . ASN A 1 632 ? -1.680 -21.293 -0.952 1.00 98.44 632 ASN A N 1
ATOM 4940 C CA . ASN A 1 632 ? -2.458 -21.303 -2.200 1.00 98.44 632 ASN A CA 1
ATOM 4941 C C . ASN A 1 632 ? -2.592 -19.907 -2.852 1.00 98.44 632 ASN A C 1
ATOM 4943 O O . ASN A 1 632 ? -3.650 -19.562 -3.372 1.00 98.44 632 ASN A O 1
ATOM 4947 N N . ASN A 1 633 ? -1.550 -19.077 -2.790 1.00 98.75 633 ASN A N 1
ATOM 4948 C CA . ASN A 1 633 ? -1.519 -17.778 -3.468 1.00 98.75 633 ASN A CA 1
ATOM 4949 C C . ASN A 1 633 ? -0.851 -17.882 -4.852 1.00 98.75 633 ASN A C 1
ATOM 4951 O O . ASN A 1 633 ? -0.066 -18.802 -5.093 1.00 98.75 633 ASN A O 1
ATOM 4955 N N . SER A 1 634 ? -1.118 -16.918 -5.734 1.00 98.50 634 SER A N 1
ATOM 4956 C CA . SER A 1 634 ? -0.424 -16.751 -7.018 1.00 98.50 634 SER A CA 1
ATOM 4957 C C . SER A 1 634 ? 0.401 -15.462 -7.037 1.00 98.50 634 SER A C 1
ATOM 4959 O O . SER A 1 634 ? -0.029 -14.452 -6.481 1.00 98.50 634 SER A O 1
ATOM 4961 N N . PHE A 1 635 ? 1.565 -15.494 -7.683 1.00 98.31 635 PHE A N 1
ATOM 4962 C CA . PHE A 1 635 ? 2.468 -14.360 -7.876 1.00 98.31 635 PHE A CA 1
ATOM 4963 C C . PHE A 1 635 ? 2.942 -14.352 -9.338 1.00 98.31 635 PHE A C 1
ATOM 4965 O O . PHE A 1 635 ? 3.631 -15.289 -9.742 1.00 98.31 635 PHE A O 1
ATOM 4972 N N . HIS A 1 636 ? 2.600 -13.322 -10.123 1.00 95.25 636 HIS A N 1
ATOM 4973 C CA . HIS A 1 636 ? 3.037 -13.221 -11.522 1.00 95.25 636 HIS A CA 1
ATOM 4974 C C . HIS A 1 636 ? 3.298 -11.799 -12.025 1.00 95.25 636 HIS A C 1
ATOM 4976 O O . HIS A 1 636 ? 2.673 -10.843 -11.585 1.00 95.25 636 HIS A O 1
ATOM 4982 N N . HIS A 1 637 ? 4.198 -11.662 -13.002 1.00 92.81 637 HIS A N 1
ATOM 4983 C CA . HIS A 1 637 ? 4.610 -10.377 -13.585 1.00 92.81 637 HIS A CA 1
ATOM 4984 C C . HIS A 1 637 ? 5.203 -9.424 -12.532 1.00 92.81 637 HIS A C 1
ATOM 4986 O O . HIS A 1 637 ? 4.683 -8.334 -12.292 1.00 92.81 637 HIS A O 1
ATOM 4992 N N . ILE A 1 638 ? 6.284 -9.860 -11.872 1.00 93.69 638 ILE A N 1
ATOM 4993 C CA . ILE A 1 638 ? 6.897 -9.134 -10.747 1.00 93.69 638 ILE A CA 1
ATOM 4994 C C . ILE A 1 638 ? 8.324 -8.663 -11.079 1.00 93.69 638 ILE A C 1
ATOM 4996 O O . ILE A 1 638 ? 9.157 -9.460 -11.516 1.00 93.69 638 ILE A O 1
ATOM 5000 N N . GLY A 1 639 ? 8.631 -7.389 -10.816 1.00 89.19 639 GLY A N 1
ATOM 5001 C CA . GLY A 1 639 ? 9.994 -6.840 -10.817 1.00 89.19 639 GLY A CA 1
ATOM 5002 C C . GLY A 1 639 ? 10.508 -6.257 -12.143 1.00 89.19 639 GLY A C 1
ATOM 5003 O O . GLY A 1 639 ? 11.684 -5.908 -12.227 1.00 89.19 639 GLY A O 1
ATOM 5004 N N . PHE A 1 640 ? 9.694 -6.192 -13.205 1.00 84.81 640 PHE A N 1
ATOM 5005 C CA . PHE A 1 640 ? 10.167 -5.814 -14.555 1.00 84.81 640 PHE A CA 1
ATOM 5006 C C . PHE A 1 640 ? 10.394 -4.314 -14.767 1.00 84.81 640 PHE A C 1
ATOM 5008 O O . PHE A 1 640 ? 11.118 -3.935 -15.687 1.00 84.81 640 PHE A O 1
ATOM 5015 N N . ALA A 1 641 ? 9.793 -3.478 -13.922 1.00 80.19 641 ALA A N 1
ATOM 5016 C CA . ALA A 1 641 ? 9.989 -2.030 -13.891 1.00 80.19 641 ALA A CA 1
ATOM 5017 C C . ALA A 1 641 ? 10.697 -1.579 -12.597 1.00 80.19 641 ALA A C 1
ATOM 5019 O O . ALA A 1 641 ? 10.573 -0.427 -12.201 1.00 80.19 641 ALA A O 1
ATOM 5020 N N . TYR A 1 642 ? 11.436 -2.493 -11.954 1.00 75.38 642 TYR A N 1
ATOM 5021 C CA . TYR A 1 642 ? 12.169 -2.258 -10.709 1.00 75.38 642 TYR A CA 1
ATOM 5022 C C . TYR A 1 642 ? 13.073 -1.025 -10.806 1.00 75.38 642 TYR A C 1
ATOM 5024 O O . TYR A 1 642 ? 14.009 -0.970 -11.615 1.00 75.38 642 TYR A O 1
ATOM 5032 N N . GLU A 1 643 ? 12.823 -0.061 -9.929 1.00 66.00 643 GLU A N 1
ATOM 5033 C CA . GLU A 1 643 ? 13.660 1.111 -9.765 1.00 66.00 643 GLU A CA 1
ATOM 5034 C C . GLU A 1 643 ? 14.807 0.726 -8.833 1.00 66.00 643 GLU A C 1
ATOM 5036 O O . GLU A 1 643 ? 14.605 0.290 -7.705 1.00 66.00 643 GLU A O 1
ATOM 5041 N N . CYS A 1 644 ? 16.053 0.900 -9.273 1.00 54.47 644 CYS A N 1
ATOM 5042 C CA . CYS A 1 644 ? 17.195 0.719 -8.382 1.00 54.47 644 CYS A CA 1
ATOM 5043 C C . CYS A 1 644 ? 17.609 2.075 -7.790 1.00 54.47 644 CYS A C 1
ATOM 5045 O O . CYS A 1 644 ? 18.506 2.712 -8.356 1.00 54.47 644 CYS A O 1
ATOM 5047 N N . PRO A 1 645 ? 17.019 2.543 -6.668 1.00 44.09 645 PRO A N 1
ATOM 5048 C CA . PRO A 1 645 ? 17.469 3.772 -6.037 1.00 44.09 645 PRO A CA 1
ATOM 5049 C C . PRO A 1 645 ? 18.942 3.636 -5.650 1.00 44.09 645 PRO A C 1
ATOM 5051 O O . PRO A 1 645 ? 19.420 2.571 -5.254 1.00 44.09 645 PRO A O 1
ATOM 5054 N N . TYR A 1 646 ? 19.663 4.750 -5.720 1.00 38.47 646 TYR A N 1
ATOM 5055 C CA . TYR A 1 646 ? 21.110 4.844 -5.498 1.00 38.47 646 TYR A CA 1
ATOM 5056 C C . TYR A 1 646 ? 21.578 4.374 -4.095 1.00 38.47 646 TYR A C 1
ATOM 5058 O O . TYR A 1 646 ? 22.777 4.263 -3.840 1.00 38.47 646 TYR A O 1
ATOM 5066 N N . ALA A 1 647 ? 20.650 4.094 -3.173 1.00 33.78 647 ALA A N 1
ATOM 5067 C CA . ALA A 1 647 ? 20.892 3.894 -1.751 1.00 33.78 647 ALA A CA 1
ATOM 5068 C C . ALA A 1 647 ? 20.782 2.421 -1.285 1.00 33.78 647 ALA A C 1
ATOM 5070 O O . ALA A 1 647 ? 19.696 1.875 -1.122 1.00 33.78 647 ALA A O 1
ATOM 5071 N N . VAL A 1 648 ? 21.939 1.859 -0.917 1.00 36.50 648 VAL A N 1
ATOM 5072 C CA . VAL A 1 648 ? 22.146 0.753 0.046 1.00 36.50 648 VAL A CA 1
ATOM 5073 C C . VAL A 1 648 ? 21.532 -0.630 -0.277 1.00 36.50 648 VAL A C 1
ATOM 5075 O O . VAL A 1 648 ? 20.411 -0.956 0.102 1.00 36.50 648 VAL A O 1
ATOM 5078 N N . ALA A 1 649 ? 22.378 -1.527 -0.797 1.00 41.72 649 ALA A N 1
ATOM 5079 C CA . ALA A 1 649 ? 22.304 -2.986 -0.595 1.00 41.72 649 ALA A CA 1
ATOM 5080 C C . ALA A 1 649 ? 20.994 -3.724 -0.977 1.00 41.72 649 ALA A C 1
ATOM 5082 O O . ALA A 1 649 ? 20.713 -4.799 -0.438 1.00 41.72 649 ALA A O 1
ATOM 5083 N N . LYS A 1 650 ? 20.216 -3.211 -1.940 1.00 50.38 650 LYS A N 1
ATOM 5084 C CA . LYS A 1 650 ? 19.341 -4.062 -2.766 1.00 50.38 650 LYS A CA 1
ATOM 5085 C C . LYS A 1 650 ? 20.157 -4.661 -3.919 1.00 50.38 650 LYS A C 1
ATOM 5087 O O . LYS A 1 650 ? 20.952 -3.962 -4.537 1.00 50.38 650 LYS A O 1
ATOM 5092 N N . HIS A 1 651 ? 19.953 -5.947 -4.200 1.00 57.88 651 HIS A N 1
ATOM 5093 C CA . HIS A 1 651 ? 20.687 -6.683 -5.243 1.00 57.88 651 HIS A CA 1
ATOM 5094 C C . HIS A 1 651 ? 19.828 -6.931 -6.499 1.00 57.88 651 HIS A C 1
ATOM 5096 O O . HIS A 1 651 ? 20.294 -6.773 -7.626 1.00 57.88 651 HIS A O 1
ATOM 5102 N N . ALA A 1 652 ? 18.551 -7.265 -6.305 1.00 67.56 652 ALA A N 1
ATOM 5103 C CA . ALA A 1 652 ? 17.535 -7.418 -7.344 1.00 67.56 652 ALA A CA 1
ATOM 5104 C C . ALA A 1 652 ? 16.131 -7.288 -6.718 1.00 67.56 652 ALA A C 1
ATOM 5106 O O . ALA A 1 652 ? 16.020 -7.427 -5.493 1.00 67.56 652 ALA A O 1
ATOM 5107 N N . PRO A 1 653 ? 15.072 -7.091 -7.525 1.00 77.75 653 PRO A N 1
ATOM 5108 C CA . PRO A 1 653 ? 13.706 -7.393 -7.107 1.00 77.75 653 PRO A CA 1
ATOM 5109 C C . PRO A 1 653 ? 13.532 -8.893 -6.825 1.00 77.75 653 PRO A C 1
ATOM 5111 O O . PRO A 1 653 ? 14.312 -9.737 -7.284 1.00 77.75 653 PRO A O 1
ATOM 5114 N N . ALA A 1 654 ? 12.468 -9.226 -6.104 1.00 88.50 654 ALA A N 1
ATOM 5115 C CA . ALA A 1 654 ? 12.018 -10.592 -5.890 1.00 88.50 654 ALA A CA 1
ATOM 5116 C C . ALA A 1 654 ? 10.496 -10.629 -5.713 1.00 88.50 654 ALA A C 1
ATOM 5118 O O . ALA A 1 654 ? 9.916 -9.690 -5.170 1.00 88.50 654 ALA A O 1
ATOM 5119 N N . ALA A 1 655 ? 9.836 -11.717 -6.119 1.00 94.75 655 ALA A N 1
ATOM 5120 C CA . ALA A 1 655 ? 8.401 -11.856 -5.870 1.00 94.75 655 ALA A CA 1
ATOM 5121 C C . ALA A 1 655 ? 8.119 -11.964 -4.362 1.00 94.75 655 ALA A C 1
ATOM 5123 O O . ALA A 1 655 ? 7.313 -11.205 -3.824 1.00 94.75 655 ALA A O 1
ATOM 5124 N N . VAL A 1 656 ? 8.844 -12.836 -3.655 1.00 95.75 656 VAL A N 1
ATOM 5125 C CA . VAL A 1 656 ? 8.750 -12.968 -2.196 1.00 95.75 656 VAL A CA 1
ATOM 5126 C C . VAL A 1 656 ? 10.138 -12.862 -1.562 1.00 95.75 656 VAL A C 1
ATOM 5128 O O . VAL A 1 656 ? 11.043 -13.626 -1.886 1.00 95.75 656 VAL A O 1
ATOM 5131 N N . HIS A 1 657 ? 10.309 -11.930 -0.628 1.00 92.44 657 HIS A N 1
ATOM 5132 C CA . HIS A 1 657 ? 11.577 -11.617 0.024 1.00 92.44 657 HIS A CA 1
ATOM 5133 C C . HIS A 1 657 ? 11.390 -11.518 1.539 1.00 92.44 657 HIS A C 1
ATOM 5135 O O . HIS A 1 657 ? 10.758 -10.599 2.056 1.00 92.44 657 HIS A O 1
ATOM 5141 N N . ILE A 1 658 ? 11.958 -12.479 2.266 1.00 90.31 658 ILE A N 1
ATOM 5142 C CA . ILE A 1 658 ? 11.759 -12.657 3.704 1.00 90.31 658 ILE A CA 1
ATOM 5143 C C . ILE A 1 658 ? 13.124 -12.647 4.402 1.00 90.31 658 ILE A C 1
ATOM 5145 O O . ILE A 1 6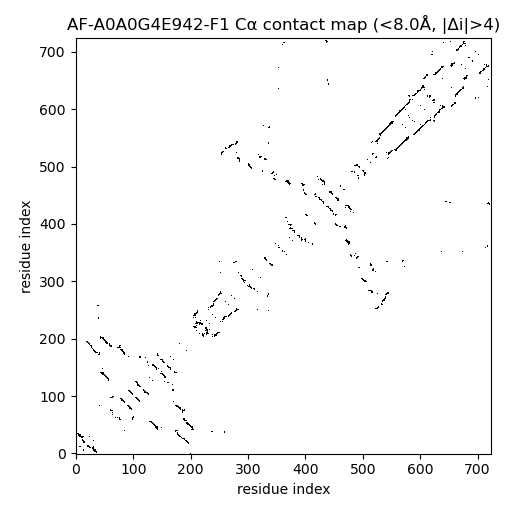58 ? 13.832 -13.651 4.487 1.00 90.31 658 ILE A O 1
ATOM 5149 N N . CYS A 1 659 ? 13.507 -11.472 4.898 1.00 84.88 659 CYS A N 1
ATOM 5150 C CA . CYS A 1 659 ? 14.721 -11.240 5.672 1.00 84.88 659 CYS A CA 1
ATOM 5151 C C . CYS A 1 659 ? 14.432 -11.298 7.182 1.00 84.88 659 CYS A C 1
ATOM 5153 O O . CYS A 1 659 ? 13.737 -10.442 7.735 1.00 84.88 659 CYS A O 1
ATOM 5155 N N . TYR A 1 660 ? 15.059 -12.266 7.851 1.00 81.00 660 TYR A N 1
ATOM 5156 C CA . TYR A 1 660 ? 15.117 -12.444 9.306 1.00 81.00 660 TYR A CA 1
ATOM 5157 C C . TYR A 1 660 ? 13.796 -12.790 10.012 1.00 81.00 660 TYR A C 1
ATOM 5159 O O . TYR A 1 660 ? 13.767 -12.778 11.238 1.00 81.00 660 TYR A O 1
ATOM 5167 N N . ALA A 1 661 ? 12.718 -13.131 9.299 1.00 85.38 661 ALA A N 1
ATOM 5168 C CA . ALA A 1 661 ? 11.486 -13.631 9.922 1.00 85.38 661 ALA A CA 1
ATOM 5169 C C . ALA A 1 661 ? 11.555 -15.144 10.229 1.00 85.38 661 ALA A C 1
ATOM 5171 O O . ALA A 1 661 ? 12.232 -15.901 9.528 1.00 85.38 661 ALA A O 1
ATOM 5172 N N . THR A 1 662 ? 10.841 -15.587 11.270 1.00 83.44 662 THR A N 1
ATOM 5173 C CA . THR A 1 662 ? 10.907 -16.968 11.808 1.00 83.44 662 THR A CA 1
ATOM 5174 C C . THR A 1 662 ? 9.531 -17.626 11.929 1.00 83.44 662 THR A C 1
ATOM 5176 O O . THR A 1 662 ? 8.546 -16.928 12.175 1.00 83.44 662 THR A O 1
ATOM 5179 N N . ASN A 1 663 ? 9.453 -18.958 11.856 1.00 86.88 663 ASN A N 1
ATOM 5180 C CA . ASN A 1 663 ? 8.186 -19.702 11.773 1.00 86.88 663 ASN A CA 1
ATOM 5181 C C . ASN A 1 663 ? 7.293 -19.192 10.621 1.00 86.88 663 ASN A C 1
ATOM 5183 O O . ASN A 1 663 ? 6.179 -18.704 10.828 1.00 86.88 663 ASN A O 1
ATOM 5187 N N . VAL A 1 664 ? 7.832 -19.225 9.404 1.00 91.06 664 VAL A N 1
ATOM 5188 C CA . VAL A 1 664 ? 7.144 -18.840 8.166 1.00 91.06 664 VAL A CA 1
ATOM 5189 C C . VAL A 1 664 ? 6.759 -20.092 7.388 1.00 91.06 664 VAL A C 1
ATOM 5191 O O . VAL A 1 664 ? 7.626 -20.855 6.976 1.00 91.06 664 VAL A O 1
ATOM 5194 N N . THR A 1 665 ? 5.470 -20.293 7.140 1.00 94.88 665 THR A N 1
ATOM 5195 C CA . THR A 1 665 ? 4.971 -21.370 6.275 1.00 94.88 665 THR A CA 1
ATOM 5196 C C . THR A 1 665 ? 4.603 -20.800 4.910 1.00 94.88 665 THR A C 1
ATOM 5198 O O . THR A 1 665 ? 3.737 -19.934 4.820 1.00 94.88 665 THR A O 1
ATOM 5201 N N . PHE A 1 666 ? 5.237 -21.297 3.850 1.00 96.31 666 PHE A N 1
ATOM 5202 C CA . PHE A 1 666 ? 5.005 -20.909 2.460 1.00 96.31 666 PHE A CA 1
ATOM 5203 C C . PHE A 1 666 ? 4.757 -22.176 1.627 1.00 96.31 666 PHE A C 1
ATOM 5205 O O . PHE A 1 666 ? 5.703 -22.866 1.233 1.00 96.31 666 PHE A O 1
ATOM 5212 N N . ILE A 1 667 ? 3.483 -22.531 1.423 1.00 97.00 667 ILE A N 1
ATOM 5213 C CA . ILE A 1 667 ? 3.078 -23.811 0.816 1.00 97.00 667 ILE A CA 1
ATOM 5214 C C . ILE A 1 667 ? 1.958 -23.682 -0.228 1.00 97.00 667 ILE A C 1
ATOM 5216 O O . ILE A 1 667 ? 1.057 -22.858 -0.095 1.00 97.00 667 ILE A O 1
ATOM 5220 N N . TYR A 1 668 ? 1.985 -24.543 -1.251 1.00 98.12 668 TYR A N 1
ATOM 5221 C CA . TYR A 1 668 ? 1.013 -24.569 -2.362 1.00 98.12 668 TYR A CA 1
ATOM 5222 C C . TYR A 1 668 ? 0.869 -23.259 -3.158 1.00 98.12 668 TYR A C 1
ATOM 5224 O O . TYR A 1 668 ? -0.111 -23.081 -3.875 1.00 98.12 668 TYR A O 1
ATOM 5232 N N . ASN A 1 669 ? 1.818 -22.330 -3.052 1.00 98.56 669 ASN A N 1
ATOM 5233 C CA . ASN A 1 669 ? 1.797 -21.094 -3.832 1.00 98.56 669 ASN A CA 1
ATOM 5234 C C . ASN A 1 669 ? 2.354 -21.338 -5.244 1.00 98.56 669 ASN A C 1
ATOM 5236 O O . ASN A 1 669 ? 3.209 -22.207 -5.429 1.00 98.56 669 ASN A O 1
ATOM 5240 N N . THR A 1 670 ? 1.903 -20.555 -6.222 1.00 98.38 670 THR A N 1
ATOM 5241 C CA . THR A 1 670 ? 2.491 -20.500 -7.570 1.00 98.38 670 THR A CA 1
ATOM 5242 C C . THR A 1 670 ? 3.253 -19.192 -7.735 1.00 98.38 670 THR A C 1
ATOM 5244 O O . THR A 1 670 ? 2.713 -18.132 -7.431 1.00 98.38 670 THR A O 1
ATOM 5247 N N . ILE A 1 671 ? 4.497 -19.267 -8.206 1.00 96.94 671 ILE A N 1
ATOM 5248 C CA . ILE A 1 671 ? 5.304 -18.111 -8.602 1.00 96.94 671 ILE A CA 1
ATOM 5249 C C . ILE A 1 671 ? 5.756 -18.326 -10.047 1.00 96.94 671 ILE A C 1
ATOM 5251 O O . ILE A 1 671 ? 6.432 -19.311 -10.350 1.00 96.94 671 ILE A O 1
ATOM 5255 N N . GLU A 1 672 ? 5.401 -17.407 -10.936 1.00 93.19 672 GLU A N 1
ATOM 5256 C CA . GLU A 1 672 ? 5.832 -17.416 -12.335 1.00 93.19 672 GLU A CA 1
ATOM 5257 C C . GLU A 1 672 ? 6.090 -15.998 -12.848 1.00 93.19 672 GLU A C 1
ATOM 5259 O O . GLU A 1 672 ? 5.664 -15.030 -12.230 1.00 93.19 672 GLU A O 1
ATOM 5264 N N . ILE A 1 673 ? 6.787 -15.856 -13.976 1.00 90.75 673 ILE A N 1
ATOM 5265 C CA . ILE A 1 673 ? 6.980 -14.576 -14.677 1.00 90.75 673 ILE A CA 1
ATOM 5266 C C . ILE A 1 673 ? 7.571 -13.519 -13.725 1.00 90.75 673 ILE A C 1
ATOM 5268 O O . ILE A 1 673 ? 6.923 -12.540 -13.342 1.00 90.75 673 ILE A O 1
ATOM 5272 N N . VAL A 1 674 ? 8.809 -13.751 -13.285 1.00 90.75 674 VAL A N 1
ATOM 5273 C CA . VAL A 1 674 ? 9.523 -12.887 -12.332 1.00 90.75 674 VAL A CA 1
ATOM 5274 C C . VAL A 1 674 ? 10.838 -12.416 -12.938 1.00 90.75 674 VAL A C 1
ATOM 5276 O O . VAL A 1 674 ? 11.663 -13.216 -13.378 1.00 90.75 674 VAL A O 1
ATOM 5279 N N . ALA A 1 675 ? 11.057 -11.105 -12.932 1.00 87.38 675 ALA A N 1
ATOM 5280 C CA . ALA A 1 675 ? 12.263 -10.487 -13.467 1.00 87.38 675 ALA A CA 1
ATOM 5281 C C . ALA A 1 675 ? 13.507 -10.853 -12.634 1.00 87.38 675 ALA A C 1
ATOM 5283 O O . ALA A 1 675 ? 14.550 -11.216 -13.175 1.00 87.38 675 ALA A O 1
ATOM 5284 N N . GLY A 1 676 ? 13.380 -10.782 -11.307 1.00 86.75 676 GLY A N 1
ATOM 5285 C CA . GLY A 1 676 ? 14.386 -11.224 -10.341 1.00 86.75 676 GLY A CA 1
ATOM 5286 C C . GLY A 1 676 ? 14.021 -12.550 -9.671 1.00 86.75 676 GLY A C 1
ATOM 5287 O O . GLY A 1 676 ? 13.424 -13.431 -10.286 1.00 86.75 676 GLY A O 1
ATOM 5288 N N . TYR A 1 677 ? 14.376 -12.697 -8.396 1.00 88.88 677 TYR A N 1
ATOM 5289 C CA . TYR A 1 677 ? 14.234 -13.960 -7.668 1.00 88.88 677 TYR A CA 1
ATOM 5290 C C . TYR A 1 677 ? 12.769 -14.320 -7.374 1.00 88.88 677 TYR A C 1
ATOM 5292 O O . TYR A 1 677 ? 11.994 -13.481 -6.923 1.00 88.88 677 TYR A O 1
ATOM 5300 N N . ALA A 1 678 ? 12.390 -15.591 -7.527 1.00 92.44 678 ALA A N 1
ATOM 5301 C CA . ALA A 1 678 ? 11.065 -16.054 -7.105 1.00 92.44 678 ALA A CA 1
ATOM 5302 C C . ALA A 1 678 ? 10.871 -15.935 -5.578 1.00 92.44 678 ALA A C 1
ATOM 5304 O O . ALA A 1 678 ? 9.910 -15.325 -5.111 1.00 92.44 678 ALA A O 1
ATOM 5305 N N . LEU A 1 679 ? 11.803 -16.492 -4.799 1.00 92.50 679 LEU A N 1
ATOM 5306 C CA . LEU A 1 679 ? 11.734 -16.539 -3.339 1.00 92.50 679 LEU A CA 1
ATOM 5307 C C . LEU A 1 679 ? 13.126 -16.356 -2.716 1.00 92.50 679 LEU A C 1
ATOM 5309 O O . LEU A 1 679 ? 14.029 -17.153 -2.961 1.00 92.50 679 LEU A O 1
ATOM 5313 N N . ILE A 1 680 ? 13.278 -15.342 -1.862 1.00 88.25 680 ILE A N 1
ATOM 5314 C CA . ILE A 1 680 ? 14.446 -15.130 -0.998 1.00 88.25 680 ILE A CA 1
ATOM 5315 C C . ILE A 1 680 ? 14.022 -15.366 0.453 1.00 88.25 680 ILE A C 1
ATOM 5317 O O . ILE A 1 680 ? 13.136 -14.676 0.957 1.00 88.25 680 ILE A O 1
ATOM 5321 N N . ILE A 1 681 ? 14.707 -16.267 1.162 1.00 85.00 681 ILE A N 1
ATOM 5322 C CA . ILE A 1 681 ? 14.627 -16.380 2.626 1.00 85.00 681 ILE A CA 1
ATOM 5323 C C . ILE A 1 681 ? 16.043 -16.258 3.196 1.00 85.00 681 ILE A C 1
ATOM 5325 O O . ILE A 1 681 ? 16.882 -17.129 2.974 1.00 85.00 681 ILE A O 1
ATOM 5329 N N . ARG A 1 682 ? 16.322 -15.175 3.934 1.00 78.38 682 ARG A N 1
ATOM 5330 C CA . ARG A 1 682 ? 17.633 -14.908 4.557 1.00 78.38 682 ARG A CA 1
ATOM 5331 C C . ARG A 1 682 ? 17.507 -14.934 6.079 1.00 78.38 682 ARG A C 1
ATOM 5333 O O . ARG A 1 682 ? 16.740 -14.164 6.648 1.00 78.38 682 ARG A O 1
ATOM 5340 N N . TYR A 1 683 ? 18.300 -15.782 6.733 1.00 66.44 683 TYR A N 1
ATOM 5341 C CA . TYR A 1 683 ? 18.283 -15.975 8.192 1.00 66.44 683 TYR A CA 1
ATOM 5342 C C . TYR A 1 683 ? 19.410 -15.259 8.957 1.00 66.44 683 TYR A C 1
ATOM 5344 O O . TYR A 1 683 ? 19.326 -15.147 10.180 1.00 66.44 683 TYR A O 1
ATOM 5352 N N . GLY A 1 684 ? 20.456 -14.796 8.267 1.00 56.53 684 GLY A N 1
ATOM 5353 C CA . GLY A 1 684 ? 21.653 -14.193 8.858 1.00 56.53 684 GLY A CA 1
ATOM 5354 C C . GLY A 1 684 ? 22.357 -13.246 7.882 1.00 56.53 684 GLY A C 1
ATOM 5355 O O . GLY A 1 684 ? 22.129 -13.314 6.671 1.00 56.53 684 GLY A O 1
ATOM 5356 N N . LEU A 1 685 ? 23.200 -12.361 8.416 1.00 51.34 685 LEU A N 1
ATOM 5357 C CA . LEU A 1 685 ? 24.228 -11.671 7.633 1.00 51.34 685 LEU A CA 1
ATOM 5358 C C . LEU A 1 685 ? 25.322 -12.691 7.252 1.00 51.34 685 LEU A C 1
ATOM 5360 O O . LEU A 1 685 ? 25.453 -13.731 7.899 1.00 51.34 685 LEU A O 1
ATOM 5364 N N . HIS A 1 686 ? 26.067 -12.448 6.172 1.00 42.12 686 HIS A N 1
ATOM 5365 C CA . HIS A 1 686 ? 27.019 -13.433 5.644 1.00 42.12 686 HIS A CA 1
ATOM 5366 C C . HIS A 1 686 ? 28.371 -13.377 6.375 1.00 42.12 686 HIS A C 1
ATOM 5368 O O . HIS A 1 686 ? 28.919 -12.303 6.600 1.00 42.12 686 HIS A O 1
ATOM 5374 N N . GLY A 1 687 ? 28.959 -14.542 6.663 1.00 52.00 687 GLY A N 1
ATOM 5375 C CA . GLY A 1 687 ? 30.322 -14.640 7.196 1.00 52.00 687 GLY A CA 1
ATOM 5376 C C . GLY A 1 687 ? 30.472 -14.010 8.584 1.00 52.00 687 GLY A C 1
ATOM 5377 O O . GLY A 1 687 ? 29.692 -14.309 9.484 1.00 52.00 687 GLY A O 1
ATOM 5378 N N . ASN A 1 688 ? 31.479 -13.150 8.751 1.00 49.72 688 ASN A N 1
ATOM 5379 C CA . ASN A 1 688 ? 31.838 -12.536 10.037 1.00 49.72 688 ASN A CA 1
ATOM 5380 C C . ASN A 1 688 ? 30.741 -11.628 10.623 1.00 49.72 688 ASN A C 1
ATOM 5382 O O . ASN A 1 688 ? 30.744 -11.380 11.825 1.00 49.72 688 ASN A O 1
ATOM 5386 N N . ASP A 1 689 ? 29.804 -11.162 9.794 1.00 43.12 689 ASP A N 1
ATOM 5387 C CA . ASP A 1 689 ? 28.679 -10.322 10.218 1.00 43.12 689 ASP A CA 1
ATOM 5388 C C . ASP A 1 689 ? 27.539 -11.140 10.861 1.00 43.12 689 ASP A C 1
ATOM 5390 O O . ASP A 1 689 ? 26.583 -10.577 11.400 1.00 43.12 689 ASP A O 1
ATOM 5394 N N . ALA A 1 690 ? 27.590 -12.477 10.782 1.00 53.03 690 ALA A N 1
ATOM 5395 C CA . ALA A 1 690 ? 26.575 -13.348 11.358 1.00 53.03 690 ALA A CA 1
ATOM 5396 C C . ALA A 1 690 ? 26.532 -13.190 12.886 1.00 53.03 690 ALA A C 1
ATOM 5398 O O . ALA A 1 690 ? 27.477 -13.552 13.586 1.00 53.03 690 ALA A O 1
ATOM 5399 N N . ILE A 1 691 ? 25.411 -12.690 13.417 1.00 54.88 691 ILE A N 1
ATOM 5400 C CA . ILE A 1 691 ? 25.224 -12.547 14.864 1.00 54.88 691 ILE A CA 1
ATOM 5401 C C . ILE A 1 691 ? 25.166 -13.947 15.487 1.00 54.88 691 ILE A C 1
ATOM 5403 O O . ILE A 1 691 ? 24.156 -14.648 15.396 1.00 54.88 691 ILE A O 1
ATOM 5407 N N . VAL A 1 692 ? 26.270 -14.362 16.109 1.00 56.19 692 VAL A N 1
ATOM 5408 C CA . VAL A 1 692 ? 26.362 -15.615 16.858 1.00 56.19 692 VAL A CA 1
ATOM 5409 C C . VAL A 1 692 ? 25.696 -15.421 18.215 1.00 56.19 692 VAL A C 1
ATOM 5411 O O . VAL A 1 692 ? 26.158 -14.639 19.042 1.00 56.19 692 VAL A O 1
ATOM 5414 N N . TYR A 1 693 ? 24.627 -16.172 18.456 1.00 59.31 693 TYR A N 1
ATOM 5415 C CA . TYR A 1 693 ? 23.921 -16.208 19.731 1.00 59.31 693 TYR A CA 1
ATOM 5416 C C . TYR A 1 693 ? 24.299 -17.496 20.488 1.00 59.31 693 TYR A C 1
ATOM 5418 O O . TYR A 1 693 ? 23.683 -18.538 20.251 1.00 59.31 693 TYR A O 1
ATOM 5426 N N . PRO A 1 694 ? 25.302 -17.475 21.387 1.00 55.62 694 PRO A N 1
ATOM 5427 C CA . PRO A 1 694 ? 25.916 -18.696 21.927 1.00 55.62 694 PRO A CA 1
ATOM 5428 C C . PRO A 1 694 ? 24.989 -19.555 22.805 1.00 55.62 694 PRO A C 1
ATOM 5430 O O . PRO A 1 694 ? 25.290 -20.721 23.043 1.00 55.62 694 PRO A O 1
ATOM 5433 N N . ASN A 1 695 ? 23.866 -19.000 23.271 1.00 59.78 695 ASN A N 1
ATOM 5434 C CA . ASN A 1 695 ? 22.959 -19.645 24.227 1.00 59.78 695 ASN A CA 1
ATOM 5435 C C . ASN A 1 695 ? 21.675 -20.215 23.584 1.00 59.78 695 ASN A C 1
ATOM 5437 O O . ASN A 1 695 ? 20.867 -20.839 24.275 1.00 59.78 695 ASN A O 1
ATOM 5441 N N . ILE A 1 696 ? 21.454 -20.005 22.280 1.00 55.34 696 ILE A N 1
ATOM 5442 C CA . ILE A 1 696 ? 20.214 -20.410 21.601 1.00 55.34 696 ILE A CA 1
ATOM 5443 C C . ILE A 1 696 ? 20.277 -21.888 21.192 1.00 55.34 696 ILE A C 1
ATOM 5445 O O . ILE A 1 696 ? 21.185 -22.323 20.488 1.00 55.34 696 ILE A O 1
ATOM 5449 N N . LYS A 1 697 ? 19.258 -22.667 21.577 1.00 55.19 697 LYS A N 1
ATOM 5450 C CA . LYS A 1 697 ? 19.058 -24.040 21.081 1.00 55.19 697 LYS A CA 1
ATOM 5451 C C . LYS A 1 697 ? 18.628 -24.018 19.613 1.00 55.19 697 LYS A C 1
ATOM 5453 O O . LYS A 1 697 ? 17.760 -23.229 19.259 1.00 55.19 697 LYS A O 1
ATOM 5458 N N . ALA A 1 698 ? 19.114 -24.954 18.797 1.00 54.84 698 ALA A N 1
ATOM 5459 C CA . ALA A 1 698 ? 18.771 -25.027 17.369 1.00 54.84 698 ALA A CA 1
ATOM 5460 C C . ALA A 1 698 ? 17.249 -25.012 17.088 1.00 54.84 698 ALA A C 1
ATOM 5462 O O . ALA A 1 698 ? 16.790 -24.324 16.181 1.00 54.84 698 ALA A O 1
ATOM 5463 N N . SER A 1 699 ? 16.449 -25.688 17.924 1.00 48.66 699 SER A N 1
ATOM 5464 C CA . SER A 1 699 ? 14.979 -25.715 17.833 1.00 48.66 699 SER A CA 1
ATOM 5465 C C . SER A 1 699 ? 14.291 -24.367 18.099 1.00 48.66 699 SER A C 1
ATOM 5467 O O . SER A 1 699 ? 13.119 -24.199 17.778 1.00 48.66 699 SER A O 1
ATOM 5469 N N . ALA A 1 700 ? 14.987 -23.405 18.706 1.00 48.41 700 ALA A N 1
ATOM 5470 C CA . ALA A 1 700 ? 14.482 -22.058 18.961 1.00 48.41 700 ALA A CA 1
ATOM 5471 C C . ALA A 1 700 ? 14.746 -21.093 17.786 1.00 48.41 700 ALA A C 1
ATOM 5473 O O . ALA A 1 700 ? 14.335 -19.935 17.824 1.00 48.41 700 ALA A O 1
ATOM 5474 N N . HIS A 1 701 ? 15.382 -21.554 16.700 1.00 55.22 701 HIS A N 1
ATOM 5475 C CA . HIS A 1 701 ? 15.533 -20.739 15.493 1.00 55.22 701 HIS A CA 1
ATOM 5476 C C . HIS A 1 701 ? 14.216 -20.518 14.727 1.00 55.22 701 HIS A C 1
ATOM 5478 O O . HIS A 1 701 ? 14.137 -19.537 13.981 1.00 55.22 701 HIS A O 1
ATOM 5484 N N . GLY A 1 702 ? 13.200 -21.361 14.952 1.00 59.03 702 GLY A N 1
ATOM 5485 C CA . GLY A 1 702 ? 11.860 -21.255 14.370 1.00 59.03 702 GLY A CA 1
ATOM 5486 C C . GLY A 1 702 ? 11.825 -21.634 12.891 1.00 59.03 702 GLY A C 1
ATOM 5487 O O . GLY A 1 702 ? 12.117 -20.799 12.035 1.00 59.03 702 GLY A O 1
ATOM 5488 N N . ASP A 1 703 ? 11.434 -22.875 12.605 1.00 70.25 703 ASP A N 1
ATOM 5489 C CA . ASP A 1 703 ? 11.493 -23.475 11.269 1.00 70.25 703 ASP A CA 1
ATOM 5490 C C . ASP A 1 703 ? 10.625 -22.722 10.246 1.00 70.25 703 ASP A C 1
ATOM 5492 O O . ASP A 1 703 ? 9.410 -22.611 10.417 1.00 70.25 703 ASP A O 1
ATOM 5496 N N . ASN A 1 704 ? 11.221 -22.233 9.151 1.00 84.56 704 ASN A N 1
ATOM 5497 C CA . ASN A 1 704 ? 10.443 -21.784 7.993 1.00 84.56 704 ASN A CA 1
ATOM 5498 C C . ASN A 1 704 ? 10.233 -22.965 7.032 1.00 84.56 704 ASN A C 1
ATOM 5500 O O . ASN A 1 704 ? 11.195 -23.528 6.508 1.00 84.56 704 ASN A O 1
ATOM 5504 N N . LEU A 1 705 ? 8.973 -23.320 6.782 1.00 87.88 705 LEU A N 1
ATOM 5505 C CA . LEU A 1 705 ? 8.563 -24.406 5.896 1.00 87.88 705 LEU A CA 1
ATOM 5506 C C . LEU A 1 705 ? 8.269 -23.870 4.491 1.00 87.88 705 LEU A C 1
ATOM 5508 O O . LEU A 1 705 ? 7.261 -23.197 4.284 1.00 87.88 705 LEU A O 1
ATOM 5512 N N . VAL A 1 706 ? 9.098 -24.239 3.513 1.00 91.69 706 VAL A N 1
ATOM 5513 C CA . VAL A 1 706 ? 8.829 -24.034 2.081 1.00 91.69 706 VAL A CA 1
ATOM 5514 C C . VAL A 1 706 ? 8.582 -25.397 1.441 1.00 91.69 706 VAL A C 1
ATOM 5516 O O . VAL A 1 706 ? 9.497 -26.213 1.368 1.00 91.69 706 VAL A O 1
ATOM 5519 N N . ALA A 1 707 ? 7.352 -25.679 1.003 1.00 91.75 707 ALA A N 1
ATOM 5520 C CA . ALA A 1 707 ? 7.004 -26.995 0.456 1.00 91.75 707 ALA A CA 1
ATOM 5521 C C . ALA A 1 707 ? 5.827 -26.956 -0.529 1.00 91.75 707 ALA A C 1
ATOM 5523 O O . ALA A 1 707 ? 4.861 -26.227 -0.331 1.00 91.75 707 ALA A O 1
ATOM 5524 N N . ARG A 1 708 ? 5.863 -27.822 -1.553 1.00 95.31 708 ARG A N 1
ATOM 5525 C CA . ARG A 1 708 ? 4.757 -28.032 -2.515 1.00 95.31 708 ARG A CA 1
ATOM 5526 C C . ARG A 1 708 ? 4.327 -26.767 -3.282 1.00 95.31 708 ARG A C 1
ATOM 5528 O O . ARG A 1 708 ? 3.181 -26.678 -3.703 1.00 95.31 708 ARG A O 1
ATOM 5535 N N . ASN A 1 709 ? 5.222 -25.793 -3.438 1.00 96.00 709 ASN A N 1
ATOM 5536 C CA . ASN A 1 709 ? 5.000 -24.617 -4.284 1.00 96.00 709 ASN A CA 1
ATOM 5537 C C . ASN A 1 709 ? 5.371 -24.942 -5.737 1.00 96.00 709 ASN A C 1
ATOM 5539 O O . ASN A 1 709 ? 6.283 -25.738 -5.964 1.00 96.00 709 ASN A O 1
ATOM 5543 N N . ASN A 1 710 ? 4.708 -24.301 -6.696 1.00 96.50 710 ASN A N 1
ATOM 5544 C CA . ASN A 1 710 ? 5.125 -24.284 -8.095 1.00 96.50 710 ASN A CA 1
ATOM 5545 C C . ASN A 1 710 ? 5.966 -23.023 -8.339 1.00 96.50 710 ASN A C 1
ATOM 5547 O O . ASN A 1 710 ? 5.525 -21.926 -7.997 1.00 96.50 710 ASN A O 1
ATOM 5551 N N . ILE A 1 711 ? 7.167 -23.166 -8.899 1.00 93.44 711 ILE A N 1
ATOM 5552 C CA . ILE A 1 711 ? 8.042 -22.040 -9.246 1.00 93.44 711 ILE A CA 1
ATOM 5553 C C . ILE A 1 711 ? 8.539 -22.254 -10.675 1.00 93.44 711 ILE A C 1
ATOM 5555 O O . ILE A 1 711 ? 9.111 -23.294 -10.986 1.00 93.44 711 ILE A O 1
ATOM 5559 N N . SER A 1 712 ? 8.320 -21.271 -11.545 1.00 89.56 712 SER A N 1
ATOM 5560 C CA . SER A 1 712 ? 8.778 -21.289 -12.938 1.00 89.56 712 SER A CA 1
ATOM 5561 C C . SER A 1 712 ? 9.115 -19.875 -13.419 1.00 89.56 712 SER A C 1
ATOM 5563 O O . SER A 1 712 ? 8.866 -18.911 -12.696 1.00 89.56 712 SER A O 1
ATOM 5565 N N . ARG A 1 713 ? 9.672 -19.739 -14.634 1.00 87.69 713 ARG A N 1
ATOM 5566 C CA . ARG A 1 713 ? 9.750 -18.461 -15.382 1.00 87.69 713 ARG A CA 1
ATOM 5567 C C . ARG A 1 713 ? 10.269 -17.281 -14.532 1.00 87.69 713 ARG A C 1
ATOM 5569 O O . ARG A 1 713 ? 9.723 -16.184 -14.565 1.00 87.69 713 ARG A O 1
ATOM 5576 N N . ALA A 1 714 ? 11.291 -17.532 -13.717 1.00 87.75 714 ALA A N 1
ATOM 5577 C CA . ALA A 1 714 ? 11.866 -16.569 -12.780 1.00 87.75 714 ALA A CA 1
ATOM 5578 C C . ALA A 1 714 ? 13.293 -16.181 -13.184 1.00 87.75 714 ALA A C 1
ATOM 5580 O O . ALA A 1 714 ? 13.943 -16.890 -13.953 1.00 87.75 714 ALA A O 1
ATOM 5581 N N . CYS A 1 715 ? 13.783 -15.075 -12.624 1.00 84.69 715 CYS A N 1
ATOM 5582 C CA . CYS A 1 715 ? 15.105 -14.505 -12.886 1.00 84.69 715 CYS A CA 1
ATOM 5583 C C . CYS A 1 715 ? 15.317 -14.112 -14.357 1.00 84.69 715 CYS A C 1
ATOM 5585 O O . CYS A 1 715 ? 16.432 -14.133 -14.871 1.00 84.69 715 CYS A O 1
ATOM 5587 N N . LEU A 1 716 ? 14.239 -13.709 -15.033 1.00 84.00 716 LEU A N 1
ATOM 5588 C CA . LEU A 1 716 ? 14.229 -13.405 -16.466 1.00 84.00 716 LEU A CA 1
ATOM 5589 C C . LEU A 1 716 ? 15.122 -12.202 -16.847 1.00 84.00 716 LEU A C 1
ATOM 5591 O O . LEU A 1 716 ? 15.502 -12.074 -18.009 1.00 84.00 716 LEU A O 1
ATOM 5595 N N . ILE A 1 717 ? 15.507 -11.353 -15.880 1.00 81.19 717 ILE A N 1
ATOM 5596 C CA . ILE A 1 717 ? 16.478 -10.254 -16.060 1.00 81.19 717 ILE A CA 1
ATOM 5597 C C . ILE A 1 717 ? 17.729 -10.373 -15.166 1.00 81.19 717 ILE A C 1
ATOM 5599 O O . ILE A 1 717 ? 18.493 -9.409 -15.057 1.00 81.19 717 ILE A O 1
ATOM 5603 N N . LYS A 1 718 ? 17.936 -11.516 -14.486 1.00 79.25 718 LYS A N 1
ATOM 5604 C CA . LYS A 1 718 ? 18.944 -11.671 -13.419 1.00 79.25 718 LYS A CA 1
ATOM 5605 C C . LYS A 1 718 ? 19.680 -13.014 -13.424 1.00 79.25 718 LYS A C 1
ATOM 5607 O O . LYS A 1 718 ? 19.085 -14.075 -13.564 1.00 79.25 718 LYS A O 1
ATOM 5612 N N . ALA A 1 719 ? 20.979 -12.957 -13.150 1.00 76.62 719 ALA A N 1
ATOM 5613 C CA . ALA A 1 719 ? 21.828 -14.117 -12.882 1.00 76.62 719 ALA A CA 1
ATOM 5614 C C . ALA A 1 719 ? 21.975 -14.430 -11.373 1.00 76.62 719 ALA A C 1
ATOM 5616 O O . ALA A 1 719 ? 21.278 -13.856 -10.540 1.00 76.62 719 ALA A O 1
ATOM 5617 N N . ASP A 1 720 ? 22.886 -15.358 -11.040 1.00 75.81 720 ASP A N 1
ATOM 5618 C CA . ASP A 1 720 ? 23.164 -15.904 -9.688 1.00 75.81 720 ASP A CA 1
ATOM 5619 C C . ASP A 1 720 ? 21.931 -16.480 -8.964 1.00 75.81 720 ASP A C 1
ATOM 5621 O O . ASP A 1 720 ? 21.789 -16.448 -7.741 1.00 75.81 720 ASP A O 1
ATOM 5625 N N . ALA A 1 721 ? 21.002 -17.023 -9.749 1.00 76.00 721 ALA A N 1
ATOM 5626 C CA . ALA A 1 721 ? 19.789 -17.648 -9.257 1.00 76.00 721 ALA A CA 1
ATOM 5627 C C . ALA A 1 721 ? 19.932 -19.165 -9.103 1.00 76.00 721 ALA A C 1
ATOM 5629 O O . ALA A 1 721 ? 20.406 -19.861 -10.006 1.00 76.00 721 ALA A O 1
ATOM 5630 N N . GLY A 1 722 ? 19.419 -19.694 -7.991 1.00 63.69 722 GLY A N 1
ATOM 5631 C CA . GLY A 1 722 ? 19.210 -21.129 -7.836 1.00 63.69 722 GLY A CA 1
ATOM 5632 C C . GLY A 1 722 ? 18.171 -21.637 -8.837 1.00 63.69 722 GLY A C 1
ATOM 5633 O O . GLY A 1 722 ? 17.040 -21.155 -8.854 1.00 63.69 722 GLY A O 1
ATOM 5634 N N . ARG A 1 723 ? 18.551 -22.628 -9.650 1.00 52.06 723 ARG A N 1
ATOM 5635 C CA . ARG A 1 723 ? 17.605 -23.430 -10.436 1.00 52.06 723 ARG A CA 1
ATOM 5636 C C . ARG A 1 723 ? 17.031 -24.522 -9.531 1.00 52.06 723 ARG A C 1
ATOM 5638 O O . ARG A 1 723 ? 17.805 -25.247 -8.907 1.00 52.06 723 ARG A O 1
ATOM 5645 N N . THR A 1 724 ? 15.706 -24.603 -9.464 1.00 39.28 724 THR A N 1
ATOM 5646 C CA . THR A 1 724 ? 14.936 -25.674 -8.806 1.00 39.28 724 THR A CA 1
ATOM 5647 C C . THR A 1 724 ? 14.540 -26.739 -9.813 1.00 39.28 724 THR A C 1
ATOM 5649 O O . THR A 1 724 ? 14.001 -26.318 -10.861 1.00 39.28 724 THR A O 1
#

Organism: Vitrella brassicaformis (strain CCMP3155) (NCBI:txid1169540)

Solvent-accessible surface area (backbone atoms only — not comparable to full-atom values): 36652 Å² total; per-residue (Å²): 131,73,82,76,68,41,80,47,66,53,89,23,44,69,52,76,56,101,79,30,35,41,37,38,57,38,68,76,22,33,27,32,31,38,42,72,38,49,82,27,19,56,64,85,42,67,60,33,31,42,38,34,30,33,26,68,52,51,38,42,42,44,66,28,55,96,87,49,55,75,68,38,44,42,31,18,14,38,40,41,33,39,35,20,27,46,91,91,58,46,61,48,39,34,38,31,42,35,17,38,67,86,65,50,45,28,36,33,53,31,33,40,40,96,85,73,42,81,46,73,53,103,64,66,36,83,51,87,72,84,79,60,70,44,42,38,36,41,36,37,47,44,46,41,101,86,43,64,50,48,40,33,34,26,53,75,77,47,77,68,45,75,47,48,33,72,81,55,70,52,73,73,49,52,46,16,32,46,30,47,43,34,30,90,36,16,59,62,27,36,59,33,40,42,35,64,42,79,47,64,52,61,76,83,61,55,45,32,24,29,28,74,87,80,30,37,77,88,44,78,9,72,38,82,92,34,9,14,31,39,63,46,57,48,30,37,64,41,42,59,40,13,35,34,42,32,42,72,31,76,37,54,42,35,34,67,55,28,41,48,25,41,94,99,21,39,26,36,41,37,30,73,35,29,79,39,10,14,40,26,25,47,45,45,48,58,33,40,64,75,41,81,47,88,45,93,88,49,54,96,45,26,30,34,27,47,69,89,51,66,47,91,84,61,80,76,57,78,75,84,37,61,73,61,72,59,93,37,39,22,34,36,90,44,38,56,41,67,78,42,69,39,39,75,15,19,47,60,60,89,75,69,66,72,78,45,78,92,55,30,85,48,48,54,46,57,27,32,68,25,37,8,3,73,34,71,46,101,60,81,59,37,103,85,58,62,65,60,71,43,61,93,19,50,13,42,37,28,43,15,21,74,75,74,64,79,83,57,54,91,75,33,60,92,67,38,49,50,70,51,76,92,43,60,69,17,38,35,40,41,33,17,32,72,67,38,46,46,59,46,63,37,42,26,64,41,63,41,44,88,74,6,34,37,32,43,62,65,73,40,54,65,81,48,97,87,40,51,17,29,18,45,62,16,31,30,40,38,29,68,46,73,93,32,51,77,52,74,40,21,26,45,57,42,67,91,74,38,35,43,34,35,27,51,46,89,93,60,52,49,81,30,26,35,36,22,43,63,21,82,85,30,26,41,34,34,58,40,71,41,38,18,21,37,36,39,32,18,31,17,39,16,33,14,50,29,37,33,37,30,70,76,38,64,66,59,50,26,36,51,29,38,39,34,43,28,35,37,28,46,20,38,25,33,30,39,42,30,28,37,58,37,86,91,51,62,85,61,38,28,29,48,37,39,39,33,50,27,39,32,35,50,18,26,29,24,40,33,38,36,42,16,86,69,48,50,40,90,88,62,35,46,29,24,30,30,41,36,39,38,36,49,27,40,37,35,48,24,18,79,67,49,78,53,71,95,72,78,93,77,65,68,38,25,39,32,33,39,34,33,59,21,31,34,40,42,29,50,27,39,35,36,46,19,23,17,43,57,72,46,78,41,83,66,52,74,74,92,65,36,84,81,63,93,84,60,56,80,85,40,56,38,73,64,46,76,47,78,53,49,79,47,64,46,28,29,64,36,44,96,67,87,86,130

InterPro domains:
  IPR011050 Pectin lyase fold/virulence factor [SSF51126] (225-712)
  IPR012334 Pectin lyase fold [G3DSA:2.160.20.10] (207-316)

Foldseek 3Di:
DAQDWDWDWDPWDWDAPPQKIKTWDAAQIKTWTKPFQFLLFAAQDFKKKKKFWKDPLQKPFDADEPPHPDQNLLARKWQFKWWQFPPVGGTAKTKIWHAHPVRFIWIWIWGADPVRDIDTDPDIFGDDNDRGTWIKMWMDTQDDPVQPAWTWIDINNRTRDTGTCVVVVRDRGRTRMMMGTTRSGHSPMGGMMMINDIHMGGDDQQEFEEDLPQEDLPFSRSDVNHHHNAVQSVLSNWGFNYAYEYEQDAHEFAHDRRYFYDVVGGYEYAYPFAQRFAYEQWFQLVQWDKDFDDDVQQPRQKIKTQQVDGDPPSPHDDDFADLDAFLFWAQAPTHQDRPATQAFQWVVDDDALVPPVVCSLQVLLQFAFFCFFQAHFPDDQDDPPPVCSFVVGFFFWKTADDPPPPVNPPPHDPDALLRDDFQQQWKKWKQAPPFLFAIAIFRWHGRDSVRRMTTTDGTDAPPDPVHGRITGGITMMIGADPVSQNDASYWHADSPRSMIIHSHDPPGDSRRIITHGPPPNGLERYECQLHESYEYYRHEYERHQEDEDDDAEQPRAYYQYEYELHEQEHYQEQYYAHYEQDLVCNVQARENYEYYNYEYYQHQAEHAAHEQDNAARLPQRATSYEHYYAYQYEYANYHPNPHDPPDDDDRGGEHHAHYQYAQAEHANYEYAHELAYDYHHHNADPDPRGPDRPPYDPPSNHDYHDDHYHYYHYNSSHDPYDDD

Sequence (724 aa):
MTRAWRGRRKKGELTIEDGGATISPSPNEHAYFDLDHDLAGMPDVEQAALAATIDLSQLQLPPVPEHKWSPHIKDNGFELLRVHGPPSNGRVASLVPYRKESGSLVMILTYNSDEGHIKELDTAIDLPDDGQPHDYIVGFPMKGKDGDGDVFVCVDGDLKLTASLSKMNLTTTDVSVVRLGFVTWGANVGGSLLINKMLMYVPSLPDVYVDDKTGADTNDGATPQTALASVVRAAEVARPGTTVHIAKGIYRGALKLRSFGQPGKPIKFVGEGRDATAIVGSIRADSLTWTLHKDTCAGDNLYKADVTKLKAGSGYVGTWSVTKAPHFVCESKAPGKCTRKYHLARSPNYRLPDADPAEEYKYLKHWYLADGGDGVPDCTPSPGSDKYCDESNWSFDTLTDVGHFNETGDPQPAATLKTLPDLVGANITINDGRSGFWTKQFTVKSHNKAEGKITIDGRFYCRDPTFPGIRAYAHYYVSNKLSFLDSPGEYWFDETSNLLYVWKSDDAEWSDIEISTDATDQEIGLDMVGKSYIEWEGLTFSFFYQIVREPFTIANPSEHNTFNNCRFHSSAFGIKLQRKLDSSQPWKKTRHWSFTKNEWSSIDEEAVWIKAPDGRDPDNGESSIRNLYFFNNSFHHIGFAYECPYAVAKHAPAAVHICYATNVTFIYNTIEIVAGYALIIRYGLHGNDAIVYPNIKASAHGDNLVARNNISRACLIKADAGRT

Secondary structure (DSSP, 8-state):
--PPPEEEEESSEEEEETTEEEEE--TT-EEEEEEE-TTT-S-SSSEEEEEEEEE-TTEE--EE-TT-HHHHHHHH----EEEE-STTT---EEEEEEEETTS-EEEEEEEE-TTS-EEE-S-PEE---SSS-EEEEEEEE---TT---EEEEEETTEEEEEEEGGGTT-------EEEES--SS-TT-EE-EEEEEEEEE-----EEEE-TTT--TTS--SSGGG-BS-HHHHHHH--TT-EEEE-SSEEES-B--S---BTTB-EEEEES-TTT-EEESEEEGGGS--EE---TTSGGGEEEEETT-PPTT----S----SS--S-EEE-SSTT--SEEEEE-EESPP--TTS-TTTGGGGGGGSEE-SBSSS--SS---BTB-TTTTGGG-BSSEEE-SS--TT--TTS----TTTS---TT-EEEEE-TTTS--EEEEEEEEEETTTTEEEESS--BSSSTTSBSBSTT-EEEEE--GGG--STTEEEEETTTTEEEEE--TT--TTTEEEE---TTTSEEEE-TT--SEEEES-EEES-SEEEEE-S-SS---BS-EEES-EEEEEEEEEEEE----TTSTT--EEEEEEES-EEEEEEEEEEEEE-TT-B-TTT--BSEEEEEEES-EEEEESTT----SSS-----EEEEEES-EEEEEES-EEEEESSEEEEEE-S-SGGGS---TT--GGGG---EEES-EE-S--TT--SPPP-

Nearest PDB structures (foldseek):
  5mqp-assembly6_F  TM=4.776E-01  e=1.210E-11  Bacteroides thetaiotaomicron
  3aya-assembly2_B  TM=6.085E-01  e=1.616E-03  Homo sapiens
  7cxc-assembly2_B  TM=6.139E-01  e=2.583E-03  Mus musculus
  4lbl-assembly1_A  TM=5.867E-01  e=1.775E-03  Homo sapiens
  8pbf-assembly1_A  TM=6.118E-01  e=6.598E-03  Homo sapiens

pLDDT: mean 84.19, std 13.49, range [32.69, 98.75]

Radius of gyration: 32.36 Å; Cα contacts (8 Å, |Δi|>4): 2045; chains: 1; bounding box: 76×60×92 Å

Mean predicted aligned error: 10.51 Å